Protein 4AT7 (pdb70)

Organism: Mus musculus (NCBI:txid10090)

Structure (mmCIF, N/CA/C/O backbone):
data_4AT7
#
_entry.id   4AT7
#
_cell.length_a   82.900
_cell.length_b   131.300
_cell.length_c   176.000
_cell.angle_alpha   90.00
_cell.angle_beta   90.00
_cell.angle_gamma   90.00
#
_symmetry.space_group_name_H-M   'I 2 2 2'
#
loop_
_entity.id
_entity.type
_entity.pdbx_description
1 polymer 'INTERLEUKIN ENHANCER-BINDING FACTOR 2'
2 polymer 'INTERLEUKIN ENHANCER-BINDING FACTOR 3'
3 non-polymer 'MALONATE ION'
4 non-polymer 'PENTAETHYLENE GLYCOL'
5 non-polymer DI(HYDROXYETHYL)ETHER
6 water water
#
loop_
_atom_site.group_PDB
_atom_site.id
_atom_site.type_symbol
_atom_site.label_atom_id
_atom_site.label_alt_id
_atom_site.label_comp_id
_atom_site.label_asym_id
_atom_site.label_entity_id
_atom_site.label_seq_id
_atom_site.pdbx_PDB_ins_code
_atom_site.Cartn_x
_atom_site.Cartn_y
_atom_site.Cartn_z
_atom_site.occupancy
_atom_site.B_iso_or_equiv
_atom_site.auth_seq_id
_atom_site.auth_comp_id
_atom_site.auth_asym_id
_atom_site.auth_atom_id
_atom_site.pdbx_PDB_model_num
ATOM 1 N N . SER A 1 2 ? 28.343 21.853 9.217 1.00 48.39 0 SER A N 1
ATOM 2 C CA . SER A 1 2 ? 29.160 21.947 8.003 1.00 52.31 0 SER A CA 1
ATOM 3 C C . SER A 1 2 ? 29.025 23.339 7.382 1.00 48.45 0 SER A C 1
ATOM 4 O O . SER A 1 2 ? 29.653 23.652 6.368 1.00 51.68 0 SER A O 1
ATOM 6 N N . HIS A 1 3 ? 28.205 24.165 8.022 1.00 41.69 29 HIS A N 1
ATOM 7 C CA . HIS A 1 3 ? 27.952 25.533 7.589 1.00 35.89 29 HIS A CA 1
ATOM 8 C C . HIS A 1 3 ? 28.960 26.504 8.218 1.00 29.23 29 HIS A C 1
ATOM 9 O O . HIS A 1 3 ? 29.125 26.531 9.436 1.00 26.50 29 HIS A O 1
ATOM 16 N N . ILE A 1 4 ? 29.646 27.282 7.384 1.00 23.32 30 ILE A N 1
ATOM 17 C CA . ILE A 1 4 ? 30.587 28.286 7.880 1.00 24.65 30 ILE A CA 1
ATOM 18 C C . ILE A 1 4 ? 29.934 29.667 7.849 1.00 29.14 30 ILE A C 1
ATOM 19 O O . ILE A 1 4 ? 29.767 30.230 6.782 1.00 21.84 30 ILE A O 1
ATOM 24 N N . PRO A 1 5 ? 29.565 30.213 9.022 1.00 25.35 31 PRO A N 1
ATOM 25 C CA . PRO A 1 5 ? 28.844 31.492 9.025 1.00 21.21 31 PRO A CA 1
ATOM 26 C C . PRO A 1 5 ? 29.651 32.636 8.420 1.00 23.70 31 PRO A C 1
ATOM 27 O O . PRO A 1 5 ? 30.882 32.598 8.409 1.00 19.18 31 PRO A O 1
ATOM 31 N N . PHE A 1 6 ? 28.949 33.655 7.931 1.00 20.61 32 PHE A N 1
ATOM 32 C CA . PHE A 1 6 ? 29.590 34.856 7.393 1.00 19.76 32 PHE A CA 1
ATOM 33 C C . PHE A 1 6 ? 30.595 35.503 8.355 1.00 19.20 32 PHE A C 1
ATOM 34 O O . PHE A 1 6 ? 30.318 35.711 9.536 1.00 21.38 32 PHE A O 1
ATOM 42 N N . ASP A 1 7 ? 31.747 35.855 7.805 1.00 17.53 33 ASP A N 1
ATOM 43 C CA . ASP A 1 7 ? 32.787 36.590 8.506 1.00 18.57 33 ASP A CA 1
ATOM 44 C C . ASP A 1 7 ? 33.391 37.580 7.518 1.00 18.15 33 ASP A C 1
ATOM 45 O O . ASP A 1 7 ? 34.038 37.194 6.536 1.00 20.59 33 ASP A O 1
ATOM 50 N N . PHE A 1 8 ? 33.154 38.860 7.776 1.00 16.70 34 PHE A N 1
ATOM 51 C CA . PHE A 1 8 ? 33.568 39.926 6.889 1.00 20.28 34 PHE A CA 1
ATOM 52 C C . PHE A 1 8 ? 35.052 39.841 6.609 1.00 28.99 34 PHE A C 1
ATOM 53 O O . PHE A 1 8 ? 35.513 40.072 5.479 1.00 21.42 34 PHE A O 1
ATOM 61 N N . TYR A 1 9 ? 35.805 39.492 7.640 1.00 21.73 35 TYR A N 1
ATOM 62 C CA . TYR A 1 9 ? 37.257 39.488 7.536 1.00 26.28 35 TYR A CA 1
ATOM 63 C C . TYR A 1 9 ? 37.824 38.300 6.767 1.00 25.90 35 TYR A C 1
ATOM 64 O O . TYR A 1 9 ? 39.024 38.251 6.487 1.00 32.19 35 TYR A O 1
ATOM 73 N N . LEU A 1 10 ? 36.956 37.359 6.392 1.00 18.99 36 LEU A N 1
ATOM 74 C CA . LEU A 1 10 ? 37.345 36.260 5.505 1.00 21.11 36 LEU A CA 1
ATOM 75 C C . LEU A 1 10 ? 37.137 36.614 4.042 1.00 33.26 36 LEU A C 1
ATOM 76 O O . LEU A 1 10 ? 37.642 35.933 3.148 1.00 34.60 36 LEU A O 1
ATOM 81 N N . CYS A 1 11 ? 36.391 37.682 3.792 1.00 29.08 37 CYS A N 1
ATOM 82 C CA . CYS A 1 11 ? 36.073 38.044 2.407 1.00 31.92 37 CYS A CA 1
ATOM 83 C C . CYS A 1 11 ? 35.964 39.547 2.217 1.00 32.32 37 CYS A C 1
ATOM 84 O O . CYS A 1 11 ? 35.040 40.039 1.574 1.00 29.75 37 CYS A O 1
ATOM 87 N N . GLU A 1 12 ? 36.925 40.276 2.782 1.00 28.12 38 GLU A N 1
ATOM 88 C CA . GLU A 1 12 ? 36.947 41.731 2.671 1.00 32.09 38 GLU A CA 1
ATOM 89 C C . GLU A 1 12 ? 37.039 42.182 1.223 1.00 36.10 38 GLU A C 1
ATOM 90 O O . GLU A 1 12 ? 36.461 43.198 0.848 1.00 34.51 38 GLU A O 1
ATOM 96 N N . MET A 1 13 ? 37.786 41.438 0.414 1.00 40.47 39 MET A N 1
ATOM 97 C CA . MET A 1 13 ? 37.952 41.815 -0.988 1.00 44.15 39 MET A CA 1
ATOM 98 C C . MET A 1 13 ? 36.603 41.853 -1.697 1.00 39.17 39 MET A C 1
ATOM 99 O O . MET A 1 13 ? 36.432 42.578 -2.673 1.00 41.99 39 MET A O 1
ATOM 104 N N . ALA A 1 14 ? 35.640 41.091 -1.189 1.00 34.77 40 ALA A N 1
ATOM 105 C CA . ALA A 1 14 ? 34.307 41.057 -1.796 1.00 27.50 40 ALA A CA 1
ATOM 106 C C . ALA A 1 14 ? 33.426 42.208 -1.325 1.00 35.61 40 ALA A C 1
ATOM 107 O O . ALA A 1 14 ? 32.385 42.491 -1.916 1.00 31.66 40 ALA A O 1
ATOM 109 N N . PHE A 1 15 ? 33.841 42.866 -0.246 1.00 32.22 41 PHE A N 1
ATOM 110 C CA . PHE A 1 15 ? 33.088 44.004 0.285 1.00 27.06 41 PHE A CA 1
ATOM 111 C C . PHE A 1 15 ? 33.972 45.230 0.400 1.00 34.17 41 PHE A C 1
ATOM 112 O O . PHE A 1 15 ? 34.234 45.706 1.505 1.00 32.87 41 PHE A O 1
ATOM 120 N N . PRO A 1 16 ? 34.421 45.757 -0.747 1.00 32.31 42 PRO A N 1
ATOM 121 C CA . PRO A 1 16 ? 35.298 46.928 -0.746 1.00 36.13 42 PRO A CA 1
ATOM 122 C C . PRO A 1 16 ? 34.607 48.101 -0.072 1.00 36.65 42 PRO A C 1
ATOM 123 O O . PRO A 1 16 ? 33.394 48.270 -0.208 1.00 33.19 42 PRO A O 1
ATOM 127 N N . ARG A 1 17 ? 35.368 48.904 0.662 1.00 37.43 43 ARG A N 1
ATOM 128 C CA . ARG A 1 17 ? 34.806 50.093 1.280 1.00 40.29 43 ARG A CA 1
ATOM 129 C C . ARG A 1 17 ? 34.600 51.200 0.266 1.00 40.33 43 ARG A C 1
ATOM 130 O O . ARG A 1 17 ? 35.419 51.410 -0.629 1.00 39.56 43 ARG A O 1
ATOM 138 N N . VAL A 1 18 ? 33.491 51.907 0.409 1.00 33.85 44 VAL A N 1
ATOM 139 C CA . VAL A 1 18 ? 33.209 53.049 -0.447 1.00 42.93 44 VAL A CA 1
ATOM 140 C C . VAL A 1 18 ? 33.967 54.265 0.061 1.00 43.92 44 VAL A C 1
ATOM 141 O O . VAL A 1 18 ? 34.578 55.003 -0.714 1.00 48.84 44 VAL A O 1
ATOM 145 N N . LYS A 1 19 ? 33.933 54.457 1.377 1.00 49.41 45 LYS A N 1
ATOM 146 C CA . LYS A 1 19 ? 34.705 55.500 2.049 1.00 48.37 45 LYS A CA 1
ATOM 147 C C . LYS A 1 19 ? 35.605 54.848 3.102 1.00 47.97 45 LYS A C 1
ATOM 148 O O . LYS A 1 19 ? 35.284 53.783 3.624 1.00 44.03 45 LYS A O 1
ATOM 154 N N . PRO A 1 20 ? 36.745 55.479 3.413 1.00 55.03 46 PRO A N 1
ATOM 155 C CA . PRO A 1 20 ? 37.657 54.866 4.387 1.00 48.78 46 PRO A CA 1
ATOM 156 C C . PRO A 1 20 ? 36.969 54.621 5.732 1.00 44.41 46 PRO A C 1
ATOM 157 O O . PRO A 1 20 ? 36.059 55.356 6.104 1.00 40.40 46 PRO A O 1
ATOM 161 N N . ALA A 1 21 ? 37.390 53.589 6.447 1.00 49.31 47 ALA A N 1
ATOM 162 C CA . ALA A 1 21 ? 36.868 53.326 7.782 1.00 46.32 47 ALA A CA 1
ATOM 163 C C . ALA A 1 21 ? 37.112 54.549 8.655 1.00 47.19 47 ALA A C 1
ATOM 164 O O . ALA A 1 21 ? 38.114 55.243 8.485 1.00 45.25 47 ALA A O 1
ATOM 166 N N . PRO A 1 22 ? 36.190 54.828 9.587 1.00 42.67 48 PRO A N 1
ATOM 167 C CA . PRO A 1 22 ? 36.400 55.971 10.479 1.00 44.87 48 PRO A CA 1
ATOM 168 C C . PRO A 1 22 ? 37.718 55.813 11.229 1.00 45.97 48 PRO A C 1
ATOM 169 O O . PRO A 1 22 ? 38.292 54.719 11.265 1.00 40.87 48 PRO A O 1
ATOM 173 N N . ASP A 1 23 ? 38.207 56.901 11.809 1.00 38.59 49 ASP A N 1
ATOM 174 C CA . ASP A 1 23 ? 39.457 56.840 12.545 1.00 34.70 49 ASP A CA 1
ATOM 175 C C . ASP A 1 23 ? 39.218 56.157 13.881 1.00 27.09 49 ASP A C 1
ATOM 176 O O . ASP A 1 23 ? 38.367 56.587 14.657 1.00 29.52 49 ASP A O 1
ATOM 181 N N . GLU A 1 24 ? 39.954 55.082 14.149 1.00 24.57 50 GLU A N 1
ATOM 182 C CA . GLU A 1 24 ? 39.772 54.372 15.410 1.00 24.82 50 GLU A CA 1
ATOM 183 C C . GLU A 1 24 ? 40.977 54.503 16.338 1.00 27.30 50 GLU A C 1
ATOM 184 O O . GLU A 1 24 ? 41.243 53.624 17.146 1.00 22.58 50 GLU A O 1
ATOM 190 N N . THR A 1 25 ? 41.680 55.626 16.219 1.00 23.40 51 THR A N 1
ATOM 191 C CA . THR A 1 25 ? 42.818 55.933 17.074 1.00 29.03 51 THR A CA 1
ATOM 192 C C . THR A 1 25 ? 42.461 55.897 18.560 1.00 25.37 51 THR A C 1
ATOM 193 O O . THR A 1 25 ? 43.210 55.363 19.372 1.00 26.15 51 THR A O 1
ATOM 197 N N . SER A 1 26 ? 41.315 56.468 18.914 1.00 21.85 52 SER A N 1
ATOM 198 C CA . SER A 1 26 ? 40.886 56.504 20.304 1.00 24.17 52 SER A CA 1
ATOM 199 C C . SER A 1 26 ? 40.525 55.120 20.839 1.00 23.49 52 SER A C 1
ATOM 200 O O . SER A 1 26 ? 40.819 54.785 21.984 1.00 23.37 52 SER A O 1
ATOM 203 N N . PHE A 1 27 ? 39.859 54.335 20.011 1.00 21.31 53 PHE A N 1
ATOM 204 C CA . PHE A 1 27 ? 39.484 52.975 20.369 1.00 24.32 53 PHE A CA 1
ATOM 205 C C . PHE A 1 27 ? 40.756 52.161 20.563 1.00 20.07 53 PHE A C 1
ATOM 206 O O . PHE A 1 27 ? 40.915 51.462 21.558 1.00 21.16 53 PHE A O 1
ATOM 214 N N . SER A 1 28 ? 41.679 52.278 19.608 1.00 17.66 54 SER A N 1
ATOM 215 C CA . SER A 1 28 ? 42.944 51.558 19.709 1.00 22.67 54 SER A CA 1
ATOM 216 C C . SER A 1 28 ? 43.693 51.940 20.964 1.00 23.59 54 SER A C 1
ATOM 217 O O . SER A 1 28 ? 44.271 51.085 21.623 1.00 24.20 54 SER A O 1
ATOM 220 N N . GLU A 1 29 ? 43.680 53.225 21.299 1.00 24.49 55 GLU A N 1
ATOM 221 C CA . GLU A 1 29 ? 44.357 53.669 22.503 1.00 25.23 55 GLU A CA 1
ATOM 222 C C . GLU A 1 29 ? 43.654 53.126 23.743 1.00 28.97 55 GLU A C 1
ATOM 223 O O . GLU A 1 29 ? 44.301 52.743 24.712 1.00 24.26 55 GLU A O 1
ATOM 226 N N . ALA A 1 30 ? 42.324 53.095 23.708 1.00 19.84 56 ALA A N 1
ATOM 227 C CA . ALA A 1 30 ? 41.560 52.633 24.854 1.00 24.52 56 ALA A CA 1
ATOM 228 C C . ALA A 1 30 ? 41.793 51.145 25.107 1.00 19.19 56 ALA A C 1
ATOM 229 O O . ALA A 1 30 ? 41.849 50.709 26.260 1.00 23.00 56 ALA A O 1
ATOM 231 N N . LEU A 1 31 ? 41.915 50.377 24.026 1.00 20.64 57 LEU A N 1
ATOM 232 C CA . LEU A 1 31 ? 42.167 48.944 24.119 1.00 21.02 57 LEU A CA 1
ATOM 233 C C . LEU A 1 31 ? 43.494 48.696 24.827 1.00 21.95 57 LEU A C 1
ATOM 234 O O . LEU A 1 31 ? 43.574 47.843 25.701 1.00 18.76 57 LEU A O 1
ATOM 239 N N . LEU A 1 32 ? 44.526 49.438 24.436 1.00 20.31 58 LEU A N 1
ATOM 240 C CA . LEU A 1 32 ? 45.827 49.328 25.100 1.00 22.25 58 LEU A CA 1
ATOM 241 C C . LEU A 1 32 ? 45.796 49.771 26.555 1.00 23.70 58 LEU A C 1
ATOM 242 O O . LEU A 1 32 ? 46.383 49.118 27.415 1.00 24.89 58 LEU A O 1
ATOM 247 N N . LYS A 1 33 ? 45.116 50.883 26.833 1.00 21.33 59 LYS A N 1
ATOM 248 C CA . LYS A 1 33 ? 44.993 51.348 28.212 1.00 26.06 59 LYS A CA 1
ATOM 249 C C . LYS A 1 33 ? 44.288 50.302 29.066 1.00 27.43 59 LYS A C 1
ATOM 250 O O . LYS A 1 33 ? 44.689 50.021 30.194 1.00 21.26 59 LYS A O 1
ATOM 253 N N . ARG A 1 34 ? 43.222 49.728 28.527 1.00 22.57 60 ARG A N 1
ATOM 254 C CA . ARG A 1 34 ? 42.503 48.701 29.251 1.00 23.92 60 ARG A CA 1
ATOM 255 C C . ARG A 1 34 ? 43.401 47.482 29.467 1.00 19.84 60 ARG A C 1
ATOM 256 O O . ARG A 1 34 ? 43.427 46.901 30.550 1.00 19.70 60 ARG A O 1
ATOM 264 N N . ASN A 1 35 ? 44.140 47.094 28.436 1.00 19.47 61 ASN A N 1
ATOM 265 C CA . ASN A 1 35 ? 45.060 45.976 28.611 1.00 21.31 61 ASN A CA 1
ATOM 266 C C . ASN A 1 35 ? 46.057 46.271 29.723 1.00 20.40 61 ASN A C 1
ATOM 267 O O . ASN A 1 35 ? 46.349 45.416 30.553 1.00 19.41 61 ASN A O 1
ATOM 272 N N . GLN A 1 36 ? 46.563 47.493 29.742 1.00 19.13 62 GLN A N 1
ATOM 273 C CA . GLN A 1 36 ? 47.539 47.865 30.750 1.00 26.63 62 GLN A CA 1
ATOM 274 C C . GLN A 1 36 ? 46.904 47.819 32.132 1.00 25.90 62 GLN A C 1
ATOM 275 O O . GLN A 1 36 ? 47.528 47.382 33.099 1.00 24.51 62 GLN A O 1
ATOM 281 N N . ASP A 1 37 ? 45.654 48.261 32.230 1.00 26.46 63 ASP A N 1
ATOM 282 C CA . ASP A 1 37 ? 44.948 48.218 33.511 1.00 22.43 63 ASP A CA 1
ATOM 283 C C . ASP A 1 37 ? 44.785 46.788 34.014 1.00 27.70 63 ASP A C 1
ATOM 284 O O . ASP A 1 37 ? 44.832 46.535 35.221 1.00 25.74 63 ASP A O 1
ATOM 289 N N . LEU A 1 38 ? 44.570 45.864 33.086 1.00 19.32 64 LEU A N 1
ATOM 290 C CA . LEU A 1 38 ? 44.239 44.486 33.419 1.00 19.52 64 LEU A CA 1
ATOM 291 C C . LEU A 1 38 ? 45.457 43.600 33.597 1.00 18.78 64 LEU A C 1
ATOM 292 O O . LEU A 1 38 ? 45.361 42.529 34.182 1.00 21.06 64 LEU A O 1
ATOM 297 N N . ALA A 1 39 ? 46.590 44.033 33.062 1.00 18.23 65 ALA A N 1
ATOM 298 C CA . ALA A 1 39 ? 47.771 43.204 33.057 1.00 22.09 65 ALA A CA 1
ATOM 299 C C . ALA A 1 39 ? 48.397 43.180 34.454 1.00 21.13 65 ALA A C 1
ATOM 300 O O . ALA A 1 39 ? 48.401 44.181 35.146 1.00 24.10 65 ALA A O 1
ATOM 302 N N . PRO A 1 40 ? 48.892 42.016 34.875 1.00 20.12 66 PRO A N 1
ATOM 303 C CA . PRO A 1 40 ? 49.541 41.922 36.190 1.00 20.12 66 PRO A CA 1
ATOM 304 C C . PRO A 1 40 ? 50.667 42.944 36.346 1.00 21.77 66 PRO A C 1
ATOM 305 O O . PRO A 1 40 ? 51.440 43.163 35.407 1.00 25.38 66 PRO A O 1
ATOM 309 N N . ASN A 1 41 ? 50.749 43.577 37.507 1.00 27.06 67 ASN A N 1
ATOM 310 C CA . ASN A 1 41 ? 51.828 44.525 37.771 1.00 26.99 67 ASN A CA 1
ATOM 311 C C . ASN A 1 41 ? 53.162 43.771 38.015 1.00 33.55 67 ASN A C 1
ATOM 312 O O . ASN A 1 41 ? 53.179 42.555 38.074 1.00 27.20 67 ASN A O 1
ATOM 317 N N . SER A 1 42 ? 54.267 44.502 38.131 1.00 25.98 68 SER A N 1
ATOM 318 C CA A SER A 1 42 ? 55.566 43.863 38.246 0.40 32.76 68 SER A CA 1
ATOM 319 C CA B SER A 1 42 ? 55.576 43.878 38.254 0.60 32.80 68 SER A CA 1
ATOM 320 C C . SER A 1 42 ? 55.705 43.014 39.510 1.00 24.22 68 SER A C 1
ATOM 321 O O . SER A 1 42 ? 56.363 41.982 39.502 1.00 29.10 68 SER A O 1
ATOM 326 N N . ALA A 1 43 ? 55.106 43.468 40.598 1.00 27.23 69 ALA A N 1
ATOM 327 C CA . ALA A 1 43 ? 55.148 42.736 41.876 1.00 32.61 69 ALA A CA 1
ATOM 328 C C . ALA A 1 43 ? 54.467 41.373 41.728 1.00 34.35 69 ALA A C 1
ATOM 329 O O . ALA A 1 43 ? 54.935 40.363 42.254 1.00 23.50 69 ALA A O 1
ATOM 331 N N . GLU A 1 44 ? 53.326 41.369 41.052 1.00 27.14 70 GLU A N 1
ATOM 332 C CA . GLU A 1 44 ? 52.602 40.137 40.808 1.00 22.20 70 GLU A CA 1
ATOM 333 C C . GLU A 1 44 ? 53.430 39.243 39.912 1.00 19.81 70 GLU A C 1
ATOM 334 O O . GLU A 1 44 ? 53.570 38.044 40.153 1.00 22.24 70 GLU A O 1
ATOM 340 N N . GLN A 1 45 ? 53.990 39.818 38.855 1.00 19.98 71 GLN A N 1
ATOM 341 C CA . GLN A 1 45 ? 54.781 39.026 37.940 1.00 20.14 71 GLN A CA 1
ATOM 342 C C . GLN A 1 45 ? 55.949 38.368 38.661 1.00 22.00 71 GLN A C 1
ATOM 343 O O . GLN A 1 45 ? 56.299 37.229 38.373 1.00 18.84 71 GLN A O 1
ATOM 349 N N . ALA A 1 46 ? 56.576 39.100 39.575 1.00 25.81 72 ALA A N 1
ATOM 350 C CA . ALA A 1 46 ? 57.762 38.586 40.271 1.00 24.59 72 ALA A CA 1
ATOM 351 C C . ALA A 1 46 ? 57.388 37.508 41.285 1.00 18.88 72 ALA A C 1
ATOM 352 O O . ALA A 1 46 ? 58.058 36.481 41.380 1.00 23.24 72 ALA A O 1
ATOM 354 N N . SER A 1 47 ? 56.304 37.716 42.020 1.00 24.07 73 SER A N 1
ATOM 355 C CA . SER A 1 47 ? 55.918 36.741 43.035 1.00 21.96 73 SER A CA 1
ATOM 356 C C . SER A 1 47 ? 55.430 35.437 42.410 1.00 22.77 73 SER A C 1
ATOM 357 O O . SER A 1 47 ? 55.715 34.356 42.918 1.00 19.12 73 SER A O 1
ATOM 360 N N . ILE A 1 48 ? 54.725 35.514 41.287 1.00 20.11 74 ILE A N 1
ATOM 361 C CA . ILE A 1 48 ? 54.306 34.271 40.649 1.00 15.65 74 ILE A CA 1
ATOM 362 C C . ILE A 1 48 ? 55.487 33.557 40.006 1.00 15.31 74 ILE A C 1
ATOM 363 O O . ILE A 1 48 ? 55.615 32.335 40.096 1.00 17.99 74 ILE A O 1
ATOM 368 N N . LEU A 1 49 ? 56.366 34.311 39.360 1.00 17.44 75 LEU A N 1
ATOM 369 C CA . LEU A 1 49 ? 57.555 33.702 38.790 1.00 18.78 75 LEU A CA 1
ATOM 370 C C . LEU A 1 49 ? 58.343 32.982 39.891 1.00 21.30 75 LEU A C 1
ATOM 371 O O . LEU A 1 49 ? 58.777 31.830 39.739 1.00 19.85 75 LEU A O 1
ATOM 376 N N . SER A 1 50 ? 58.488 33.659 41.019 1.00 19.58 76 SER A N 1
ATOM 377 C CA . SER A 1 50 ? 59.257 33.116 42.133 1.00 22.46 76 SER A CA 1
ATOM 378 C C . SER A 1 50 ? 58.663 31.795 42.613 1.00 20.33 76 SER A C 1
ATOM 379 O O . SER A 1 50 ? 59.360 30.801 42.707 1.00 22.68 76 SER A O 1
ATOM 382 N N . LEU A 1 51 ? 57.359 31.788 42.897 1.00 22.59 77 LEU A N 1
ATOM 383 C CA . LEU A 1 51 ? 56.721 30.598 43.433 1.00 22.17 77 LEU A CA 1
ATOM 384 C C . LEU A 1 51 ? 56.684 29.470 42.401 1.00 19.91 77 LEU A C 1
ATOM 385 O O . LEU A 1 51 ? 56.939 28.311 42.717 1.00 16.83 77 LEU A O 1
ATOM 390 N N . VAL A 1 52 ? 56.364 29.797 41.158 1.00 17.47 78 VAL A N 1
ATOM 391 C CA . VAL A 1 52 ? 56.319 28.757 40.147 1.00 19.01 78 VAL A CA 1
ATOM 392 C C . VAL A 1 52 ? 57.697 28.124 39.992 1.00 17.61 78 VAL A C 1
ATOM 393 O O . VAL A 1 52 ? 57.838 26.903 39.874 1.00 19.91 78 VAL A O 1
ATOM 397 N N . THR A 1 53 ? 58.720 28.960 39.975 1.00 16.63 79 THR A N 1
ATOM 398 C CA . THR A 1 53 ? 60.065 28.438 39.759 1.00 18.37 79 THR A CA 1
ATOM 399 C C . THR A 1 53 ? 60.458 27.473 40.886 1.00 23.73 79 THR A C 1
ATOM 400 O O . THR A 1 53 ? 60.988 26.379 40.628 1.00 21.13 79 THR A O 1
ATOM 404 N N . LYS A 1 54 ? 60.202 27.876 42.129 1.00 20.16 80 LYS A N 1
ATOM 405 C CA . LYS A 1 54 ? 60.589 27.053 43.276 1.00 24.04 80 LYS A CA 1
ATOM 406 C C . LYS A 1 54 ? 59.875 25.722 43.249 1.00 22.55 80 LYS A C 1
ATOM 407 O O . LYS A 1 54 ? 60.481 24.684 43.499 1.00 18.62 80 LYS A O 1
ATOM 413 N N . ILE A 1 55 ? 58.576 25.749 42.958 1.00 17.90 81 ILE A N 1
ATOM 414 C CA . ILE A 1 55 ?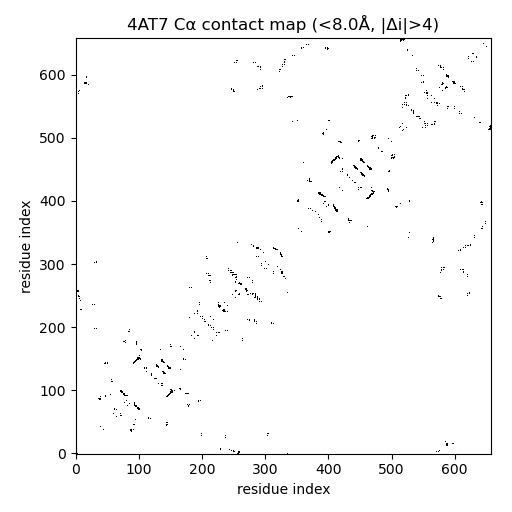 57.796 24.525 42.935 1.00 18.78 81 ILE A CA 1
ATOM 415 C C . ILE A 1 55 ? 58.196 23.620 41.779 1.00 19.23 81 ILE A C 1
ATOM 416 O O . ILE A 1 55 ? 58.331 22.407 41.939 1.00 19.72 81 ILE A O 1
ATOM 421 N N . ASN A 1 56 ? 58.371 24.221 40.606 1.00 23.24 82 ASN A N 1
ATOM 422 C CA . ASN A 1 56 ? 58.769 23.484 39.422 1.00 24.05 82 ASN A CA 1
ATOM 423 C C . ASN A 1 56 ? 60.150 22.856 39.626 1.00 21.32 82 ASN A C 1
ATOM 424 O O . ASN A 1 56 ? 60.399 21.758 39.157 1.00 24.36 82 ASN A O 1
ATOM 429 N N . ASN A 1 57 ? 61.039 23.550 40.332 1.00 21.02 83 ASN A N 1
ATOM 430 C CA . ASN A 1 57 ? 62.354 22.978 40.620 1.00 26.96 83 ASN A CA 1
ATOM 431 C C . ASN A 1 57 ? 62.243 21.756 41.522 1.00 25.16 83 ASN A C 1
ATOM 432 O O . ASN A 1 57 ? 62.847 20.717 41.256 1.00 28.42 83 ASN A O 1
ATOM 437 N N . VAL A 1 58 ? 61.468 21.884 42.598 1.00 20.14 84 VAL A N 1
ATOM 438 C CA . VAL A 1 58 ? 61.253 20.752 43.495 1.00 20.44 84 VAL A CA 1
ATOM 439 C C . VAL A 1 58 ? 60.697 19.552 42.739 1.00 29.87 84 VAL A C 1
ATOM 440 O O . VAL A 1 58 ? 61.202 18.439 42.872 1.00 24.08 84 VAL A O 1
ATOM 444 N N . ILE A 1 59 ? 59.657 19.777 41.939 1.00 24.90 85 ILE A N 1
ATOM 445 C CA . ILE A 1 59 ? 59.059 18.683 41.186 1.00 22.22 85 ILE A CA 1
ATOM 446 C C . ILE A 1 59 ? 60.028 18.072 40.154 1.00 23.98 85 ILE A C 1
ATOM 447 O O . ILE A 1 59 ? 60.089 16.852 40.005 1.00 24.69 85 ILE A O 1
ATOM 452 N N . ASP A 1 60 ? 60.774 18.919 39.452 1.00 22.70 86 ASP A N 1
ATOM 453 C CA . ASP A 1 60 ? 61.786 18.438 38.509 1.00 27.31 86 ASP A CA 1
ATOM 454 C C . ASP A 1 60 ? 62.727 17.464 39.209 1.00 32.14 86 ASP A C 1
ATOM 455 O O . ASP A 1 60 ? 63.044 16.397 38.684 1.00 33.99 86 ASP A O 1
ATOM 460 N N . ASN A 1 61 ? 63.173 17.854 40.398 1.00 29.35 87 ASN A N 1
ATOM 461 C CA A ASN A 1 61 ? 64.064 17.026 41.208 0.51 33.07 87 ASN A CA 1
ATOM 462 C CA B ASN A 1 61 ? 64.071 17.015 41.179 0.49 33.06 87 ASN A CA 1
ATOM 463 C C . ASN A 1 61 ? 63.424 15.699 41.602 1.00 36.40 87 ASN A C 1
ATOM 464 O O . ASN A 1 61 ? 64.072 14.654 41.573 1.00 41.39 87 ASN A O 1
ATOM 473 N N . LEU A 1 62 ? 62.151 15.745 41.988 1.00 27.58 88 LEU A N 1
ATOM 474 C CA . LEU A 1 62 ? 61.430 14.529 42.348 1.00 28.56 88 LEU A CA 1
ATOM 475 C C . LEU A 1 62 ? 61.368 13.589 41.151 1.00 35.24 88 LEU A C 1
ATOM 476 O O . LEU A 1 62 ? 61.348 12.368 41.305 1.00 40.24 88 LEU A O 1
ATOM 481 N N . ILE A 1 63 ? 61.341 14.164 39.954 1.00 34.74 89 ILE A N 1
ATOM 482 C CA . ILE A 1 63 ? 61.279 13.378 38.731 1.00 34.98 89 ILE A CA 1
ATOM 483 C C . ILE A 1 63 ? 62.580 12.600 38.508 1.00 38.83 89 ILE A C 1
ATOM 484 O O . ILE A 1 63 ? 62.557 11.414 38.182 1.00 37.39 89 ILE A O 1
ATOM 489 N N . VAL A 1 64 ? 63.709 13.270 38.706 1.00 34.74 90 VAL A N 1
ATOM 490 C CA . VAL A 1 64 ? 65.010 12.636 38.491 1.00 41.56 90 VAL A CA 1
ATOM 491 C C . VAL A 1 64 ? 65.444 11.797 39.693 1.00 46.06 90 VAL A C 1
ATOM 492 O O . VAL A 1 64 ? 65.997 10.712 39.529 1.00 49.30 90 VAL A O 1
ATOM 496 N N . ALA A 1 65 ? 65.169 12.291 40.900 1.00 41.70 91 ALA A N 1
ATOM 497 C CA . ALA A 1 65 ? 65.653 11.650 42.123 1.00 40.22 91 ALA A CA 1
ATOM 498 C C . ALA A 1 65 ? 64.581 11.502 43.190 1.00 44.60 91 ALA A C 1
ATOM 499 O O . ALA A 1 65 ? 64.656 12.147 44.238 1.00 48.53 91 ALA A O 1
ATOM 501 N N . PRO A 1 66 ? 63.584 10.637 42.934 1.00 40.29 92 PRO A N 1
ATOM 502 C CA . PRO A 1 66 ? 62.492 10.388 43.887 1.00 40.97 92 PRO A CA 1
ATOM 503 C C . PRO A 1 66 ? 62.994 9.694 45.145 1.00 56.81 92 PRO A C 1
ATOM 504 O O . PRO A 1 66 ? 62.451 9.903 46.234 1.00 50.95 92 PRO A O 1
ATOM 508 N N . GLY A 1 67 ? 64.027 8.872 44.990 1.00 55.15 93 GLY A N 1
ATOM 509 C CA . GLY A 1 67 ? 64.544 8.086 46.100 1.00 51.17 93 GLY A CA 1
ATOM 510 C C . GLY A 1 67 ? 63.439 7.237 46.718 1.00 49.24 93 GLY A C 1
ATOM 511 O O . GLY A 1 67 ? 62.814 6.421 46.042 1.00 52.62 93 GLY A O 1
ATOM 512 N N . THR A 1 68 ? 63.193 7.448 48.004 1.00 46.64 94 THR A N 1
ATOM 513 C CA . THR A 1 68 ? 62.225 6.646 48.751 1.00 55.80 94 THR A CA 1
ATOM 514 C C . THR A 1 68 ? 60.774 7.027 48.444 1.00 53.92 94 THR A C 1
ATOM 515 O O . THR A 1 68 ? 59.867 6.207 48.586 1.00 54.59 94 THR A O 1
ATOM 519 N N . PHE A 1 69 ? 60.567 8.268 48.010 1.00 49.52 95 PHE A N 1
ATOM 520 C CA . PHE A 1 69 ? 59.217 8.804 47.860 1.00 48.19 95 PHE A CA 1
ATOM 521 C C . PHE A 1 69 ? 58.351 7.961 46.925 1.00 38.84 95 PHE A C 1
ATOM 522 O O . PHE A 1 69 ? 58.726 7.691 45.786 1.00 43.22 95 PHE A O 1
ATOM 530 N N . GLU A 1 70 ? 57.191 7.552 47.427 1.00 40.31 96 GLU A N 1
ATOM 531 C CA . GLU A 1 70 ? 56.313 6.614 46.725 1.00 47.48 96 GLU A CA 1
ATOM 532 C C . GLU A 1 70 ? 55.609 7.215 45.507 1.00 41.97 96 GLU A C 1
ATOM 533 O O . GLU A 1 70 ? 55.387 6.529 44.510 1.00 46.79 96 GLU A O 1
ATOM 535 N N . VAL A 1 71 ? 55.249 8.489 45.588 1.00 39.39 97 VAL A N 1
ATOM 536 C CA . VAL A 1 71 ? 54.473 9.118 44.516 1.00 38.08 97 VAL A CA 1
ATOM 537 C C . VAL A 1 71 ? 55.375 9.478 43.339 1.00 34.31 97 VAL A C 1
ATOM 538 O O . VAL A 1 71 ? 55.954 10.560 43.296 1.00 41.87 97 VAL A O 1
ATOM 542 N N . GLN A 1 72 ? 55.492 8.562 42.387 1.00 34.00 98 GLN A N 1
ATOM 543 C CA . GLN A 1 72 ? 56.394 8.742 41.250 1.00 36.26 98 GLN A CA 1
ATOM 544 C C . GLN A 1 72 ? 55.811 9.640 40.160 1.00 32.08 98 GLN A C 1
ATOM 545 O O . GLN A 1 72 ? 54.674 9.458 39.741 1.00 34.73 98 GLN A O 1
ATOM 551 N N . ILE A 1 73 ? 56.625 10.584 39.689 1.00 31.09 99 ILE A N 1
ATOM 552 C CA . ILE A 1 73 ? 56.193 11.578 38.711 1.00 29.41 99 ILE A CA 1
ATOM 553 C C . ILE A 1 73 ? 56.803 11.361 37.322 1.00 29.31 99 ILE A C 1
ATOM 554 O O . ILE A 1 73 ? 58.015 11.253 37.181 1.00 30.58 99 ILE A O 1
ATOM 559 N N . GLU A 1 74 ? 55.953 11.306 36.303 1.00 26.43 100 GLU A N 1
ATOM 560 C CA . GLU A 1 74 ? 56.411 11.145 34.926 1.00 26.80 100 GLU A CA 1
ATOM 561 C C . GLU A 1 74 ? 56.903 12.470 34.364 1.00 31.10 100 GLU A C 1
ATOM 562 O O . GLU A 1 74 ? 57.946 12.532 33.727 1.00 32.23 100 GLU A O 1
ATOM 568 N N . GLU A 1 75 ? 56.137 13.533 34.597 1.00 28.31 101 GLU A N 1
ATOM 569 C CA . GLU A 1 75 ? 56.367 14.784 33.896 1.00 25.09 101 GLU A CA 1
ATOM 570 C C . GLU A 1 75 ? 55.683 15.950 34.606 1.00 27.09 101 GLU A C 1
ATOM 571 O O . GLU A 1 75 ? 54.682 15.769 35.304 1.00 25.17 101 GLU A O 1
ATOM 577 N N . VAL A 1 76 ? 56.224 17.148 34.423 1.00 26.23 102 VAL A N 1
ATOM 578 C CA . VAL A 1 76 ? 55.598 18.360 34.937 1.00 24.50 102 VAL A CA 1
ATOM 579 C C . VAL A 1 76 ? 55.573 19.399 33.823 1.00 27.07 102 VAL A C 1
ATOM 580 O O . VAL A 1 76 ? 56.552 19.562 33.099 1.00 22.50 102 VAL A O 1
ATOM 584 N N . ARG A 1 77 ? 54.442 20.077 33.658 1.00 21.70 103 ARG A N 1
ATOM 585 C CA . ARG A 1 77 ? 54.320 21.098 32.621 1.00 19.01 103 ARG A CA 1
ATOM 586 C C . ARG A 1 77 ? 53.656 22.362 33.151 1.00 20.67 103 ARG A C 1
ATOM 587 O O . ARG A 1 77 ? 52.691 22.294 33.922 1.00 19.96 103 ARG A O 1
ATOM 592 N N . GLN A 1 78 ? 54.155 23.516 32.728 1.00 16.08 104 GLN A N 1
ATOM 593 C CA . GLN A 1 78 ? 53.485 24.779 33.016 1.00 19.98 104 GLN A CA 1
ATOM 594 C C . GLN A 1 78 ? 52.376 24.962 31.985 1.00 21.05 104 GLN A C 1
ATOM 595 O O . GLN A 1 78 ? 52.583 24.755 30.796 1.00 22.50 104 GLN A O 1
ATOM 601 N N . VAL A 1 79 ? 51.183 25.303 32.449 1.00 17.08 105 VAL A N 1
ATOM 602 C CA . VAL A 1 79 ? 50.040 25.422 31.551 1.00 21.93 105 VAL A CA 1
ATOM 603 C C . VAL A 1 79 ? 49.238 26.657 31.895 1.00 19.68 105 VAL A C 1
ATOM 604 O O . VAL A 1 79 ? 49.627 27.438 32.764 1.00 18.66 105 VAL A O 1
ATOM 608 N N . GLY A 1 80 ? 48.125 26.848 31.203 1.00 19.18 106 GLY A N 1
ATOM 609 C CA . GLY A 1 80 ? 47.179 27.874 31.582 1.00 19.68 106 GLY A CA 1
ATOM 610 C C . GLY A 1 80 ? 47.670 29.281 31.319 1.00 18.09 106 GLY A C 1
ATOM 611 O O . GLY A 1 80 ? 48.608 29.488 30.556 1.00 18.52 106 GLY A O 1
ATOM 612 N N . SER A 1 81 ? 47.037 30.244 31.978 1.00 15.77 107 SER A N 1
ATOM 613 C CA . SER A 1 81 ? 47.289 31.664 31.770 1.00 20.59 107 SER A CA 1
ATOM 614 C C . SER A 1 81 ? 48.729 32.077 32.013 1.00 21.91 107 SER A C 1
ATOM 615 O O . SER A 1 81 ? 49.273 32.935 31.303 1.00 18.72 107 SER A O 1
ATOM 618 N N . TYR A 1 82 ? 49.355 31.481 33.023 1.00 17.05 108 TYR A N 1
ATOM 619 C CA . TYR A 1 82 ? 50.740 31.830 33.328 1.00 17.50 108 TYR A CA 1
ATOM 620 C C . TYR A 1 82 ? 51.606 31.493 32.135 1.00 19.70 108 TYR A C 1
ATOM 621 O O . TYR A 1 82 ? 52.421 32.303 31.698 1.00 19.18 108 TYR A O 1
ATOM 630 N N . LYS A 1 83 ? 51.415 30.287 31.609 1.00 18.35 109 LYS A N 1
ATOM 631 C CA . LYS A 1 83 ?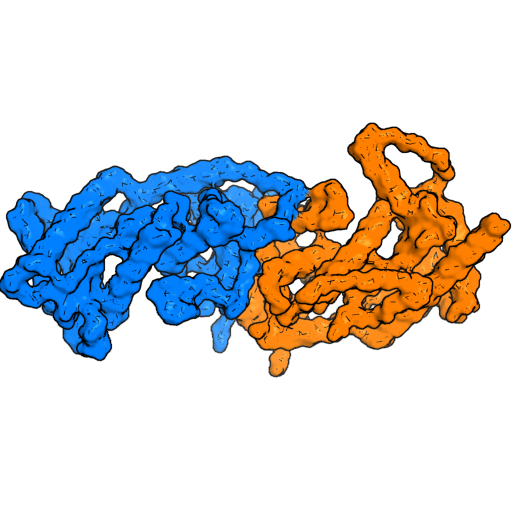 52.220 29.808 30.498 1.00 20.92 109 LYS A CA 1
ATOM 632 C C . LYS A 1 83 ? 51.890 30.546 29.195 1.00 19.91 109 LYS A C 1
ATOM 633 O O . LYS A 1 83 ? 52.780 30.858 28.410 1.00 19.95 109 LYS A O 1
ATOM 639 N N . LYS A 1 84 ? 50.613 30.837 28.974 1.00 19.71 110 LYS A N 1
ATOM 640 C CA . LYS A 1 84 ? 50.190 31.494 27.729 1.00 19.87 110 LYS A CA 1
ATOM 641 C C . LYS A 1 84 ? 50.470 32.999 27.725 1.00 21.44 110 LYS A C 1
ATOM 642 O O . LYS A 1 84 ? 50.475 33.639 26.670 1.00 21.70 110 LYS A O 1
ATOM 648 N N . GLY A 1 85 ? 50.687 33.571 28.908 1.00 18.43 111 GLY A N 1
ATOM 649 C CA . GLY A 1 85 ? 50.872 35.001 29.028 1.00 19.52 111 GLY A CA 1
ATOM 650 C C . GLY A 1 85 ? 49.566 35.789 28.979 1.00 20.92 111 GLY A C 1
ATOM 651 O O . GLY A 1 85 ? 49.525 36.914 28.493 1.00 18.98 111 GLY A O 1
ATOM 652 N N . THR A 1 86 ? 48.497 35.197 29.496 1.00 17.98 112 THR A N 1
ATOM 653 C CA . THR A 1 86 ? 47.181 35.836 29.488 1.00 17.49 112 THR A CA 1
ATOM 654 C C . THR A 1 86 ? 46.646 36.038 30.898 1.00 19.10 112 THR A C 1
ATOM 655 O O . THR A 1 86 ? 45.434 36.050 31.113 1.00 19.89 112 THR A O 1
ATOM 659 N N . MET A 1 87 ? 47.544 36.200 31.874 1.00 16.81 113 MET A N 1
ATOM 660 C CA . MET A 1 87 ? 47.106 36.424 33.239 1.00 19.70 113 MET A CA 1
ATOM 661 C C . MET A 1 87 ? 46.510 37.804 33.420 1.00 15.94 113 MET A C 1
ATOM 662 O O . MET A 1 87 ? 46.826 38.733 32.690 1.00 17.71 113 MET A O 1
ATOM 667 N N . THR A 1 88 ? 45.666 37.923 34.433 1.00 15.31 114 THR A N 1
ATOM 668 C CA . THR A 1 88 ? 45.024 39.180 34.766 1.00 20.25 114 THR A CA 1
ATOM 669 C C . THR A 1 88 ? 45.440 39.617 36.156 1.00 20.03 114 THR A C 1
ATOM 670 O O . THR A 1 88 ? 45.558 38.800 37.068 1.00 21.36 114 THR A O 1
ATOM 674 N N . THR A 1 89 ? 45.658 40.910 36.321 1.00 20.29 115 THR A N 1
ATOM 675 C CA . THR A 1 89 ? 45.985 41.449 37.628 1.00 21.71 115 THR A CA 1
ATOM 676 C C . THR A 1 89 ? 44.901 41.106 38.653 1.00 26.14 115 THR A C 1
ATOM 677 O O . THR A 1 89 ? 43.707 41.082 38.336 1.00 22.21 115 THR A O 1
ATOM 681 N N . GLY A 1 90 ? 45.317 40.846 39.890 1.00 24.48 116 GLY A N 1
ATOM 682 C CA . GLY A 1 90 ? 44.375 40.507 40.952 1.00 25.17 116 GLY A CA 1
ATOM 683 C C . GLY A 1 90 ? 44.037 39.027 41.055 1.00 27.45 116 GLY A C 1
ATOM 684 O O . GLY A 1 90 ? 43.325 38.601 41.961 1.00 29.35 116 GLY A O 1
ATOM 685 N N . HIS A 1 91 ? 44.531 38.233 40.116 1.00 23.87 117 HIS A N 1
ATOM 686 C CA . HIS A 1 91 ? 44.326 36.790 40.160 1.00 23.30 117 HIS A CA 1
ATOM 687 C C . HIS A 1 91 ? 45.668 36.154 39.876 1.00 23.79 117 HIS A C 1
ATOM 688 O O . HIS A 1 91 ? 45.922 35.637 38.782 1.00 17.65 117 HIS A O 1
ATOM 695 N N . ASN A 1 92 ? 46.538 36.209 40.873 1.00 21.17 118 ASN A N 1
ATOM 696 C CA . ASN A 1 92 ? 47.914 35.804 40.681 1.00 21.16 118 ASN A CA 1
ATOM 697 C C . ASN A 1 92 ? 48.114 34.320 40.933 1.00 25.21 118 ASN A C 1
ATOM 698 O O . ASN A 1 92 ? 48.690 33.918 41.950 1.00 22.19 118 ASN A O 1
ATOM 703 N N . VAL A 1 93 ? 47.646 33.523 39.984 1.00 18.15 119 VAL A N 1
ATOM 704 C CA . VAL A 1 93 ? 47.606 32.077 40.110 1.00 19.91 119 VAL A CA 1
ATOM 705 C C . VAL A 1 93 ? 48.184 31.452 38.853 1.00 23.97 119 VAL A C 1
ATOM 706 O O . VAL A 1 93 ? 47.799 31.821 37.738 1.00 25.13 119 VAL A O 1
ATOM 710 N N . ALA A 1 94 ? 49.106 30.516 39.022 1.00 17.51 120 ALA A N 1
ATOM 711 C CA . ALA A 1 94 ? 49.642 29.763 37.900 1.00 20.13 120 ALA A CA 1
ATOM 712 C C . ALA A 1 94 ? 49.273 28.292 38.061 1.00 24.46 120 ALA A C 1
ATOM 713 O O . ALA A 1 94 ? 49.087 27.820 39.182 1.00 22.68 120 ALA A O 1
ATOM 715 N N . ASP A 1 95 ? 49.185 27.566 36.948 1.00 20.69 121 ASP A N 1
ATOM 716 C CA . ASP A 1 95 ? 48.867 26.144 36.979 1.00 18.41 121 ASP A CA 1
ATOM 717 C C . ASP A 1 95 ? 50.054 25.328 36.507 1.00 24.63 121 ASP A C 1
ATOM 718 O O . ASP A 1 95 ? 50.692 25.678 35.511 1.00 20.59 121 ASP A O 1
ATOM 723 N N . LEU A 1 96 ? 50.339 24.227 37.202 1.00 19.20 122 LEU A N 1
ATOM 724 C CA . LEU A 1 96 ? 51.276 23.232 36.709 1.00 18.01 122 LEU A CA 1
ATOM 725 C C . LEU A 1 96 ? 50.521 21.927 36.592 1.00 19.25 122 LEU A C 1
ATOM 726 O O . LEU A 1 96 ? 49.736 21.581 37.478 1.00 24.68 122 LEU A O 1
ATOM 731 N N . VAL A 1 97 ? 50.751 21.188 35.513 1.00 18.99 123 VAL A N 1
ATOM 732 C CA . VAL A 1 97 ? 50.213 19.853 35.424 1.00 17.10 123 VAL A CA 1
ATOM 733 C C . VAL A 1 97 ? 51.277 18.857 35.809 1.00 18.63 123 VAL A C 1
ATOM 734 O O . VAL A 1 97 ? 52.378 18.865 35.263 1.00 19.91 123 VAL A O 1
ATOM 738 N N . VAL A 1 98 ? 50.954 18.000 36.765 1.00 21.54 124 VAL A N 1
ATOM 739 C CA . VAL A 1 98 ? 51.869 16.958 37.172 1.00 22.55 124 VAL A CA 1
ATOM 740 C C . VAL A 1 98 ? 51.293 15.601 36.809 1.00 23.21 124 VAL A C 1
ATOM 741 O O . VAL A 1 98 ? 50.225 15.215 37.307 1.00 22.34 124 VAL A O 1
ATOM 745 N N . ILE A 1 99 ? 51.992 14.889 35.930 1.00 21.63 125 ILE A N 1
ATOM 746 C CA . ILE A 1 99 ? 51.564 13.568 35.493 1.00 24.63 125 ILE A CA 1
ATOM 747 C C . ILE A 1 99 ? 52.251 12.505 36.344 1.00 25.37 125 ILE A C 1
ATOM 748 O O . ILE A 1 99 ? 53.471 12.369 36.303 1.00 25.60 125 ILE A O 1
ATOM 753 N N . LEU A 1 100 ? 51.466 11.791 37.142 1.00 24.98 126 LEU A N 1
ATOM 754 C CA . LEU A 1 100 ? 51.996 10.734 37.991 1.00 27.82 126 LEU A CA 1
ATOM 755 C C . LEU A 1 100 ? 52.181 9.468 37.168 1.00 33.56 126 LEU A C 1
ATOM 756 O O . LEU A 1 100 ? 51.429 9.225 36.228 1.00 30.80 126 LEU A O 1
ATOM 761 N N . LYS A 1 101 ? 53.185 8.667 37.512 1.00 31.40 127 LYS A N 1
ATOM 762 C CA . LYS A 1 101 ? 53.358 7.381 36.856 1.00 40.90 127 LYS A CA 1
ATOM 763 C C . LYS A 1 101 ? 52.342 6.427 37.429 1.00 46.72 127 LYS A C 1
ATOM 764 O O . LYS A 1 101 ? 51.898 5.490 36.752 1.00 57.75 127 LYS A O 1
ATOM 770 N N . ILE A 1 102 ? 51.952 6.693 38.676 1.00 37.95 128 ILE A N 1
ATOM 771 C CA . ILE A 1 102 ? 51.077 5.810 39.453 1.00 45.41 128 ILE A CA 1
ATOM 772 C C . ILE A 1 102 ? 49.607 6.275 39.401 1.00 46.53 128 ILE A C 1
ATOM 773 O O . ILE A 1 102 ? 49.276 7.312 38.792 1.00 42.75 128 ILE A O 1
ATOM 778 N N . LEU A 1 103 ? 48.734 5.477 39.993 1.00 47.89 129 LEU A N 1
ATOM 779 C CA . LEU A 1 103 ? 47.326 5.827 40.107 1.00 48.25 129 LEU A CA 1
ATOM 780 C C . LEU A 1 103 ? 47.130 6.979 41.086 1.00 40.59 129 LEU A C 1
ATOM 781 O O . LEU A 1 103 ? 47.621 6.934 42.220 1.00 42.95 129 LEU A O 1
ATOM 786 N N . PRO A 1 104 ? 46.441 8.038 40.638 1.00 40.04 130 PRO A N 1
ATOM 787 C CA A PRO A 1 104 ? 46.257 9.247 41.446 0.49 39.62 130 PRO A CA 1
ATOM 788 C CA B PRO A 1 104 ? 46.267 9.240 41.460 0.51 39.62 130 PRO A CA 1
ATOM 789 C C . PRO A 1 104 ? 45.215 9.051 42.542 1.00 33.91 130 PRO A C 1
ATOM 790 O O . PRO A 1 104 ? 44.043 9.352 42.326 1.00 45.72 130 PRO A O 1
ATOM 797 N N . THR A 1 105 ? 45.635 8.552 43.695 1.00 39.87 131 THR A N 1
ATOM 798 C CA . THR A 1 105 ? 44.719 8.400 44.816 1.00 36.76 131 THR A CA 1
ATOM 799 C C . THR A 1 105 ? 44.712 9.708 45.601 1.00 39.30 131 THR A C 1
ATOM 800 O O . THR A 1 105 ? 45.702 10.441 45.591 1.00 34.64 131 THR A O 1
ATOM 804 N N . LEU A 1 106 ? 43.602 10.005 46.272 1.00 36.34 132 LEU A N 1
ATOM 805 C CA . LEU A 1 106 ? 43.548 11.165 47.150 1.00 34.11 132 LEU A CA 1
ATOM 806 C C . LEU A 1 106 ? 44.751 11.153 48.066 1.00 32.51 132 LEU A C 1
ATOM 807 O O . LEU A 1 106 ? 45.397 12.174 48.267 1.00 30.61 132 LEU A O 1
ATOM 812 N N . GLU A 1 107 ? 45.051 9.978 48.610 1.00 34.47 133 GLU A N 1
ATOM 813 C CA . GLU A 1 107 ? 46.167 9.818 49.526 1.00 35.16 133 GLU A CA 1
ATOM 814 C C . GLU A 1 107 ? 47.503 10.223 48.891 1.00 34.43 133 GLU A C 1
ATOM 815 O O . GLU A 1 107 ? 48.281 10.962 49.494 1.00 33.23 133 GLU A O 1
ATOM 821 N N . ALA A 1 108 ? 47.773 9.739 47.682 1.00 35.59 134 ALA A N 1
ATOM 822 C CA . ALA A 1 108 ? 49.026 10.073 47.008 1.00 33.26 134 ALA A CA 1
ATOM 823 C C . ALA A 1 108 ? 49.107 11.573 46.736 1.00 30.12 134 ALA A C 1
ATOM 824 O O . ALA A 1 108 ? 50.145 12.192 46.951 1.00 33.59 134 ALA A O 1
ATOM 826 N N . VAL A 1 109 ? 48.006 12.151 46.273 1.00 30.59 135 VAL A N 1
ATOM 827 C CA . VAL A 1 109 ? 47.944 13.588 46.052 1.00 28.49 135 VAL A CA 1
ATOM 828 C C . VAL A 1 109 ? 48.286 14.366 47.329 1.00 27.70 135 VAL A C 1
ATOM 829 O O . VAL A 1 109 ? 49.063 15.306 47.291 1.00 22.74 135 VAL A O 1
ATOM 833 N N . ALA A 1 110 ? 47.692 13.985 48.454 1.00 23.68 136 ALA A N 1
ATOM 834 C CA . ALA A 1 110 ? 47.986 14.677 49.706 1.00 24.86 136 ALA A CA 1
ATOM 835 C C . ALA A 1 110 ? 49.454 14.499 50.090 1.00 25.10 136 ALA A C 1
ATOM 836 O O . ALA A 1 110 ? 50.100 15.430 50.583 1.00 23.32 136 ALA A O 1
ATOM 838 N N . ALA A 1 111 ? 49.983 13.304 49.853 1.00 25.97 137 ALA A N 1
ATOM 839 C CA . ALA A 1 111 ? 51.381 13.022 50.182 1.00 26.70 137 ALA A CA 1
ATOM 840 C C . ALA A 1 111 ? 52.301 13.853 49.312 1.00 27.43 137 ALA A C 1
ATOM 841 O O . ALA A 1 111 ? 53.308 14.371 49.787 1.00 25.53 137 ALA A O 1
ATOM 843 N N . LEU A 1 112 ? 51.963 13.977 48.030 1.00 24.97 138 LEU A N 1
ATOM 844 C CA . LEU A 1 112 ? 52.792 14.765 47.129 1.00 23.63 138 LEU A CA 1
ATOM 845 C C . LEU A 1 112 ? 52.724 16.234 47.516 1.00 21.55 138 LEU A C 1
ATOM 846 O O . LEU A 1 112 ? 53.743 16.924 47.518 1.00 25.37 138 LEU A O 1
ATOM 851 N N . GLY A 1 113 ? 51.523 16.718 47.825 1.00 21.66 139 GLY A N 1
ATOM 852 C CA . GLY A 1 113 ? 51.363 18.111 48.206 1.00 19.57 139 GLY A CA 1
ATOM 853 C C . GLY A 1 113 ? 52.226 18.401 49.421 1.00 26.48 139 GLY A C 1
ATOM 854 O O . GLY A 1 113 ? 52.987 19.365 49.456 1.00 19.59 139 GLY A O 1
ATOM 855 N N . ASN A 1 114 ? 52.112 17.543 50.430 1.00 23.30 140 ASN A N 1
ATOM 856 C CA . ASN A 1 114 ? 52.923 17.684 51.625 1.00 24.31 140 ASN A CA 1
ATOM 857 C C . ASN A 1 114 ? 54.413 17.610 51.331 1.00 22.77 140 ASN A C 1
ATOM 858 O O . ASN A 1 114 ? 55.212 18.402 51.835 1.00 24.18 140 ASN A O 1
ATOM 863 N N . LYS A 1 115 ? 54.793 16.655 50.497 1.00 25.86 141 LYS A N 1
ATOM 864 C CA . LYS A 1 115 ? 56.184 16.489 50.118 1.00 24.28 141 LYS A CA 1
ATOM 865 C C . LYS A 1 115 ? 56.763 17.732 49.448 1.00 28.29 141 LYS A C 1
ATOM 866 O O . LYS A 1 115 ? 57.863 18.170 49.769 1.00 22.62 141 LYS A O 1
ATOM 872 N N . VAL A 1 116 ? 56.027 18.299 48.507 1.00 21.83 142 VAL A N 1
ATOM 873 C CA . VAL A 1 116 ? 56.506 19.484 47.801 1.00 19.52 142 VAL A CA 1
ATOM 874 C C . VAL A 1 116 ? 56.633 20.711 48.712 1.00 19.43 142 VAL A C 1
ATOM 875 O O . VAL A 1 116 ? 57.649 21.405 48.704 1.00 21.32 142 VAL A O 1
ATOM 879 N N . VAL A 1 117 ? 55.600 20.987 49.499 1.00 18.47 143 VAL A N 1
ATOM 880 C CA . VAL A 1 117 ? 55.644 22.159 50.350 1.00 17.55 143 VAL A CA 1
ATOM 881 C C . VAL A 1 117 ? 56.712 22.001 51.438 1.00 21.13 143 VAL A C 1
ATOM 882 O O . VAL A 1 117 ? 57.349 22.969 51.835 1.00 21.35 143 VAL A O 1
ATOM 886 N N . GLU A 1 118 ? 56.931 20.779 51.905 1.00 21.27 144 GLU A N 1
ATOM 887 C CA . GLU A 1 118 ? 57.944 20.583 52.945 1.00 28.04 144 GLU A CA 1
ATOM 888 C C . GLU A 1 118 ? 59.338 20.756 52.363 1.00 22.60 144 GLU A C 1
ATOM 889 O O . GLU A 1 118 ? 60.248 21.253 53.037 1.00 22.87 144 GLU A O 1
ATOM 895 N N . SER A 1 119 ? 59.518 20.386 51.098 1.00 22.32 145 SER A N 1
ATOM 896 C CA . SER A 1 119 ? 60.808 20.628 50.464 1.00 22.75 145 SER A CA 1
ATOM 897 C C . SER A 1 119 ? 61.085 22.123 50.444 1.00 25.09 145 SER A C 1
ATOM 898 O O . SER A 1 119 ? 62.199 22.567 50.728 1.00 23.32 145 SER A O 1
ATOM 901 N N . LEU A 1 120 ? 60.064 22.905 50.118 1.00 22.68 146 LEU A N 1
ATOM 902 C CA . LEU A 1 120 ? 60.210 24.354 50.063 1.00 21.29 146 LEU A CA 1
ATOM 903 C C . LEU A 1 120 ? 60.519 24.927 51.433 1.00 20.34 146 LEU A C 1
ATOM 904 O O . LEU A 1 120 ? 61.371 25.810 51.569 1.00 22.47 146 LEU A O 1
ATOM 909 N N . ARG A 1 121 ? 59.815 24.435 52.447 1.00 20.80 147 ARG A N 1
ATOM 910 C CA . ARG A 1 121 ? 60.010 24.937 53.801 1.00 23.13 147 ARG A CA 1
ATOM 911 C C . ARG A 1 121 ? 61.393 24.547 54.303 1.00 23.97 147 ARG A C 1
ATOM 912 O O . ARG A 1 121 ? 62.013 25.300 55.036 1.00 27.95 147 ARG A O 1
ATOM 920 N N . ALA A 1 122 ? 61.876 23.376 53.911 1.00 20.58 148 ALA A N 1
ATOM 921 C CA . ALA A 1 122 ? 63.226 22.967 54.305 1.00 27.84 148 ALA A CA 1
ATOM 922 C C . ALA A 1 122 ? 64.294 23.892 53.714 1.00 29.84 148 ALA A C 1
ATOM 923 O O . ALA A 1 122 ? 65.275 24.238 54.385 1.00 20.59 148 ALA A O 1
ATOM 925 N N . GLN A 1 123 ? 64.088 24.290 52.465 1.00 23.36 149 GLN A N 1
ATOM 926 C CA . GLN A 1 123 ? 65.017 25.170 51.737 1.00 25.54 149 GLN A CA 1
ATOM 927 C C . GLN A 1 123 ? 64.949 26.619 52.207 1.00 23.18 149 GLN A C 1
ATOM 928 O O . GLN A 1 123 ? 65.923 27.350 52.102 1.00 24.92 149 GLN A O 1
ATOM 934 N N . ASP A 1 124 ? 63.787 27.040 52.689 1.00 25.05 150 ASP A N 1
ATOM 935 C CA . ASP A 1 124 ? 63.603 28.438 53.090 1.00 29.19 150 ASP A CA 1
ATOM 936 C C . ASP A 1 124 ? 62.524 28.585 54.154 1.00 28.96 150 ASP A C 1
ATOM 937 O O . ASP A 1 124 ? 61.373 28.910 53.854 1.00 25.29 150 ASP A O 1
ATOM 942 N N . PRO A 1 125 ? 62.898 28.348 55.416 1.00 22.94 151 PRO A N 1
ATOM 943 C CA . PRO A 1 125 ? 61.951 28.342 56.539 1.00 23.06 151 PRO A CA 1
ATOM 944 C C . PRO A 1 125 ? 61.265 29.690 56.761 1.00 24.10 151 PRO A C 1
ATOM 945 O O . PRO A 1 125 ? 60.232 29.730 57.427 1.00 27.74 151 PRO A O 1
ATOM 949 N N . SER A 1 126 ? 61.832 30.768 56.234 1.00 21.92 152 SER A N 1
ATOM 950 C CA . SER A 1 126 ? 61.293 32.105 56.516 1.00 29.99 152 SER A CA 1
ATOM 951 C C . SER A 1 126 ? 60.062 32.412 55.660 1.00 31.07 152 SER A C 1
ATOM 952 O O . SER A 1 126 ? 59.183 33.183 56.070 1.00 28.87 152 SER A O 1
ATOM 955 N N . GLU A 1 127 ? 59.996 31.798 54.488 1.00 25.04 153 GLU A N 1
ATOM 956 C CA . GLU A 1 127 ? 58.863 32.024 53.592 1.00 25.76 153 GLU A CA 1
ATOM 957 C C . GLU A 1 127 ? 57.650 31.215 54.025 1.00 23.56 153 GLU A C 1
ATOM 958 O O . GLU A 1 127 ? 57.656 29.980 53.988 1.00 23.46 153 GLU A O 1
ATOM 964 N N . VAL A 1 128 ? 56.614 31.915 54.454 1.00 19.82 154 VAL A N 1
ATOM 965 C CA . VAL A 1 128 ? 55.397 31.267 54.908 1.00 22.25 154 VAL A CA 1
ATOM 966 C C . VAL A 1 128 ? 54.542 30.853 53.713 1.00 23.42 154 VAL A C 1
ATOM 967 O O . VAL A 1 128 ? 54.141 31.701 52.918 1.00 21.59 154 VAL A O 1
ATOM 971 N N . LEU A 1 129 ? 54.290 29.549 53.587 1.00 17.82 155 LEU A N 1
ATOM 972 C CA . LEU A 1 129 ? 53.435 29.008 52.543 1.00 19.61 155 LEU A CA 1
ATOM 973 C C . LEU A 1 129 ? 52.273 28.248 53.159 1.00 26.10 155 LEU A C 1
ATOM 974 O O . LEU A 1 129 ? 52.333 27.831 54.303 1.00 22.37 155 LEU A O 1
ATOM 979 N N . THR A 1 130 ? 51.207 28.064 52.399 1.00 19.62 156 THR A N 1
ATOM 980 C CA . THR A 1 130 ? 50.164 27.145 52.816 1.00 19.97 156 THR A CA 1
ATOM 981 C C . THR A 1 130 ? 49.938 26.176 51.667 1.00 27.57 156 THR A C 1
ATOM 982 O O . THR A 1 130 ? 50.025 26.562 50.504 1.00 25.63 156 THR A O 1
ATOM 986 N N . MET A 1 131 ? 49.692 24.917 52.001 1.00 22.45 157 MET A N 1
ATOM 987 C CA . MET A 1 131 ? 49.400 23.896 51.003 1.00 18.98 157 MET A CA 1
ATOM 988 C C . MET A 1 131 ? 48.080 23.248 51.383 1.00 24.68 157 MET A C 1
ATOM 989 O O . MET A 1 131 ? 47.943 22.723 52.488 1.00 21.93 157 MET A O 1
ATOM 994 N N . LEU A 1 132 ? 47.113 23.309 50.470 1.00 22.06 158 LEU A N 1
ATOM 995 C CA . LEU A 1 132 ? 45.829 22.647 50.653 1.00 19.27 158 LEU A CA 1
ATOM 996 C C . LEU A 1 132 ? 45.542 21.754 49.467 1.00 25.89 158 LEU A C 1
ATOM 997 O O . LEU A 1 132 ? 45.780 22.127 48.313 1.00 24.70 158 LEU A O 1
ATOM 1002 N N . THR A 1 133 ? 45.036 20.565 49.738 1.00 17.97 159 THR A N 1
ATOM 1003 C CA . THR A 1 133 ? 44.629 19.683 48.667 1.00 21.62 159 THR A CA 1
ATOM 1004 C C . THR A 1 133 ? 43.266 20.147 48.182 1.00 24.03 159 THR A C 1
ATOM 1005 O O . THR A 1 133 ? 42.541 20.855 48.889 1.00 21.29 159 THR A O 1
ATOM 1009 N N . ASN A 1 134 ? 42.928 19.772 46.960 1.00 21.23 160 ASN A N 1
ATOM 1010 C CA . ASN A 1 134 ? 41.648 20.152 46.389 1.00 24.94 160 ASN A CA 1
ATOM 1011 C C . ASN A 1 134 ? 41.213 19.109 45.383 1.00 29.40 160 ASN A C 1
ATOM 1012 O O . ASN A 1 134 ? 41.822 18.042 45.267 1.00 26.93 160 ASN A O 1
ATOM 1017 N N . GLU A 1 135 ? 40.161 19.438 44.652 1.00 32.29 161 GLU A N 1
ATOM 1018 C CA . GLU A 1 135 ? 39.534 18.509 43.735 1.00 35.73 161 GLU A CA 1
ATOM 1019 C C . GLU A 1 135 ? 40.504 18.048 42.651 1.00 28.83 161 GLU A C 1
ATOM 1020 O O . GLU A 1 135 ? 40.476 16.894 42.225 1.00 35.27 161 GLU A O 1
ATOM 1026 N N . THR A 1 136 ? 41.379 18.949 42.218 1.00 26.72 162 THR A N 1
ATOM 1027 C CA . THR A 1 136 ? 42.191 18.693 41.030 1.00 25.59 162 THR A CA 1
ATOM 1028 C C . THR A 1 136 ? 43.634 18.337 41.352 1.00 24.09 162 THR A C 1
ATOM 1029 O O . THR A 1 136 ? 44.425 18.053 40.453 1.00 20.98 162 THR A O 1
ATOM 1033 N N . GLY A 1 137 ? 43.976 18.345 42.635 1.00 20.13 163 GLY A N 1
ATOM 1034 C CA . GLY A 1 137 ? 45.348 18.093 43.045 1.00 25.26 163 GLY A CA 1
ATOM 1035 C C . GLY A 1 137 ? 45.599 18.795 44.358 1.00 24.61 163 GLY A C 1
ATOM 1036 O O . GLY A 1 137 ? 44.982 18.481 45.378 1.00 20.93 163 GLY A O 1
ATOM 1037 N N . PHE A 1 138 ? 46.498 19.764 44.336 1.00 20.30 164 PHE A N 1
ATOM 1038 C CA . PHE A 1 138 ? 46.727 20.591 45.507 1.00 21.36 164 PHE A CA 1
ATOM 1039 C C . PHE A 1 138 ? 47.190 21.951 45.061 1.00 23.23 164 PHE A C 1
ATOM 1040 O O . PHE A 1 138 ? 47.459 22.163 43.887 1.00 25.58 164 PHE A O 1
ATOM 1048 N N . GLU A 1 139 ? 47.257 22.882 45.995 1.00 18.80 165 GLU A N 1
ATOM 1049 C CA . GLU A 1 139 ? 47.727 24.208 45.668 1.00 23.34 165 GLU A CA 1
ATOM 1050 C C . GLU A 1 139 ? 48.655 24.682 46.760 1.00 21.82 165 GLU A C 1
ATOM 1051 O O . GLU A 1 139 ? 48.500 24.313 47.929 1.00 22.16 165 GLU A O 1
ATOM 1057 N N . ILE A 1 140 ? 49.626 25.489 46.370 1.00 17.16 166 ILE A N 1
ATOM 1058 C CA . ILE A 1 140 ? 50.572 26.068 47.313 1.00 19.30 166 ILE A CA 1
ATOM 1059 C C . ILE A 1 140 ? 50.508 27.577 47.156 1.00 20.85 166 ILE A C 1
ATOM 1060 O O . ILE A 1 140 ? 50.635 28.102 46.042 1.00 21.97 166 ILE A O 1
ATOM 1065 N N . SER A 1 141 ? 50.273 28.266 48.264 1.00 17.89 167 SER A N 1
ATOM 1066 C CA . SER A 1 141 ? 50.159 29.717 48.264 1.00 19.30 167 SER A CA 1
ATOM 1067 C C . SER A 1 141 ? 51.184 30.410 49.130 1.00 25.00 167 SER A C 1
ATOM 1068 O O . SER A 1 141 ? 51.445 29.999 50.267 1.00 20.32 167 SER A O 1
ATOM 1071 N N . SER A 1 142 ? 51.737 31.492 48.591 1.00 19.03 168 SER A N 1
ATOM 1072 C CA . SER A 1 142 ? 52.526 32.418 49.390 1.00 22.11 168 SER A CA 1
ATOM 1073 C C . SER A 1 142 ? 51.552 33.520 49.754 1.00 26.25 168 SER A C 1
ATOM 1074 O O . SER A 1 142 ? 50.369 33.448 49.416 1.00 21.25 168 SER A O 1
ATOM 1077 N N . SER A 1 143 ? 52.030 34.557 50.427 1.00 21.69 169 SER A N 1
ATOM 1078 C CA . SER A 1 143 ? 51.144 35.662 50.756 1.00 27.11 169 SER A CA 1
ATOM 1079 C C . SER A 1 143 ? 50.649 36.366 49.491 1.00 27.67 169 SER A C 1
ATOM 1080 O O . SER A 1 143 ? 49.656 37.079 49.535 1.00 28.50 169 SER A O 1
ATOM 1083 N N . ASP A 1 144 ? 51.342 36.149 48.371 1.00 23.26 170 ASP A N 1
ATOM 1084 C CA . ASP A 1 144 ? 51.218 37.009 47.194 1.00 28.12 170 ASP A CA 1
ATOM 1085 C C . ASP A 1 144 ? 50.737 36.273 45.960 1.00 28.31 170 ASP A C 1
ATOM 1086 O O . ASP A 1 144 ? 50.270 36.889 45.016 1.00 25.08 170 ASP A O 1
ATOM 1091 N N . ALA A 1 145 ? 50.900 34.955 45.956 1.00 23.34 171 ALA A N 1
ATOM 1092 C CA . ALA A 1 145 ? 50.723 34.168 44.743 1.00 21.96 171 ALA A CA 1
ATOM 1093 C C . ALA A 1 145 ? 50.284 32.769 45.077 1.00 24.49 171 ALA A C 1
ATOM 1094 O O . ALA A 1 145 ? 50.538 32.269 46.162 1.00 18.94 171 ALA A O 1
ATOM 1096 N N . THR A 1 146 ? 49.644 32.128 44.108 1.00 18.88 172 THR A N 1
ATOM 1097 C CA . THR A 1 146 ? 49.226 30.748 44.248 1.00 17.94 172 THR A CA 1
ATOM 1098 C C . THR A 1 146 ? 49.626 29.938 43.023 1.00 20.33 172 THR A C 1
ATOM 1099 O O . THR A 1 146 ? 49.479 30.399 41.891 1.00 22.77 172 THR A O 1
ATOM 1103 N N . VAL A 1 147 ? 50.100 28.721 43.258 1.00 16.83 173 VAL A N 1
ATOM 1104 C CA . VAL A 1 147 ? 50.340 27.777 42.186 1.00 18.53 173 VAL A CA 1
ATOM 1105 C C . VAL A 1 147 ? 49.466 26.561 42.409 1.00 23.23 173 VAL A C 1
ATOM 1106 O O . VAL A 1 147 ? 49.518 25.923 43.468 1.00 23.06 173 VAL A O 1
ATOM 1110 N N . LYS A 1 148 ? 48.620 26.274 41.426 1.00 20.70 174 LYS A N 1
ATOM 1111 C CA . LYS A 1 148 ? 47.774 25.091 41.458 1.00 20.69 174 LYS A CA 1
ATOM 1112 C C . LYS A 1 148 ? 48.496 23.962 40.748 1.00 23.95 174 LYS A C 1
ATOM 1113 O O . LYS A 1 148 ? 48.996 24.138 39.637 1.00 23.12 174 LYS A O 1
ATOM 1119 N N . ILE A 1 149 ? 48.561 22.805 41.398 1.00 20.77 175 ILE A N 1
ATOM 1120 C CA . ILE A 1 149 ? 49.113 21.615 40.778 1.00 18.51 175 ILE A CA 1
ATOM 1121 C C . ILE A 1 149 ? 47.924 20.750 40.366 1.00 24.18 175 ILE A C 1
ATOM 1122 O O . ILE A 1 149 ? 47.166 20.274 41.217 1.00 22.72 175 ILE A O 1
ATOM 1127 N N . LEU A 1 150 ? 47.747 20.594 39.056 1.00 19.75 176 LEU A N 1
ATOM 1128 C CA . LEU A 1 150 ? 46.685 19.790 38.500 1.00 18.80 176 LEU A CA 1
ATOM 1129 C C . LEU A 1 150 ? 47.258 18.413 38.279 1.00 23.72 176 LEU A C 1
ATOM 1130 O O . LEU A 1 150 ? 48.127 18.225 37.425 1.00 22.68 176 LEU A O 1
ATOM 1135 N N . ILE A 1 151 ? 46.797 17.446 39.060 1.00 23.19 177 ILE A N 1
ATOM 1136 C CA . ILE A 1 151 ? 47.347 16.109 38.958 1.00 18.18 177 ILE A CA 1
ATOM 1137 C C . ILE A 1 151 ? 46.635 15.325 37.862 1.00 22.81 177 ILE A C 1
ATOM 1138 O O . ILE A 1 151 ? 45.428 15.462 37.663 1.00 23.71 177 ILE A O 1
ATOM 1143 N N . THR A 1 152 ? 47.399 14.523 37.134 1.00 20.69 178 THR A N 1
ATOM 1144 C CA . THR A 1 152 ? 46.819 13.571 36.216 1.00 22.95 178 THR A CA 1
ATOM 1145 C C . THR A 1 152 ? 47.760 12.378 36.168 1.00 25.84 178 THR A C 1
ATOM 1146 O O . THR A 1 152 ? 48.666 12.270 36.990 1.00 23.79 178 THR A O 1
ATOM 1150 N N . THR A 1 153 ? 47.555 11.475 35.222 1.00 24.54 179 THR A N 1
ATOM 1151 C CA . THR A 1 153 ? 48.350 10.263 35.189 1.00 30.79 179 THR A CA 1
ATOM 1152 C C . THR A 1 153 ? 48.619 9.861 33.745 1.00 37.02 179 THR A C 1
ATOM 1153 O O . THR A 1 153 ? 48.056 10.446 32.822 1.00 31.82 179 THR A O 1
ATOM 1157 N N . VAL A 1 154 ? 49.502 8.883 33.552 1.00 43.11 180 VAL A N 1
ATOM 1158 C CA . VAL A 1 154 ? 49.800 8.380 32.209 1.00 44.91 180 VAL A CA 1
ATOM 1159 C C . VAL A 1 154 ? 48.618 7.560 31.654 1.00 48.59 180 VAL A C 1
ATOM 1160 O O . VAL A 1 154 ? 47.801 7.046 32.422 1.00 50.02 180 VAL A O 1
ATOM 1164 N N . PRO A 1 155 ? 48.536 7.430 30.316 1.00 52.88 181 PRO A N 1
ATOM 1165 C CA . PRO A 1 155 ? 47.367 6.848 29.633 1.00 54.47 181 PRO A CA 1
ATOM 1166 C C . PRO A 1 155 ? 46.910 5.485 30.175 1.00 54.76 181 PRO A C 1
ATOM 1167 O O . PRO A 1 155 ? 45.723 5.333 30.463 1.00 58.26 181 PRO A O 1
ATOM 1171 N N . PRO A 1 156 ? 47.827 4.505 30.283 1.00 60.43 182 PRO A N 1
ATOM 1172 C CA . PRO A 1 156 ? 47.445 3.220 30.868 1.00 61.07 182 PRO A CA 1
ATOM 1173 C C . PRO A 1 156 ? 46.474 3.418 32.008 1.00 61.34 182 PRO A C 1
ATOM 1174 O O . PRO A 1 156 ? 45.384 2.860 32.014 1.00 61.43 182 PRO A O 1
ATOM 1178 N N . ASN A 1 157 ? 46.888 4.247 32.962 1.00 56.06 183 ASN A N 1
ATOM 1179 C CA . ASN A 1 157 ? 46.119 4.410 34.201 1.00 53.33 183 ASN A CA 1
ATOM 1180 C C . ASN A 1 157 ? 44.746 4.997 34.024 1.00 51.48 183 ASN A C 1
ATOM 1181 O O . ASN A 1 157 ? 43.903 4.888 34.945 1.00 56.08 183 ASN A O 1
ATOM 1186 N N . LEU A 1 158 ? 44.477 5.618 32.871 1.00 53.48 184 LEU A N 1
ATOM 1187 C CA . LEU A 1 158 ? 43.179 6.274 32.707 1.00 56.43 184 LEU A CA 1
ATOM 1188 C C . LEU A 1 158 ? 42.091 5.287 32.397 1.00 56.68 184 LEU A C 1
ATOM 1189 O O . LEU A 1 158 ? 41.019 5.327 33.044 1.00 54.12 184 LEU A O 1
ATOM 1194 N N . ARG A 1 159 ? 42.314 4.433 31.395 1.00 64.20 185 ARG A N 1
ATOM 1195 C CA . ARG A 1 159 ? 41.356 3.387 31.101 1.00 59.54 185 ARG A CA 1
ATOM 1196 C C . ARG A 1 159 ? 41.398 2.399 32.254 1.00 52.51 185 ARG A C 1
ATOM 1197 O O . ARG A 1 159 ? 40.492 1.559 32.380 1.00 58.13 185 ARG A O 1
ATOM 1202 N N . LYS A 1 160 ? 42.423 2.519 33.115 1.00 53.00 186 LYS A N 1
ATOM 1203 C CA . LYS A 1 160 ? 42.534 1.615 34.266 1.00 54.71 186 LYS A CA 1
ATOM 1204 C C . LYS A 1 160 ? 42.001 2.225 35.544 1.00 45.78 186 LYS A C 1
ATOM 1205 O O . LYS A 1 160 ? 42.335 1.743 36.660 1.00 48.04 186 LYS A O 1
ATOM 1207 N N . LEU A 1 161 ? 41.147 3.254 35.439 1.00 49.33 187 LEU A N 1
ATOM 1208 C CA . LEU A 1 161 ? 40.737 3.985 36.614 1.00 61.00 187 LEU A CA 1
ATOM 1209 C C . LEU A 1 161 ? 39.549 3.379 37.333 1.00 61.40 187 LEU A C 1
ATOM 1210 O O . LEU A 1 161 ? 38.650 2.797 36.729 1.00 60.70 187 LEU A O 1
ATOM 1215 N N . ASP A 1 162 ? 39.530 3.567 38.656 1.00 54.55 188 ASP A N 1
ATOM 1216 C CA . ASP A 1 162 ? 38.362 3.137 39.396 1.00 56.51 188 ASP A CA 1
ATOM 1217 C C . ASP A 1 162 ? 37.855 4.280 40.230 1.00 64.16 188 ASP A C 1
ATOM 1218 O O . ASP A 1 162 ? 38.604 4.834 41.052 1.00 57.24 188 ASP A O 1
ATOM 1220 N N . PRO A 1 163 ? 36.581 4.643 40.056 1.00 68.50 189 PRO A N 1
ATOM 1221 C CA . PRO A 1 163 ? 35.986 5.834 40.669 1.00 67.64 189 PRO A CA 1
ATOM 1222 C C . PRO A 1 163 ? 36.071 5.793 42.172 1.00 62.99 189 PRO A C 1
ATOM 1223 O O . PRO A 1 163 ? 35.763 6.794 42.866 1.00 57.59 189 PRO A O 1
ATOM 1227 N N . GLU A 1 164 ? 36.560 4.668 42.698 1.00 66.55 190 GLU A N 1
ATOM 1228 C CA . GLU A 1 164 ? 36.509 4.430 44.125 1.00 70.84 190 GLU A CA 1
ATOM 1229 C C . GLU A 1 164 ? 37.489 5.288 44.923 1.00 66.50 190 GLU A C 1
ATOM 1230 O O . GLU A 1 164 ? 37.077 6.057 45.815 1.00 60.83 190 GLU A O 1
ATOM 1232 N N . LEU A 1 165 ? 38.777 5.165 44.606 1.00 66.91 191 LEU A N 1
ATOM 1233 C CA . LEU A 1 165 ? 39.806 5.792 45.385 1.00 62.96 191 LEU A CA 1
ATOM 1234 C C . LEU A 1 165 ? 40.580 6.806 44.593 1.00 56.12 191 LEU A C 1
ATOM 1235 O O . LEU A 1 165 ? 41.450 7.487 45.164 1.00 59.50 191 LEU A O 1
ATOM 1237 N N . HIS A 1 166 ? 40.316 6.905 43.292 1.00 58.81 192 HIS A N 1
ATOM 1238 C CA . HIS A 1 166 ? 41.095 7.737 42.373 1.00 53.89 192 HIS A CA 1
ATOM 1239 C C . HIS A 1 166 ? 40.403 9.044 42.002 1.00 57.09 192 HIS A C 1
ATOM 1240 O O . HIS A 1 166 ? 39.186 9.066 41.781 1.00 58.29 192 HIS A O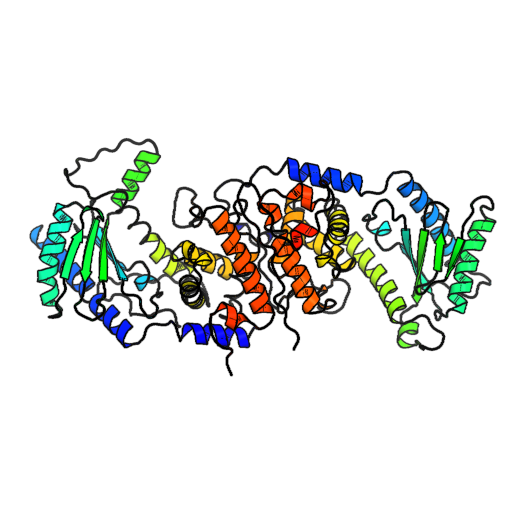 1
ATOM 1247 N N . LEU A 1 167 ? 41.184 10.126 41.919 1.00 55.27 193 LEU A N 1
ATOM 1248 C CA . LEU A 1 167 ? 40.678 11.422 41.462 1.00 49.18 193 LEU A CA 1
ATOM 1249 C C . LEU A 1 167 ? 39.757 11.193 40.282 1.00 42.36 193 LEU A C 1
ATOM 1250 O O . LEU A 1 167 ? 39.956 10.253 39.513 1.00 45.61 193 LEU A O 1
ATOM 1255 N N . ASP A 1 168 ? 38.757 12.052 40.123 1.00 40.21 194 ASP A N 1
ATOM 1256 C CA . ASP A 1 168 ? 37.785 11.857 39.057 1.00 39.51 194 ASP A CA 1
ATOM 1257 C C . ASP A 1 168 ? 38.426 11.901 37.677 1.00 42.24 194 ASP A C 1
ATOM 1258 O O . ASP A 1 168 ? 39.385 12.640 37.437 1.00 39.76 194 ASP A O 1
ATOM 1263 N N . ILE A 1 169 ? 37.888 11.098 36.770 1.00 38.19 195 ILE A N 1
ATOM 1264 C CA . ILE A 1 169 ? 38.394 11.026 35.410 1.00 39.66 195 ILE A CA 1
ATOM 1265 C C . ILE A 1 169 ? 38.324 12.382 34.711 1.00 38.62 195 ILE A C 1
ATOM 1266 O O . ILE A 1 169 ? 39.195 12.717 33.906 1.00 32.59 195 ILE A O 1
ATOM 1271 N N . LYS A 1 170 ? 37.293 13.157 35.027 1.00 34.56 196 LYS A N 1
ATOM 1272 C CA . LYS A 1 170 ? 37.073 14.452 34.385 1.00 37.98 196 LYS A CA 1
ATOM 1273 C C . LYS A 1 170 ? 38.259 15.367 34.635 1.00 29.96 196 LYS A C 1
ATOM 1274 O O . LYS A 1 170 ? 38.744 16.050 33.736 1.00 30.18 196 LYS A O 1
ATOM 1278 N N . VAL A 1 171 ? 38.683 15.375 35.893 1.00 30.16 197 VAL A N 1
ATOM 1279 C CA . VAL A 1 171 ? 39.805 16.152 36.369 1.00 30.65 197 VAL A CA 1
ATOM 1280 C C . VAL A 1 171 ? 41.117 15.700 35.726 1.00 28.40 197 VAL A C 1
ATOM 1281 O O . VAL A 1 171 ? 41.935 16.525 35.297 1.00 24.82 197 VAL A O 1
ATOM 1285 N N . LEU A 1 172 ? 41.317 14.390 35.631 1.00 28.17 198 LEU A N 1
ATOM 1286 C CA . LEU A 1 172 ? 42.549 13.877 35.036 1.00 24.85 198 LEU A CA 1
ATOM 1287 C C . LEU A 1 172 ? 42.624 14.227 33.550 1.00 22.21 198 LEU A C 1
ATOM 1288 O O . LEU A 1 172 ? 43.696 14.563 33.023 1.00 24.49 198 LEU A O 1
ATOM 1293 N N . GLN A 1 173 ? 41.487 14.162 32.873 1.00 26.85 199 GLN A N 1
ATOM 1294 C CA . GLN A 1 173 ? 41.439 14.494 31.452 1.00 28.22 199 GLN A CA 1
ATOM 1295 C C . GLN A 1 173 ? 41.628 15.983 31.214 1.00 24.43 199 GLN A C 1
ATOM 1296 O O . GLN A 1 173 ? 42.287 16.381 30.261 1.00 24.42 199 GLN A O 1
ATOM 1302 N N . SER A 1 174 ? 41.036 16.809 32.067 1.00 24.47 200 SER A N 1
ATOM 1303 C CA . SER A 1 174 ? 41.136 18.246 31.861 1.00 27.60 200 SER A CA 1
ATOM 1304 C C . SER A 1 174 ? 42.583 18.708 32.057 1.00 21.87 200 SER A C 1
ATOM 1305 O O . SER A 1 174 ? 43.057 19.589 31.344 1.00 19.05 200 SER A O 1
ATOM 1308 N N . ALA A 1 175 ? 43.291 18.100 33.009 1.00 19.62 201 ALA A N 1
ATOM 1309 C CA . ALA A 1 175 ? 44.697 18.427 33.198 1.00 16.26 201 ALA A CA 1
ATOM 1310 C C . ALA A 1 175 ? 45.472 18.062 31.943 1.00 18.80 201 ALA A C 1
ATOM 1311 O O . ALA A 1 175 ? 46.279 18.841 31.455 1.00 19.22 201 ALA A O 1
ATOM 1313 N N . LEU A 1 176 ? 45.201 16.886 31.387 1.00 20.47 202 LEU A N 1
ATOM 1314 C CA . LEU A 1 176 ? 45.858 16.509 30.134 1.00 20.36 202 LEU A CA 1
ATOM 1315 C C . LEU A 1 176 ? 45.489 17.473 29.003 1.00 21.29 202 LEU A C 1
ATOM 1316 O O . LEU A 1 176 ? 46.347 17.839 28.202 1.00 20.33 202 LEU A O 1
ATOM 1321 N N . ALA A 1 177 ? 44.237 17.924 28.959 1.00 18.81 203 ALA A N 1
ATOM 1322 C CA . ALA A 1 177 ? 43.851 18.878 27.923 1.00 24.70 203 ALA A CA 1
ATOM 1323 C C . ALA A 1 177 ? 44.600 20.195 28.084 1.00 18.69 203 ALA A C 1
ATOM 1324 O O . ALA A 1 177 ? 44.994 20.819 27.100 1.00 19.52 203 ALA A O 1
ATOM 1326 N N . ALA A 1 178 ? 44.799 20.616 29.330 1.00 19.32 204 ALA A N 1
ATOM 1327 C CA . ALA A 1 178 ? 45.550 21.839 29.585 1.00 18.41 204 ALA A CA 1
ATOM 1328 C C . ALA A 1 178 ? 46.975 21.779 29.025 1.00 18.84 204 ALA A C 1
ATOM 1329 O O . ALA A 1 178 ? 47.465 22.784 28.543 1.00 17.27 204 ALA A O 1
ATOM 1331 N N . ILE A 1 179 ? 47.624 20.613 29.072 1.00 17.19 205 ILE A N 1
ATOM 1332 C CA . ILE A 1 179 ? 48.937 20.472 28.454 1.00 19.77 205 ILE A CA 1
ATOM 1333 C C . ILE A 1 179 ? 48.830 20.622 26.937 1.00 21.87 205 ILE A C 1
ATOM 1334 O O . ILE A 1 179 ? 49.630 21.325 26.304 1.00 21.80 205 ILE A O 1
ATOM 1339 N N . ARG A 1 180 ? 47.839 19.963 26.347 1.00 18.77 206 ARG A N 1
ATOM 1340 C CA . ARG A 1 180 ? 47.634 20.085 24.907 1.00 25.32 206 ARG A CA 1
ATOM 1341 C C . ARG A 1 180 ? 47.378 21.541 24.524 1.00 21.13 206 ARG A C 1
ATOM 1342 O O . ARG A 1 180 ? 47.969 22.044 23.577 1.00 21.01 206 ARG A O 1
ATOM 1350 N N . HIS A 1 181 ? 46.511 22.215 25.277 1.00 18.11 207 HIS A N 1
ATOM 1351 C CA . HIS A 1 181 ? 46.201 23.617 25.006 1.00 16.91 207 HIS A CA 1
ATOM 1352 C C . HIS A 1 181 ? 47.425 24.496 25.084 1.00 17.08 207 HIS A C 1
ATOM 1353 O O . HIS A 1 181 ? 47.620 25.378 24.249 1.00 17.28 207 HIS A O 1
ATOM 1360 N N . ALA A 1 182 ? 48.253 24.272 26.102 1.00 16.41 208 ALA A N 1
ATOM 1361 C CA . ALA A 1 182 ? 49.441 25.095 26.288 1.00 18.70 208 ALA A CA 1
ATOM 1362 C C . ALA A 1 182 ? 50.403 24.908 25.127 1.00 19.40 208 ALA A C 1
ATOM 1363 O O . ALA A 1 182 ? 51.014 25.866 24.670 1.00 20.06 208 ALA A O 1
ATOM 1365 N N . ARG A 1 183 ? 50.546 23.666 24.678 1.00 17.89 209 ARG A N 1
ATOM 1366 C CA . ARG A 1 183 ? 51.431 23.361 23.556 1.00 20.01 209 ARG A CA 1
ATOM 1367 C C . ARG A 1 183 ? 50.894 24.036 22.297 1.00 21.35 209 ARG A C 1
ATOM 1368 O O . ARG A 1 183 ? 51.624 24.723 21.579 1.00 21.42 209 ARG A O 1
ATOM 1372 N N . TRP A 1 184 ? 49.602 23.856 22.042 1.00 18.22 210 TRP A N 1
ATOM 1373 C CA . TRP A 1 184 ? 49.002 24.473 20.870 1.00 17.90 210 TRP A CA 1
ATOM 1374 C C . TRP A 1 184 ? 49.210 25.981 20.915 1.00 20.30 210 TRP A C 1
ATOM 1375 O O . TRP A 1 184 ? 49.613 26.605 19.920 1.00 21.30 210 TRP A O 1
ATOM 1386 N N . PHE A 1 185 ? 48.954 26.571 22.081 1.00 17.87 211 PHE A N 1
ATOM 1387 C CA . PHE A 1 185 ? 49.066 28.019 22.245 1.00 21.21 211 PHE A CA 1
ATOM 1388 C C . PHE A 1 185 ? 50.482 28.526 21.962 1.00 25.83 211 PHE A C 1
ATOM 1389 O O . PHE A 1 185 ? 50.680 29.522 21.259 1.00 20.61 211 PHE A O 1
ATOM 1397 N N . GLU A 1 186 ? 51.469 27.860 22.541 1.00 20.99 212 GLU A N 1
ATOM 1398 C CA . GLU A 1 186 ? 52.847 28.291 22.345 1.00 26.41 212 GLU A CA 1
ATOM 1399 C C . GLU A 1 186 ? 53.202 28.259 20.858 1.00 20.69 212 GLU A C 1
ATOM 1400 O O . GLU A 1 186 ? 53.872 29.152 20.346 1.00 29.56 212 GLU A O 1
ATOM 1406 N N . GLU A 1 187 ? 52.723 27.251 20.148 1.00 25.23 213 GLU A N 1
ATOM 1407 C CA . GLU A 1 187 ? 53.071 27.128 18.737 1.00 32.96 213 GLU A CA 1
ATOM 1408 C C . GLU A 1 187 ? 52.216 27.986 17.791 1.00 32.88 213 GLU A C 1
ATOM 1409 O O . GLU A 1 187 ? 52.671 28.328 16.704 1.00 33.41 213 GLU A O 1
ATOM 1411 N N . ASN A 1 188 ? 50.998 28.342 18.196 1.00 20.74 214 ASN A N 1
ATOM 1412 C CA . ASN A 1 188 ? 50.048 28.970 17.276 1.00 21.68 214 ASN A CA 1
ATOM 1413 C C . ASN A 1 188 ? 49.566 30.362 17.659 1.00 25.15 214 ASN A C 1
ATOM 1414 O O . ASN A 1 188 ? 49.057 31.092 16.817 1.00 21.63 214 ASN A O 1
ATOM 1419 N N . ALA A 1 189 ? 49.691 30.709 18.932 1.00 24.14 215 ALA A N 1
ATOM 1420 C CA . ALA A 1 189 ? 49.059 31.905 19.465 1.00 26.04 215 ALA A CA 1
ATOM 1421 C C . ALA A 1 189 ? 50.038 32.777 20.227 1.00 30.37 215 ALA A C 1
ATOM 1422 O O . ALA A 1 189 ? 49.638 33.672 20.977 1.00 28.27 215 ALA A O 1
ATOM 1424 N N . SER A 1 190 ? 51.323 32.507 20.024 1.00 28.87 216 SER A N 1
ATOM 1425 C CA . SER A 1 190 ? 52.399 33.315 20.596 1.00 33.80 216 SER A CA 1
ATOM 1426 C C . SER A 1 190 ? 52.600 34.592 19.795 1.00 34.13 216 SER A C 1
ATOM 1427 O O . SER A 1 190 ? 53.669 34.822 19.210 1.00 33.84 216 SER A O 1
ATOM 1430 N N . GLN A 1 191 ? 51.552 35.403 19.750 1.00 26.54 217 GLN A N 1
ATOM 1431 C CA . GLN A 1 191 ? 51.601 36.723 19.146 1.00 22.86 217 GLN A CA 1
ATOM 1432 C C . GLN A 1 191 ? 51.023 37.709 20.162 1.00 24.50 217 GLN A C 1
ATOM 1433 O O . GLN A 1 191 ? 50.043 37.411 20.861 1.00 20.98 217 GLN A O 1
ATOM 1439 N N . SER A 1 192 ? 51.653 38.874 20.248 1.00 20.47 218 SER A N 1
ATOM 1440 C CA . SER A 1 192 ? 51.314 39.877 21.251 1.00 18.55 218 SER A CA 1
ATOM 1441 C C . SER A 1 192 ? 49.824 40.223 21.242 1.00 21.88 218 SER A C 1
ATOM 1442 O O . SER A 1 192 ? 49.185 40.310 22.293 1.00 20.36 218 SER A O 1
ATOM 1445 N N . THR A 1 193 ? 49.283 40.424 20.049 1.00 17.62 219 THR A N 1
ATOM 1446 C CA . THR A 1 193 ? 47.926 40.899 19.921 1.00 19.65 219 THR A CA 1
ATOM 1447 C C . THR A 1 193 ? 46.935 39.828 20.349 1.00 18.97 219 THR A C 1
ATOM 1448 O O . THR A 1 193 ? 45.889 40.134 20.906 1.00 19.05 219 THR A O 1
ATOM 1452 N N . VAL A 1 194 ? 47.272 38.569 20.099 1.00 16.71 220 VAL A N 1
ATOM 1453 C CA . VAL A 1 194 ? 46.409 37.483 20.540 1.00 18.43 220 VAL A CA 1
ATOM 1454 C C . VAL A 1 194 ? 46.319 37.437 22.073 1.00 19.70 220 VAL A C 1
ATOM 1455 O O . VAL A 1 194 ? 45.231 37.349 22.646 1.00 16.50 220 VAL A O 1
ATOM 1459 N N . LYS A 1 195 ? 47.451 37.523 22.753 1.00 16.95 221 LYS A N 1
ATOM 1460 C CA A LYS A 1 195 ? 47.439 37.454 24.210 0.38 16.96 221 LYS A CA 1
ATOM 1461 C CA B LYS A 1 195 ? 47.441 37.455 24.213 0.62 16.91 221 LYS A CA 1
ATOM 1462 C C . LYS A 1 195 ? 46.687 38.638 24.803 1.00 16.01 221 LYS A C 1
ATOM 1463 O O . LYS A 1 195 ? 45.908 38.488 25.750 1.00 15.65 221 LYS A O 1
ATOM 1474 N N . VAL A 1 196 ? 46.906 39.817 24.235 1.00 14.54 222 VAL A N 1
ATOM 1475 C CA . VAL A 1 196 ? 46.199 41.003 24.701 1.00 15.73 222 VAL A CA 1
ATOM 1476 C C . VAL A 1 196 ? 44.683 40.861 24.457 1.00 17.08 222 VAL A C 1
ATOM 1477 O O . VAL A 1 196 ? 43.874 41.138 25.337 1.00 15.49 222 VAL A O 1
ATOM 1481 N N . LEU A 1 197 ? 44.303 40.417 23.265 1.00 15.77 223 LEU A N 1
ATOM 1482 C CA . LEU A 1 197 ? 42.873 40.272 22.967 1.00 15.19 223 LEU A CA 1
ATOM 1483 C C . LEU A 1 197 ? 42.230 39.288 23.942 1.00 16.27 223 LEU A C 1
ATOM 1484 O O . LEU A 1 197 ? 41.155 39.550 24.487 1.00 14.05 223 LEU A O 1
ATOM 1489 N N . ILE A 1 198 ? 42.877 38.154 24.181 1.00 15.63 224 ILE A N 1
ATOM 1490 C CA . ILE A 1 198 ? 42.323 37.192 25.133 1.00 13.67 224 ILE A CA 1
ATOM 1491 C C . ILE A 1 198 ? 42.121 37.793 26.537 1.00 15.75 224 ILE A C 1
ATOM 1492 O O . ILE A 1 198 ? 41.089 37.575 27.161 1.00 16.62 224 ILE A O 1
ATOM 1497 N N . ARG A 1 199 ? 43.103 38.536 27.029 1.00 17.51 225 ARG A N 1
ATOM 1498 C CA . ARG A 1 199 ? 42.941 39.213 28.316 1.00 16.87 225 ARG A CA 1
ATOM 1499 C C . ARG A 1 199 ? 41.721 40.122 28.294 1.00 17.60 225 ARG A C 1
ATOM 1500 O O . ARG A 1 199 ? 40.929 40.151 29.243 1.00 16.31 225 ARG A O 1
ATOM 1508 N N . LEU A 1 200 ? 41.558 40.859 27.197 1.00 14.89 226 LEU A N 1
ATOM 1509 C CA . LEU A 1 200 ? 40.402 41.736 27.052 1.00 20.72 226 LEU A CA 1
ATOM 1510 C C . LEU A 1 200 ? 39.095 40.953 26.955 1.00 15.07 226 LEU A C 1
ATOM 1511 O O . LEU A 1 200 ? 38.091 41.355 27.539 1.00 16.40 226 LEU A O 1
ATOM 1516 N N . LEU A 1 201 ? 39.100 39.833 26.236 1.00 18.13 227 LEU A N 1
ATOM 1517 C CA . LEU A 1 201 ? 37.898 38.995 26.171 1.00 18.53 227 LEU A CA 1
ATOM 1518 C C . LEU A 1 201 ? 37.522 38.455 27.549 1.00 18.08 227 LEU A C 1
ATOM 1519 O O . LEU A 1 201 ? 36.339 38.387 27.896 1.00 17.20 227 LEU A O 1
ATOM 1524 N N . LYS A 1 202 ? 38.520 38.072 28.340 1.00 15.11 228 LYS A N 1
ATOM 1525 C CA . LYS A 1 202 ? 38.233 37.584 29.685 1.00 18.74 228 LYS A CA 1
ATOM 1526 C C . LYS A 1 202 ? 37.482 38.658 30.454 1.00 16.58 228 LYS A C 1
ATOM 1527 O O . LYS A 1 202 ? 36.500 38.371 31.144 1.00 16.74 228 LYS A O 1
ATOM 1533 N N . ASP A 1 203 ? 37.946 39.894 30.325 1.00 18.47 229 ASP A N 1
ATOM 1534 C CA . ASP A 1 203 ? 37.326 41.007 31.006 1.00 17.19 229 ASP A CA 1
ATOM 1535 C C . ASP A 1 203 ? 35.910 41.273 30.480 1.00 21.31 229 ASP A C 1
ATOM 1536 O O . ASP A 1 203 ? 34.979 41.521 31.259 1.00 17.97 229 ASP A O 1
ATOM 1541 N N . LEU A 1 204 ? 35.759 41.218 29.165 1.00 19.40 230 LEU A N 1
ATOM 1542 C CA . LEU A 1 204 ? 34.465 41.441 28.541 1.00 18.69 230 LEU A CA 1
ATOM 1543 C C . LEU A 1 204 ? 33.466 40.435 29.097 1.00 19.05 230 LEU A C 1
ATOM 1544 O O . LEU A 1 204 ? 32.306 40.764 29.396 1.00 19.47 230 LEU A O 1
ATOM 1549 N N . ARG A 1 205 ? 33.911 39.190 29.226 1.00 17.76 231 ARG A N 1
ATOM 1550 C CA . ARG A 1 205 ? 33.032 38.134 29.698 1.00 15.85 231 ARG A CA 1
ATOM 1551 C C . ARG A 1 205 ? 32.557 38.383 31.131 1.00 20.62 231 ARG A C 1
ATOM 1552 O O . ARG A 1 205 ? 31.386 38.159 31.446 1.00 20.13 231 ARG A O 1
ATOM 1560 N N . ILE A 1 206 ? 33.462 38.843 31.991 1.00 20.62 232 ILE A N 1
ATOM 1561 C CA . ILE A 1 206 ? 33.105 39.217 33.348 1.00 24.26 232 ILE A CA 1
ATOM 1562 C C . ILE A 1 206 ? 32.090 40.336 33.369 1.00 25.22 232 ILE A C 1
ATOM 1563 O O . ILE A 1 206 ? 31.127 40.295 34.132 1.00 28.15 232 ILE A O 1
ATOM 1568 N N . ARG A 1 207 ? 32.276 41.346 32.525 1.00 19.88 233 ARG A N 1
ATOM 1569 C CA A ARG A 1 207 ? 31.384 42.493 32.603 0.56 24.19 233 A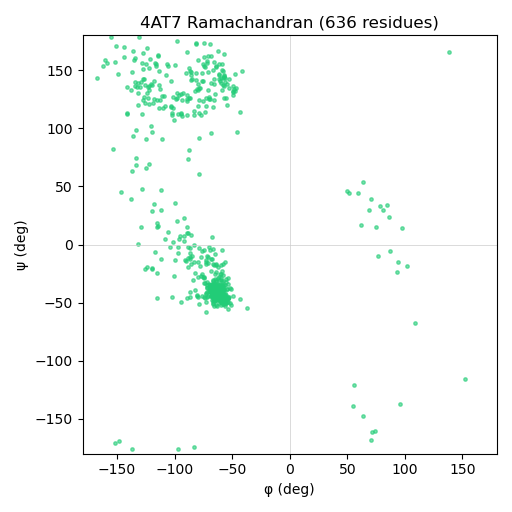RG A CA 1
ATOM 1570 C CA B ARG A 1 207 ? 31.411 42.529 32.517 0.44 24.16 233 ARG A CA 1
ATOM 1571 C C . ARG A 1 207 ? 30.053 42.323 31.853 1.00 24.34 233 ARG A C 1
ATOM 1572 O O . ARG A 1 207 ? 29.095 43.037 32.141 1.00 22.55 233 ARG A O 1
ATOM 1587 N N . PHE A 1 208 ? 29.975 41.358 30.942 1.00 16.22 234 PHE A N 1
ATOM 1588 C CA . PHE A 1 208 ? 28.715 41.047 30.276 1.00 16.34 234 PHE A CA 1
ATOM 1589 C C . PHE A 1 208 ? 28.388 39.575 30.465 1.00 18.06 234 PHE A C 1
ATOM 1590 O O . PHE A 1 208 ? 28.805 38.735 29.671 1.00 19.91 234 PHE A O 1
ATOM 1598 N N . PRO A 1 209 ? 27.643 39.249 31.529 1.00 17.52 235 PRO A N 1
ATOM 1599 C CA . PRO A 1 209 ? 27.469 37.832 31.875 1.00 17.70 235 PRO A CA 1
ATOM 1600 C C . PRO A 1 209 ? 26.676 37.031 30.838 1.00 15.86 235 PRO A C 1
ATOM 1601 O O . PRO A 1 209 ? 26.546 35.817 30.970 1.00 17.74 235 PRO A O 1
ATOM 1605 N N . GLY A 1 210 ? 26.158 37.680 29.798 1.00 16.77 236 GLY A N 1
ATOM 1606 C CA . GLY A 1 210 ? 25.656 36.911 28.677 1.00 12.37 236 GLY A CA 1
ATOM 1607 C C . GLY A 1 210 ? 26.767 36.056 28.088 1.00 15.83 236 GLY A C 1
ATOM 1608 O O . GLY A 1 210 ? 26.500 35.049 27.452 1.00 17.55 236 GLY A O 1
ATOM 1609 N N . PHE A 1 211 ? 28.017 36.444 28.313 1.00 13.83 237 PHE A N 1
ATOM 1610 C CA . PHE A 1 211 ? 29.153 35.669 27.795 1.00 16.32 237 PHE A CA 1
ATOM 1611 C C . PHE A 1 211 ? 29.673 34.622 28.791 1.00 17.45 237 PHE A C 1
ATOM 1612 O O . PHE A 1 211 ? 30.668 33.958 28.523 1.00 17.52 237 PHE A O 1
ATOM 1620 N N . GLU A 1 212 ? 29.019 34.487 29.940 1.00 15.08 238 GLU A N 1
ATOM 1621 C CA . GLU A 1 212 ? 29.471 33.535 30.950 1.00 16.98 238 GLU A CA 1
ATOM 1622 C C . GLU A 1 212 ? 29.723 32.102 30.447 1.00 20.65 238 GLU A C 1
ATOM 1623 O O . GLU A 1 212 ? 30.649 31.459 30.900 1.00 19.39 238 GLU A O 1
ATOM 1629 N N . PRO A 1 213 ? 28.889 31.589 29.522 1.00 18.96 239 PRO A N 1
ATOM 1630 C CA . PRO A 1 213 ? 29.133 30.223 29.035 1.00 18.67 239 PRO A CA 1
ATOM 1631 C C . PRO A 1 213 ? 30.440 30.051 28.248 1.00 20.21 239 PRO A C 1
ATOM 1632 O O . PRO A 1 213 ? 30.895 28.922 28.067 1.00 17.21 239 PRO A O 1
ATOM 1636 N N . LEU A 1 214 ? 31.038 31.137 27.771 1.00 16.11 240 LEU A N 1
ATOM 1637 C CA . LEU A 1 214 ? 32.288 30.981 27.044 1.00 19.97 240 LEU A CA 1
ATOM 1638 C C . LEU A 1 214 ? 33.397 30.580 28.016 1.00 22.42 240 LEU A C 1
ATOM 1639 O O . LEU A 1 214 ? 33.642 31.265 29.007 1.00 21.89 240 LEU A O 1
ATOM 1644 N N . THR A 1 215 ? 34.069 29.476 27.719 1.00 21.13 241 THR A N 1
ATOM 1645 C CA . THR A 1 215 ? 35.126 28.963 28.589 1.00 18.59 241 THR A CA 1
ATOM 1646 C C . THR A 1 215 ? 36.495 29.551 28.237 1.00 16.59 241 THR A C 1
ATOM 1647 O O . THR A 1 215 ? 36.671 30.139 27.182 1.00 16.93 241 THR A O 1
ATOM 1651 N N . PRO A 1 216 ? 37.477 29.398 29.135 1.00 21.19 242 PRO A N 1
ATOM 1652 C CA . PRO A 1 216 ? 38.797 29.971 28.828 1.00 16.57 242 PRO A CA 1
ATOM 1653 C C . PRO A 1 216 ? 39.392 29.450 27.518 1.00 15.65 242 PRO A C 1
ATOM 1654 O O . PRO A 1 216 ? 39.993 30.216 26.766 1.00 16.35 242 PRO A O 1
ATOM 1658 N N . TRP A 1 217 ? 39.210 28.169 27.237 1.00 17.24 243 TRP A N 1
ATOM 1659 C CA . TRP A 1 217 ? 39.746 27.570 26.008 1.00 16.95 243 TRP A CA 1
ATOM 1660 C C . TRP A 1 217 ? 39.011 28.132 24.785 1.00 16.13 243 TRP A C 1
ATOM 1661 O O . TRP A 1 217 ? 39.616 28.423 23.752 1.00 16.08 243 TRP A O 1
ATOM 1672 N N . ILE A 1 218 ? 37.698 28.277 24.896 1.00 16.22 244 ILE A N 1
ATOM 1673 C CA . ILE A 1 218 ? 36.939 28.887 23.811 1.00 16.57 244 ILE A CA 1
ATOM 1674 C C . ILE A 1 218 ? 37.427 30.313 23.592 1.00 16.63 244 ILE A C 1
ATOM 1675 O O . ILE A 1 218 ? 37.602 30.735 22.461 1.00 15.41 244 ILE A O 1
ATOM 1680 N N . LEU A 1 219 ? 37.702 31.043 24.672 1.00 15.31 245 LEU A N 1
ATOM 1681 C CA . LEU A 1 219 ? 38.225 32.404 24.516 1.00 17.22 245 LEU A CA 1
ATOM 1682 C C . LEU A 1 219 ? 39.617 32.418 23.862 1.00 16.94 245 LEU A C 1
ATOM 1683 O O . LEU A 1 219 ? 39.915 33.273 23.020 1.00 16.49 245 LEU A O 1
ATOM 1688 N N . ASP A 1 220 ? 40.476 31.477 24.240 1.00 18.55 246 ASP A N 1
ATOM 1689 C CA . ASP A 1 220 ? 41.783 31.348 23.606 1.00 19.10 246 ASP A CA 1
ATOM 1690 C C . ASP A 1 220 ? 41.612 31.177 22.094 1.00 19.22 246 ASP A C 1
ATOM 1691 O O . ASP A 1 220 ? 42.282 31.839 21.289 1.00 16.13 246 ASP A O 1
ATOM 1696 N N . LEU A 1 221 ? 40.732 30.257 21.714 1.00 15.81 247 LEU A N 1
ATOM 1697 C CA . LEU A 1 221 ? 40.579 29.923 20.308 1.00 17.14 247 LEU A CA 1
ATOM 1698 C C . LEU A 1 221 ? 39.956 31.081 19.558 1.00 21.08 247 LEU A C 1
ATOM 1699 O O . LEU A 1 221 ? 40.316 31.339 18.406 1.00 17.43 247 LEU A O 1
ATOM 1704 N N . LEU A 1 222 ? 39.003 31.752 20.208 1.00 17.34 248 LEU A N 1
ATOM 1705 C CA . LEU A 1 222 ? 38.297 32.886 19.603 1.00 18.05 248 LEU A CA 1
ATOM 1706 C C . LEU A 1 222 ? 39.249 34.054 19.388 1.00 20.77 248 LEU A C 1
ATOM 1707 O O . LEU A 1 222 ? 39.256 34.671 18.310 1.00 19.15 248 LEU A O 1
ATOM 1712 N N . GLY A 1 223 ? 40.065 34.343 20.400 1.00 17.58 249 GLY A N 1
ATOM 1713 C CA . GLY A 1 223 ? 41.057 35.395 20.285 1.00 20.95 249 GLY A CA 1
ATOM 1714 C C . GLY A 1 223 ? 42.046 35.102 19.167 1.00 19.18 249 GLY A C 1
ATOM 1715 O O . GLY A 1 223 ? 42.376 35.980 18.378 1.00 18.35 249 GLY A O 1
ATOM 1716 N N . HIS A 1 224 ? 42.512 33.858 19.105 1.00 14.40 250 HIS A N 1
ATOM 1717 C CA . HIS A 1 224 ? 43.454 33.450 18.066 1.00 17.49 250 HIS A CA 1
ATOM 1718 C C . HIS A 1 224 ? 42.828 33.565 16.676 1.00 18.25 250 HIS A C 1
ATOM 1719 O O . HIS A 1 224 ? 43.446 34.068 15.729 1.00 21.12 250 HIS A O 1
ATOM 1726 N N . TYR A 1 225 ? 41.605 33.068 16.559 1.00 17.00 251 TYR A N 1
ATOM 1727 C CA . TYR A 1 225 ? 40.881 33.101 15.291 1.00 17.48 251 TYR A CA 1
ATOM 1728 C C . TYR A 1 225 ? 40.776 34.538 14.784 1.00 21.73 251 TYR A C 1
ATOM 1729 O O . TYR A 1 225 ? 41.145 34.840 13.655 1.00 19.77 251 TYR A O 1
ATOM 1738 N N . ALA A 1 226 ? 40.282 35.422 15.642 1.00 15.73 252 ALA A N 1
ATOM 1739 C CA . ALA A 1 226 ? 40.042 36.819 15.283 1.00 17.43 252 ALA A CA 1
ATOM 1740 C C . ALA A 1 226 ? 41.285 37.553 14.795 1.00 18.14 252 ALA A C 1
ATOM 1741 O O . ALA A 1 226 ? 41.223 38.349 13.866 1.00 17.48 252 ALA A O 1
ATOM 1743 N N . VAL A 1 227 ? 42.413 37.315 15.452 1.00 18.35 253 VAL A N 1
ATOM 1744 C CA . VAL A 1 227 ? 43.641 37.995 15.080 1.00 16.65 253 VAL A CA 1
ATOM 1745 C C . VAL A 1 227 ? 44.313 37.334 13.876 1.00 18.28 253 VAL A C 1
ATOM 1746 O O . VAL A 1 227 ? 44.770 38.017 12.979 1.00 20.61 253 VAL A O 1
ATOM 1750 N N . MET A 1 228 ? 44.366 36.005 13.868 1.00 18.68 254 MET A N 1
ATOM 1751 C CA . MET A 1 228 ? 45.256 35.285 12.953 1.00 22.97 254 MET A CA 1
ATOM 1752 C C . MET A 1 228 ? 44.626 34.700 11.694 1.00 30.69 254 MET A C 1
ATOM 1753 O O . MET A 1 228 ? 45.304 34.505 10.690 1.00 31.03 254 MET A O 1
ATOM 1758 N N . ASN A 1 229 ? 43.345 34.389 11.748 1.00 23.83 255 ASN A N 1
ATOM 1759 C CA . ASN A 1 229 ? 42.718 33.655 10.656 1.00 26.05 255 ASN A CA 1
ATOM 1760 C C . ASN A 1 229 ? 42.213 34.609 9.575 1.00 30.18 255 ASN A C 1
ATOM 1761 O O . ASN A 1 229 ? 41.039 34.952 9.552 1.00 28.07 255 ASN A O 1
ATOM 1766 N N . ASN A 1 230 ? 43.102 35.055 8.683 1.00 22.54 256 ASN A N 1
ATOM 1767 C CA . ASN A 1 230 ? 42.704 36.123 7.760 1.00 27.84 256 ASN A CA 1
ATOM 1768 C C . ASN A 1 230 ? 43.670 36.325 6.613 1.00 36.00 256 ASN A C 1
ATOM 1769 O O . ASN A 1 230 ? 44.878 36.252 6.803 1.00 37.88 256 ASN A O 1
ATOM 1774 N N . PRO A 1 231 ? 43.137 36.642 5.420 1.00 37.65 257 PRO A N 1
ATOM 1775 C CA . PRO A 1 231 ? 43.901 36.668 4.164 1.00 37.35 257 PRO A CA 1
ATOM 1776 C C . PRO A 1 231 ? 44.938 37.791 4.029 1.00 41.60 257 PRO A C 1
ATOM 1777 O O . PRO A 1 231 ? 45.657 37.805 3.019 1.00 41.88 257 PRO A O 1
ATOM 1781 N N . THR A 1 232 ? 45.020 38.713 4.986 1.00 36.64 258 THR A N 1
ATOM 1782 C CA . THR A 1 232 ? 46.083 39.717 4.944 1.00 36.65 258 THR A CA 1
ATOM 1783 C C . THR A 1 232 ? 47.402 39.043 5.309 1.00 35.47 258 THR A C 1
ATOM 1784 O O . THR A 1 232 ? 48.476 39.601 5.090 1.00 37.68 258 THR A O 1
ATOM 1788 N N . ARG A 1 233 ? 47.300 37.843 5.872 1.00 28.19 259 ARG A N 1
ATOM 1789 C CA . ARG A 1 233 ? 48.464 37.044 6.222 1.00 32.97 259 ARG A CA 1
ATOM 1790 C C . ARG A 1 233 ? 49.315 37.783 7.252 1.00 35.19 259 ARG A C 1
ATOM 1791 O O . ARG A 1 233 ? 50.493 37.473 7.443 1.00 31.16 259 ARG A O 1
ATOM 1799 N N . GLN A 1 234 ? 48.718 38.783 7.888 1.00 26.84 260 GLN A N 1
ATOM 1800 C CA . GLN A 1 234 ? 49.320 39.434 9.044 1.00 33.45 260 GLN A CA 1
ATOM 1801 C C . GLN A 1 234 ? 48.306 39.366 10.178 1.00 29.04 260 GLN A C 1
ATOM 1802 O O . GLN A 1 234 ? 47.113 39.241 9.922 1.00 29.81 260 GLN A O 1
ATOM 1804 N N . PRO A 1 235 ? 48.774 39.431 11.428 1.00 31.91 261 PRO A N 1
ATOM 1805 C CA . PRO A 1 235 ? 47.805 39.527 12.524 1.00 23.79 261 PRO A CA 1
ATOM 1806 C C . PRO A 1 235 ? 46.939 40.760 12.291 1.00 27.88 261 PRO A C 1
ATOM 1807 O O . PRO A 1 235 ? 47.466 41.801 11.912 1.00 25.13 261 PRO A O 1
ATOM 1811 N N . LEU A 1 236 ? 45.631 40.656 12.487 1.00 20.60 262 LEU A N 1
ATOM 1812 C CA . LEU A 1 236 ? 44.802 41.845 12.407 1.00 19.42 262 LEU A CA 1
ATOM 1813 C C . LEU A 1 236 ? 45.176 42.757 13.559 1.00 18.56 262 LEU A C 1
ATOM 1814 O O . LEU A 1 236 ? 45.607 42.285 14.597 1.00 18.45 262 LEU A O 1
ATOM 1819 N N . ALA A 1 237 ? 45.026 44.056 13.368 1.00 15.05 263 ALA A N 1
ATOM 1820 C CA . ALA A 1 237 ? 45.253 45.010 14.430 1.00 20.17 263 ALA A CA 1
ATOM 1821 C C . ALA A 1 237 ? 44.232 44.769 15.528 1.00 23.47 263 ALA A C 1
ATOM 1822 O O . ALA A 1 237 ? 43.134 44.275 15.273 1.00 16.64 263 ALA A O 1
ATOM 1824 N N . LEU A 1 238 ? 44.602 45.132 16.747 1.00 16.79 264 LEU A N 1
ATOM 1825 C CA . LEU A 1 238 ? 43.780 44.826 17.923 1.00 19.08 264 LEU A CA 1
ATOM 1826 C C . LEU A 1 238 ? 42.350 45.395 17.823 1.00 16.19 264 LEU A C 1
ATOM 1827 O O . LEU A 1 238 ? 41.397 44.691 18.108 1.00 18.73 264 LEU A O 1
ATOM 1832 N N . ASN A 1 239 ? 42.203 46.661 17.436 1.00 15.04 265 ASN A N 1
ATOM 1833 C CA . ASN A 1 239 ? 40.871 47.234 17.298 1.00 17.87 265 ASN A CA 1
ATOM 1834 C C . ASN A 1 239 ? 40.014 46.464 16.287 1.00 17.13 265 ASN A C 1
ATOM 1835 O O . ASN A 1 239 ? 38.810 46.317 16.478 1.00 18.05 265 ASN A O 1
ATOM 1840 N N . VAL A 1 240 ? 40.652 45.955 15.232 1.00 15.24 266 VAL A N 1
ATOM 1841 C CA . VAL A 1 240 ? 39.961 45.220 14.186 1.00 18.42 266 VAL A CA 1
ATOM 1842 C C . VAL A 1 240 ? 39.585 43.838 14.685 1.00 17.44 266 VAL A C 1
ATOM 1843 O O . VAL A 1 240 ? 38.465 43.395 14.491 1.00 14.41 266 VAL A O 1
ATOM 1847 N N . ALA A 1 241 ? 40.516 43.163 15.357 1.00 17.43 267 ALA A N 1
ATOM 1848 C CA . ALA A 1 241 ? 40.253 41.825 15.865 1.00 14.85 267 ALA A CA 1
ATOM 1849 C C . ALA A 1 241 ? 39.184 41.856 16.971 1.00 14.89 267 ALA A C 1
ATOM 1850 O O . ALA A 1 241 ? 38.369 40.944 17.073 1.00 16.52 267 ALA A O 1
ATOM 1852 N N . TYR A 1 242 ? 39.182 42.913 17.768 1.00 12.20 268 TYR A N 1
ATOM 1853 C CA . TYR A 1 242 ? 38.231 43.009 18.865 1.00 16.09 268 TYR A CA 1
ATOM 1854 C C . TYR A 1 242 ? 36.816 43.133 18.288 1.00 15.67 268 TYR A C 1
ATOM 1855 O O . TYR A 1 242 ? 35.909 42.432 18.702 1.00 16.40 268 TYR A O 1
ATOM 1864 N N . ARG A 1 243 ? 36.645 44.032 17.325 1.00 16.51 269 ARG A N 1
ATOM 1865 C CA . ARG A 1 243 ? 35.365 44.186 16.622 1.00 13.41 269 ARG A CA 1
ATOM 1866 C C . ARG A 1 243 ? 34.997 42.872 15.959 1.00 15.81 269 ARG A C 1
ATOM 1867 O O . ARG A 1 243 ? 33.837 42.456 15.976 1.00 16.22 269 ARG A O 1
ATOM 1875 N N . ARG A 1 244 ? 35.982 42.212 15.361 1.00 13.55 270 ARG A N 1
ATOM 1876 C CA . ARG A 1 244 ? 35.725 40.960 14.664 1.00 14.42 270 ARG A CA 1
ATOM 1877 C C . ARG A 1 244 ? 35.180 39.868 15.594 1.00 16.99 270 ARG A C 1
ATOM 1878 O O . ARG A 1 244 ? 34.322 39.070 15.197 1.00 13.45 270 ARG A O 1
ATOM 1886 N N . CYS A 1 245 ? 35.712 39.797 16.806 1.00 14.24 271 CYS A N 1
ATOM 1887 C CA . CYS A 1 245 ? 35.179 38.856 17.781 1.00 15.21 271 CYS A CA 1
ATOM 1888 C C . CYS A 1 245 ? 33.679 39.061 17.960 1.00 14.80 271 CYS A C 1
ATOM 1889 O O . CYS A 1 245 ? 32.929 38.097 18.019 1.00 13.19 271 CYS A O 1
ATOM 1892 N N . LEU A 1 246 ? 33.257 40.317 18.094 1.00 13.11 272 LEU A N 1
ATOM 1893 C CA . LEU A 1 246 ? 31.855 40.607 18.329 1.00 12.38 272 LEU A CA 1
ATOM 1894 C C . LEU A 1 246 ? 31.055 40.281 17.064 1.00 16.39 272 LEU A C 1
ATOM 1895 O O . LEU A 1 246 ? 29.954 39.727 17.128 1.00 14.42 272 LEU A O 1
ATOM 1900 N N . GLN A 1 247 ? 31.608 40.621 15.910 1.00 13.26 273 GLN A N 1
ATOM 1901 C CA . GLN A 1 247 ? 30.904 40.376 14.659 1.00 14.68 273 GLN A CA 1
ATOM 1902 C C . GLN A 1 247 ? 30.695 38.899 14.385 1.00 17.44 273 GLN A C 1
ATOM 1903 O O . GLN A 1 247 ? 29.613 38.482 13.984 1.00 16.49 273 GLN A O 1
ATOM 1909 N N . ILE A 1 248 ? 31.723 38.089 14.596 1.00 14.60 274 ILE A N 1
ATOM 1910 C CA . ILE A 1 248 ? 31.570 36.684 14.254 1.00 15.14 274 ILE A CA 1
ATOM 1911 C C . ILE A 1 248 ? 30.642 35.945 15.218 1.00 16.26 274 ILE A C 1
ATOM 1912 O O . ILE A 1 248 ? 29.886 35.083 14.785 1.00 17.29 274 ILE A O 1
ATOM 1917 N N . LEU A 1 249 ? 30.685 36.300 16.505 1.00 15.91 275 LEU A N 1
ATOM 1918 C CA . LEU A 1 249 ? 29.688 35.778 17.451 1.00 14.82 275 LEU A CA 1
ATOM 1919 C C . LEU A 1 249 ? 28.286 36.220 17.041 1.00 15.23 275 LEU A C 1
ATOM 1920 O O . LEU A 1 249 ? 27.346 35.440 17.075 1.00 16.45 275 LEU A O 1
ATOM 1925 N N . ALA A 1 250 ? 28.156 37.490 16.679 1.00 14.96 276 ALA A N 1
ATOM 1926 C CA . ALA A 1 250 ? 26.858 38.041 16.282 1.00 16.91 276 ALA A CA 1
ATOM 1927 C C . ALA A 1 250 ? 26.333 37.351 15.024 1.00 15.76 276 ALA A C 1
ATOM 1928 O O . ALA A 1 250 ? 25.119 37.164 14.861 1.00 14.88 276 ALA A O 1
ATOM 1930 N N . ALA A 1 251 ? 27.246 36.964 14.138 1.00 13.50 277 ALA A N 1
ATOM 1931 C CA . ALA A 1 251 ? 26.865 36.331 12.890 1.00 14.71 277 ALA A CA 1
ATOM 1932 C C . ALA A 1 251 ? 26.694 34.839 13.076 1.00 18.09 277 ALA A C 1
ATOM 1933 O O . ALA A 1 251 ? 26.535 34.097 12.114 1.00 18.77 277 ALA A O 1
ATOM 1935 N N . GLY A 1 252 ? 26.740 34.394 14.326 1.00 14.71 278 GLY A N 1
ATOM 1936 C CA . GLY A 1 252 ? 26.403 33.013 14.666 1.00 17.48 278 GLY A CA 1
ATOM 1937 C C . GLY A 1 252 ? 27.498 31.970 14.526 1.00 16.50 278 GLY A C 1
ATOM 1938 O O . GLY A 1 252 ? 27.229 30.814 14.198 1.00 17.57 278 GLY A O 1
ATOM 1939 N N . LEU A 1 253 ? 28.744 32.363 14.792 1.00 17.67 279 LEU A N 1
ATOM 1940 C CA . LEU A 1 253 ? 29.861 31.416 14.733 1.00 17.40 279 LEU A CA 1
ATOM 1941 C C . LEU A 1 253 ? 29.568 30.220 15.633 1.00 14.50 279 LEU A C 1
ATOM 1942 O O . LEU A 1 253 ? 29.862 29.077 15.297 1.00 17.84 279 LEU A O 1
ATOM 1947 N N . PHE A 1 254 ? 28.955 30.495 16.775 1.00 16.96 280 PHE A N 1
ATOM 1948 C CA . PHE A 1 254 ? 28.663 29.460 17.773 1.00 17.05 280 PHE A CA 1
ATOM 1949 C C . PHE A 1 254 ? 27.170 29.178 17.916 1.00 21.00 280 PHE A C 1
ATOM 1950 O O . PHE A 1 254 ? 26.650 29.119 19.030 1.00 20.40 280 PHE A O 1
ATOM 1958 N N . LEU A 1 255 ? 26.487 29.012 16.789 1.00 19.10 281 LEU A N 1
ATOM 1959 C CA . LEU A 1 255 ? 25.063 28.681 16.766 1.00 19.86 281 LEU A CA 1
ATOM 1960 C C . LEU A 1 255 ? 24.872 27.296 16.172 1.00 25.62 281 LEU A C 1
ATOM 1961 O O . LEU A 1 255 ? 25.765 26.773 15.509 1.00 23.70 281 LEU A O 1
ATOM 1966 N N . PRO A 1 256 ? 23.701 26.690 16.410 1.00 19.52 282 PRO A N 1
ATOM 1967 C CA . PRO A 1 256 ? 23.393 25.432 15.728 1.00 23.98 282 PRO A CA 1
ATOM 1968 C C . PRO A 1 256 ? 23.565 25.570 14.214 1.00 22.56 282 PRO A C 1
ATOM 1969 O O . PRO A 1 256 ? 23.257 26.619 13.651 1.00 21.68 282 PRO A O 1
ATOM 1973 N N . GLY A 1 257 ? 24.078 24.523 13.576 1.00 23.87 283 GLY A N 1
ATOM 1974 C CA . GLY A 1 257 ? 24.320 24.533 12.151 1.00 27.48 283 GLY A CA 1
ATOM 1975 C C . GLY A 1 257 ? 25.737 24.952 11.789 1.00 32.53 283 GLY A C 1
ATOM 1976 O O . GLY A 1 257 ? 26.246 24.623 10.723 1.00 29.95 283 GLY A O 1
ATOM 19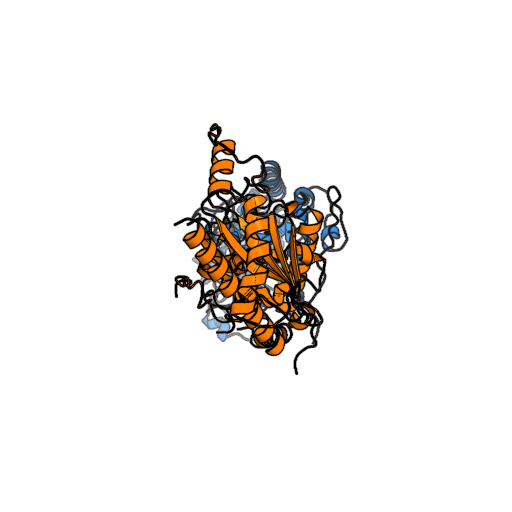77 N N . SER A 1 258 ? 26.386 25.685 12.683 1.00 22.38 284 SER A N 1
ATOM 1978 C CA . SER A 1 258 ? 27.707 26.242 12.393 1.00 25.50 284 SER A CA 1
ATOM 1979 C C . SER A 1 258 ? 28.839 25.268 12.668 1.00 25.45 284 SER A C 1
ATOM 1980 O O . SER A 1 258 ? 28.797 24.529 13.645 1.00 24.51 284 SER A O 1
ATOM 1983 N N . VAL A 1 259 ? 29.859 25.286 11.814 1.00 22.10 285 VAL A N 1
ATOM 1984 C CA . VAL A 1 259 ? 31.091 24.557 12.087 1.00 26.80 285 VAL A CA 1
ATOM 1985 C C . VAL A 1 259 ? 31.779 25.132 13.310 1.00 21.95 285 VAL A C 1
ATOM 1986 O O . VAL A 1 259 ? 32.524 24.439 14.003 1.00 27.02 285 VAL A O 1
ATOM 1990 N N . GLY A 1 260 ? 31.517 26.402 13.592 1.00 21.15 286 GLY A N 1
ATOM 1991 C CA . GLY A 1 260 ? 32.170 27.083 14.695 1.00 19.44 286 GLY A CA 1
ATOM 1992 C C . GLY A 1 260 ? 33.682 26.985 14.579 1.00 21.74 286 GLY A C 1
ATOM 1993 O O . GLY A 1 260 ? 34.235 27.111 13.489 1.00 18.36 286 GLY A O 1
ATOM 1994 N N . ILE A 1 261 ? 34.349 26.762 15.707 1.00 20.13 287 ILE A N 1
ATOM 1995 C CA . ILE A 1 261 ? 35.788 26.518 15.690 1.00 18.25 287 ILE A CA 1
ATOM 1996 C C . ILE A 1 261 ? 36.027 25.064 16.061 1.00 20.10 287 ILE A C 1
ATOM 1997 O O . ILE A 1 261 ? 35.514 24.581 17.065 1.00 20.03 287 ILE A O 1
ATOM 2002 N N . THR A 1 262 ? 36.793 24.359 15.233 1.00 18.88 288 THR A N 1
ATOM 2003 C CA . THR A 1 262 ? 37.122 22.974 15.527 1.00 18.48 288 THR A CA 1
ATOM 2004 C C . THR A 1 262 ? 38.232 22.943 16.570 1.00 23.31 288 THR A C 1
ATOM 2005 O O . THR A 1 262 ? 39.208 23.680 16.452 1.00 24.36 288 THR A O 1
ATOM 2009 N N . ASP A 1 263 ? 38.092 22.095 17.581 1.00 20.92 289 ASP A N 1
ATOM 2010 C CA . ASP A 1 263 ? 39.120 22.014 18.616 1.00 24.41 289 ASP A CA 1
ATOM 2011 C C . ASP A 1 263 ? 40.416 21.454 18.030 1.00 21.04 289 ASP A C 1
ATOM 2012 O O . ASP A 1 263 ? 40.442 20.324 17.562 1.00 22.37 289 ASP A O 1
ATOM 2017 N N . PRO A 1 264 ? 41.502 22.238 18.062 1.00 19.81 290 PRO A N 1
ATOM 2018 C CA . PRO A 1 264 ? 42.736 21.729 17.456 1.00 23.17 290 PRO A CA 1
ATOM 2019 C C . PRO A 1 264 ? 43.464 20.738 18.360 1.00 28.69 290 PRO A C 1
ATOM 2020 O O . PRO A 1 264 ? 44.487 20.184 17.947 1.00 26.92 290 PRO A O 1
ATOM 2024 N N . CYS A 1 265 ? 42.949 20.509 19.562 1.00 25.53 291 CYS A N 1
ATOM 2025 C CA . CYS A 1 265 ? 43.637 19.663 20.523 1.00 28.74 291 CYS A CA 1
ATOM 2026 C C . CYS A 1 265 ? 42.843 18.381 20.808 1.00 29.15 291 CYS A C 1
ATOM 2027 O O . CYS A 1 265 ? 43.113 17.679 21.777 1.00 28.06 291 CYS A O 1
ATOM 2030 N N . GLU A 1 266 ? 41.879 18.077 19.951 1.00 27.36 292 GLU A N 1
ATOM 2031 C CA . GLU A 1 266 ? 41.084 16.901 20.130 1.00 25.92 292 GLU A CA 1
ATOM 2032 C C . GLU A 1 266 ? 40.917 16.191 18.804 1.00 30.56 292 GLU A C 1
ATOM 2033 O O . GLU A 1 266 ? 41.192 16.741 17.748 1.00 25.30 292 GLU A O 1
ATOM 2039 N N . SER A 1 267 ? 40.454 14.955 18.851 1.00 33.16 293 SER A N 1
ATOM 2040 C CA . SER A 1 267 ? 40.043 14.290 17.618 1.00 42.77 293 SER A CA 1
ATOM 2041 C C . SER A 1 267 ? 38.522 14.238 17.587 1.00 36.85 293 SER A C 1
ATOM 2042 O O . SER A 1 267 ? 37.867 14.295 18.626 1.00 49.74 293 SER A O 1
ATOM 2045 N N . GLY A 1 268 ? 37.959 14.190 16.391 1.00 45.77 294 GLY A N 1
ATOM 2046 C CA . GLY A 1 268 ? 38.693 14.463 15.175 1.00 44.15 294 GLY A CA 1
ATOM 2047 C C . GLY A 1 268 ? 38.312 15.869 14.754 1.00 42.32 294 GLY A C 1
ATOM 2048 O O . GLY A 1 268 ? 39.154 16.674 14.395 1.00 42.81 294 GLY A O 1
ATOM 2049 N N . ASN A 1 269 ? 37.018 16.168 14.811 1.00 31.62 295 ASN A N 1
ATOM 2050 C CA . ASN A 1 269 ? 36.532 17.505 14.469 1.00 34.12 295 ASN A CA 1
ATOM 2051 C C . ASN A 1 269 ? 35.480 18.019 15.445 1.00 35.35 295 ASN A C 1
ATOM 2052 O O . ASN A 1 269 ? 34.329 18.263 15.080 1.00 27.36 295 ASN A O 1
ATOM 2057 N N . PHE A 1 270 ? 35.898 18.184 16.695 1.00 26.92 296 PHE A N 1
ATOM 2058 C CA . PHE A 1 270 ? 35.018 18.604 17.768 1.00 26.27 296 PHE A CA 1
ATOM 2059 C C . PHE A 1 270 ? 34.771 20.101 17.724 1.00 26.09 296 PHE A C 1
ATOM 2060 O O . PHE A 1 270 ? 35.709 20.894 17.763 1.00 27.88 296 PHE A O 1
ATOM 2068 N N . ARG A 1 271 ? 33.498 20.486 17.658 1.00 23.73 297 ARG A N 1
ATOM 2069 C CA . ARG A 1 271 ? 33.123 21.892 17.626 1.00 22.04 297 ARG A CA 1
ATOM 2070 C C . ARG A 1 271 ? 33.104 22.407 19.052 1.00 19.79 297 ARG A C 1
ATOM 2071 O O . ARG A 1 271 ? 32.248 22.009 19.846 1.00 22.56 297 ARG A O 1
ATOM 2079 N N . VAL A 1 272 ? 34.052 23.282 19.382 1.00 21.05 298 VAL A N 1
ATOM 2080 C CA . VAL A 1 272 ? 34.267 23.677 20.766 1.00 17.57 298 VAL A CA 1
ATOM 2081 C C . VAL A 1 272 ? 33.042 24.296 21.413 1.00 22.87 298 VAL A C 1
ATOM 2082 O O . VAL A 1 272 ? 32.827 24.124 22.608 1.00 20.59 298 VAL A O 1
ATOM 2086 N N . HIS A 1 273 ? 32.222 24.994 20.632 1.00 20.35 299 HIS A N 1
ATOM 2087 C CA . HIS A 1 273 ? 31.097 25.712 21.225 1.00 21.98 299 HIS A CA 1
ATOM 2088 C C . HIS A 1 273 ? 29.986 24.769 21.674 1.00 19.11 299 HIS A C 1
ATOM 2089 O O . HIS A 1 273 ? 29.100 25.168 22.415 1.00 23.23 299 HIS A O 1
ATOM 2096 N N . THR A 1 274 ? 30.043 23.510 21.243 1.00 21.64 300 THR A N 1
ATOM 2097 C CA . THR A 1 274 ? 28.993 22.572 21.620 1.00 22.68 300 THR A CA 1
ATOM 2098 C C . THR A 1 274 ? 29.034 22.191 23.091 1.00 27.18 300 THR A C 1
ATOM 2099 O O . THR A 1 274 ? 28.171 21.448 23.565 1.00 29.02 300 THR A O 1
ATOM 2103 N N . VAL A 1 275 ? 30.012 22.691 23.834 1.00 21.85 301 VAL A N 1
ATOM 2104 C CA . VAL A 1 275 ? 29.951 22.485 25.277 1.00 22.76 301 VAL A CA 1
ATOM 2105 C C . VAL A 1 275 ? 28.864 23.365 25.874 1.00 29.22 301 VAL A C 1
ATOM 2106 O O . VAL A 1 275 ? 28.415 23.135 26.988 1.00 29.26 301 VAL A O 1
ATOM 2110 N N . MET A 1 276 ? 28.438 24.366 25.112 1.00 21.65 302 MET A N 1
ATOM 2111 C CA . MET A 1 276 ? 27.358 25.243 25.551 1.00 23.05 302 MET A CA 1
ATOM 2112 C C . MET A 1 276 ? 26.006 24.654 25.209 1.00 22.90 302 MET A C 1
ATOM 2113 O O . MET A 1 276 ? 25.858 23.992 24.193 1.00 22.91 302 MET A O 1
ATOM 2118 N N . THR A 1 277 ? 25.020 24.893 26.059 1.00 20.20 303 THR A N 1
ATOM 2119 C CA . THR A 1 277 ? 23.673 24.460 25.749 1.00 19.89 303 THR A CA 1
ATOM 2120 C C . THR A 1 277 ? 23.157 25.350 24.611 1.00 23.74 303 THR A C 1
ATOM 2121 O O . THR A 1 277 ? 23.707 26.421 24.363 1.00 18.28 303 THR A O 1
ATOM 2125 N N . LEU A 1 278 ? 22.108 24.909 23.927 1.00 20.62 304 LEU A N 1
ATOM 2126 C CA . LEU A 1 278 ? 21.447 25.731 22.917 1.00 20.83 304 LEU A CA 1
ATOM 2127 C C . LEU A 1 278 ? 21.043 27.081 23.488 1.00 20.19 304 LEU A C 1
ATOM 2128 O O . LEU A 1 278 ? 21.264 28.118 22.880 1.00 18.22 304 LEU A O 1
ATOM 2133 N N . GLU A 1 279 ? 20.450 27.070 24.673 1.00 18.18 305 GLU A N 1
ATOM 2134 C CA . GLU A 1 279 ? 20.044 28.317 25.287 1.00 18.19 305 GLU A CA 1
ATOM 2135 C C . GLU A 1 279 ? 21.235 29.251 25.486 1.00 16.03 305 GLU A C 1
ATOM 2136 O O . GLU A 1 279 ? 21.140 30.461 25.276 1.00 19.23 305 GLU A O 1
ATOM 2142 N N . GLN A 1 280 ? 22.350 28.689 25.930 1.00 16.26 306 GLN A N 1
ATOM 2143 C CA . GLN A 1 280 ? 23.557 29.476 26.135 1.00 17.08 306 GLN A CA 1
ATOM 2144 C C . GLN A 1 280 ? 24.110 29.954 24.800 1.00 15.32 306 GLN A C 1
ATOM 2145 O O . GLN A 1 280 ? 24.621 31.067 24.687 1.00 16.11 306 GLN A O 1
ATOM 2151 N N . GLN A 1 281 ? 23.994 29.126 23.775 1.00 16.89 307 GLN A N 1
ATOM 2152 C CA . GLN A 1 281 ? 24.460 29.574 22.454 1.00 17.02 307 GLN A CA 1
ATOM 2153 C C . GLN A 1 281 ? 23.688 30.808 22.007 1.00 17.76 307 GLN A C 1
ATOM 2154 O O . GLN A 1 281 ? 24.271 31.776 21.515 1.00 15.91 307 GLN A O 1
ATOM 2160 N N . ASP A 1 282 ? 22.360 30.759 22.162 1.00 17.10 308 ASP A N 1
ATOM 2161 C CA . ASP A 1 282 ? 21.492 31.886 21.826 1.00 18.02 308 ASP A CA 1
ATOM 2162 C C . ASP A 1 282 ? 21.959 33.137 22.574 1.00 15.47 308 ASP A C 1
ATOM 2163 O O . ASP A 1 282 ? 22.162 34.202 21.994 1.00 13.20 308 ASP A O 1
ATOM 2168 N N . MET A 1 283 ? 22.146 32.992 23.879 1.00 15.18 309 MET A N 1
ATOM 2169 C CA . MET A 1 283 ? 22.522 34.112 24.742 1.00 13.71 309 MET A CA 1
ATOM 2170 C C . MET A 1 283 ? 23.887 34.726 24.389 1.00 15.09 309 MET A C 1
ATOM 2171 O O . MET A 1 283 ? 24.047 35.943 24.361 1.00 15.75 309 MET A O 1
ATOM 2176 N N . VAL A 1 284 ? 24.867 33.889 24.118 1.00 13.42 310 VAL A N 1
ATOM 2177 C CA . VAL A 1 284 ? 26.180 34.409 23.723 1.00 13.25 310 VAL A CA 1
ATOM 2178 C C . VAL A 1 284 ? 26.027 35.177 22.431 1.00 15.63 310 VAL A C 1
ATOM 2179 O O . VAL A 1 284 ? 26.569 36.270 22.272 1.00 14.82 310 VAL A O 1
ATOM 2183 N N . CYS A 1 285 ? 25.261 34.604 21.512 1.00 13.16 311 CYS A N 1
ATOM 2184 C CA . CYS A 1 285 ? 25.044 35.255 20.239 1.00 14.93 311 CYS A CA 1
ATOM 2185 C C . CYS A 1 285 ? 24.299 36.570 20.412 1.00 14.39 311 CYS A C 1
ATOM 2186 O O . CYS A 1 285 ? 24.741 37.615 19.924 1.00 13.60 311 CYS A O 1
ATOM 2189 N N . TYR A 1 286 ? 23.164 36.546 21.113 1.00 15.63 312 TYR A N 1
ATOM 2190 C CA . TYR A 1 286 ? 22.424 37.799 21.224 1.00 16.11 312 TYR A CA 1
ATOM 2191 C C . TYR A 1 286 ? 23.151 38.888 21.992 1.00 13.48 312 TYR A C 1
ATOM 2192 O O . TYR A 1 286 ? 23.005 40.071 21.687 1.00 13.20 312 TYR A O 1
ATOM 2201 N N . THR A 1 287 ? 23.987 38.499 22.943 1.00 12.13 313 THR A N 1
ATOM 2202 C CA . THR A 1 287 ? 24.788 39.469 23.659 1.00 11.35 313 THR A CA 1
ATOM 2203 C C . THR A 1 287 ? 25.806 40.133 22.731 1.00 14.52 313 THR A C 1
ATOM 2204 O O . THR A 1 287 ? 25.955 41.367 22.718 1.00 13.35 313 THR A O 1
ATOM 2208 N N . ALA A 1 288 ? 26.471 39.323 21.915 1.00 13.22 314 ALA A N 1
ATOM 2209 C CA . ALA A 1 288 ? 27.426 39.862 20.926 1.00 16.63 314 ALA A CA 1
ATOM 2210 C C . ALA A 1 288 ? 26.715 40.761 19.908 1.00 14.52 314 ALA A C 1
ATOM 2211 O O . ALA A 1 288 ? 27.260 41.774 19.454 1.00 14.74 314 ALA A O 1
ATOM 2213 N N . GLN A 1 289 ? 25.489 40.390 19.564 1.00 13.43 315 GLN A N 1
ATOM 2214 C CA . GLN A 1 289 ? 24.717 41.137 18.576 1.00 15.89 315 GLN A CA 1
ATOM 2215 C C . GLN A 1 289 ? 24.415 42.539 19.085 1.00 14.54 315 GLN A C 1
ATOM 2216 O O . GLN A 1 289 ? 24.542 43.520 18.368 1.00 12.78 315 GLN A O 1
ATOM 2222 N N . THR A 1 290 ? 24.015 42.634 20.345 1.00 12.99 316 THR A N 1
ATOM 2223 C CA . THR A 1 290 ? 23.808 43.937 20.949 1.00 14.27 316 THR A CA 1
ATOM 2224 C C . THR A 1 290 ? 25.092 44.748 20.992 1.00 16.63 316 THR A C 1
ATOM 2225 O O . THR A 1 290 ? 25.102 45.931 20.641 1.00 15.58 316 THR A O 1
ATOM 2229 N N . LEU A 1 291 ? 26.173 44.122 21.437 1.00 15.80 317 LEU A N 1
ATOM 2230 C CA . LEU A 1 291 ? 27.420 44.845 21.609 1.00 15.10 317 LEU A CA 1
ATOM 2231 C C . LEU A 1 291 ? 27.976 45.293 20.263 1.00 16.63 317 LEU A C 1
ATOM 2232 O O . LEU A 1 291 ? 28.582 46.360 20.158 1.00 18.24 317 LEU A O 1
ATOM 2237 N N . VAL A 1 292 ? 27.774 44.478 19.231 1.00 15.42 318 VAL A N 1
ATOM 2238 C CA A VAL A 1 292 ? 28.203 44.836 17.871 0.72 18.32 318 VAL A CA 1
ATOM 2239 C CA B VAL A 1 292 ? 28.220 44.839 17.889 0.28 18.29 318 VAL A CA 1
ATOM 2240 C C . VAL A 1 292 ? 27.610 46.189 17.490 1.00 19.57 318 VAL A C 1
ATOM 2241 O O . VAL A 1 292 ? 28.295 47.067 16.946 1.00 14.72 318 VAL A O 1
ATOM 2248 N N . ARG A 1 293 ? 26.328 46.358 17.795 1.00 18.73 319 ARG A N 1
ATOM 2249 C CA . ARG A 1 293 ? 25.607 47.580 17.447 1.00 20.81 319 ARG A CA 1
ATOM 2250 C C . ARG A 1 293 ? 26.057 48.737 18.324 1.00 17.32 319 ARG A C 1
ATOM 2251 O O . ARG A 1 293 ? 26.280 49.839 17.842 1.00 21.26 319 ARG A O 1
ATOM 2259 N N . ILE A 1 294 ? 26.177 48.487 19.619 1.00 17.27 320 ILE A N 1
ATOM 2260 C CA . ILE A 1 294 ? 26.701 49.497 20.526 1.00 15.34 320 ILE A CA 1
ATOM 2261 C C . ILE A 1 294 ? 28.075 49.972 20.060 1.00 20.40 320 ILE A C 1
ATOM 2262 O O . ILE A 1 294 ? 28.344 51.171 20.030 1.00 19.93 320 ILE A O 1
ATOM 2267 N N . LEU A 1 295 ? 28.943 49.040 19.685 1.00 15.39 321 LEU A N 1
ATOM 2268 C CA . LEU A 1 295 ? 30.271 49.438 19.215 1.00 17.84 321 LEU A CA 1
ATOM 2269 C C . LEU A 1 295 ? 30.161 50.353 17.987 1.00 22.57 321 LEU A C 1
ATOM 2270 O O . LEU A 1 295 ? 30.855 51.359 17.894 1.00 21.25 321 LEU A O 1
ATOM 2275 N N . SER A 1 296 ? 29.281 50.005 17.049 1.00 18.90 322 SER A N 1
ATOM 2276 C CA . SER A 1 296 ? 29.091 50.833 15.860 1.00 23.33 322 SER A CA 1
ATOM 2277 C C . SER A 1 296 ? 28.637 52.256 16.173 1.00 25.86 322 SER A C 1
ATOM 2278 O O . SER A 1 296 ? 28.951 53.184 15.436 1.00 33.11 322 SER A O 1
ATOM 2281 N N . HIS A 1 297 ? 27.895 52.435 17.257 1.00 23.64 323 HIS A N 1
ATOM 2282 C CA . HIS A 1 297 ? 27.456 53.773 17.638 1.00 27.93 323 HIS A CA 1
ATOM 2283 C C . HIS A 1 297 ? 28.447 54.492 18.556 1.00 27.61 323 HIS A C 1
ATOM 2284 O O . HIS A 1 297 ? 28.099 55.482 19.182 1.00 32.79 323 HIS A O 1
ATOM 2291 N N . GLY A 1 298 ? 29.675 53.986 18.634 1.00 25.46 324 GLY A N 1
ATOM 2292 C CA . GLY A 1 298 ? 30.719 54.635 19.414 1.00 32.15 324 GLY A CA 1
ATOM 2293 C C . GLY A 1 298 ? 30.680 54.363 20.912 1.00 32.29 324 GLY A C 1
ATOM 2294 O O . GLY A 1 298 ? 31.101 55.195 21.711 1.00 31.79 324 GLY A O 1
ATOM 2295 N N . GLY A 1 299 ? 30.185 53.196 21.303 1.00 23.39 325 GLY A N 1
ATOM 2296 C CA . GLY A 1 299 ? 30.106 52.850 22.711 1.00 23.89 325 GLY A CA 1
ATOM 2297 C C . GLY A 1 299 ? 31.322 52.093 23.234 1.00 23.39 325 GLY A C 1
ATOM 2298 O O . GLY A 1 299 ? 31.218 51.390 24.233 1.00 19.85 325 GLY A O 1
ATOM 2299 N N . PHE A 1 300 ? 32.473 52.223 22.569 1.00 19.22 326 PHE A N 1
ATOM 2300 C CA . PHE A 1 300 ? 33.635 51.425 22.954 1.00 20.69 326 PHE A CA 1
ATOM 2301 C C . PHE A 1 300 ? 34.095 51.595 24.411 1.00 22.86 326 PHE A C 1
ATOM 2302 O O . PHE A 1 300 ? 34.516 50.626 25.046 1.00 19.86 326 PHE A O 1
ATOM 2310 N N . ARG A 1 301 ? 33.999 52.803 24.958 1.00 20.32 327 ARG A N 1
ATOM 2311 C CA . ARG A 1 301 ? 34.459 53.017 26.327 1.00 21.92 327 ARG A CA 1
ATOM 2312 C C . ARG A 1 301 ? 33.585 52.285 27.338 1.00 20.81 327 ARG A C 1
ATOM 2313 O O . ARG A 1 301 ? 34.091 51.765 28.346 1.00 22.76 327 ARG A O 1
ATOM 2321 N N . LYS A 1 302 ? 32.274 52.267 27.095 1.00 20.84 328 LYS A N 1
ATOM 2322 C CA . LYS A 1 302 ? 31.364 51.508 27.942 1.00 21.39 328 LYS A CA 1
ATOM 2323 C C . LYS A 1 302 ? 31.677 50.028 27.812 1.00 19.63 328 LYS A C 1
ATOM 2324 O O . LYS A 1 302 ? 31.797 49.304 28.798 1.00 19.66 328 LYS A O 1
ATOM 2330 N N . ILE A 1 303 ? 31.814 49.577 26.570 1.00 17.47 329 ILE A N 1
ATOM 2331 C CA . ILE A 1 303 ? 32.069 48.174 26.309 1.00 16.05 329 ILE A CA 1
ATOM 2332 C C . ILE A 1 303 ? 33.363 47.749 26.992 1.00 17.44 329 ILE A C 1
ATOM 2333 O O . ILE A 1 303 ? 33.452 46.669 27.580 1.00 18.61 329 ILE A O 1
ATOM 2338 N N . LEU A 1 304 ? 34.352 48.630 26.955 1.00 16.23 330 LEU A N 1
ATOM 2339 C CA . LEU A 1 304 ? 35.683 48.311 27.485 1.00 20.37 330 LEU A CA 1
ATOM 2340 C C . LEU A 1 304 ? 35.759 48.367 29.002 1.00 23.08 330 LEU A C 1
ATOM 2341 O O . LEU A 1 304 ? 36.765 47.951 29.599 1.00 24.86 330 LEU A O 1
ATOM 2346 N N . GLY A 1 305 ? 34.715 48.889 29.639 1.00 20.63 331 GLY A N 1
ATOM 2347 C CA . GLY A 1 305 ? 34.699 48.977 31.089 1.00 23.96 331 GLY A CA 1
ATOM 2348 C C . GLY A 1 305 ? 35.371 50.228 31.621 1.00 28.78 331 GLY A C 1
ATOM 2349 O O . GLY A 1 305 ? 35.815 50.275 32.763 1.00 29.77 331 GLY A O 1
ATOM 2350 N N . GLN A 1 306 ? 35.435 51.261 30.790 1.00 24.82 332 GLN A N 1
ATOM 2351 C CA . GLN A 1 306 ? 36.066 52.511 31.188 1.00 24.93 332 GLN A CA 1
ATOM 2352 C C . GLN A 1 306 ? 35.071 53.546 31.673 1.00 29.32 332 GLN A C 1
ATOM 2353 O O . GLN A 1 306 ? 35.454 54.636 32.083 1.00 30.21 332 GLN A O 1
ATOM 2359 N N . GLU A 1 307 ? 33.790 53.207 31.623 1.00 28.45 333 GLU A N 1
ATOM 2360 C CA . GLU A 1 307 ? 32.758 54.110 32.120 1.00 28.09 333 GLU A CA 1
ATOM 2361 C C . GLU A 1 307 ? 31.827 53.410 33.110 1.00 29.22 333 GLU A C 1
ATOM 2362 O O . GLU A 1 307 ? 30.603 53.500 33.010 1.00 32.29 333 GLU A O 1
ATOM 2368 N N . GLY A 1 308 ? 32.426 52.701 34.057 1.00 31.80 334 GLY A N 1
ATOM 2369 C CA . GLY A 1 308 ? 31.676 52.054 35.123 1.00 33.47 334 GLY A CA 1
ATOM 2370 C C . GLY A 1 308 ? 30.919 50.826 34.659 1.00 31.93 334 GLY A C 1
ATOM 2371 O O . GLY A 1 308 ? 31.217 50.245 33.622 1.00 28.62 334 GLY A O 1
ATOM 2372 N N . ASP A 1 309 ? 29.927 50.419 35.434 1.00 27.90 335 ASP A N 1
ATOM 2373 C CA . ASP A 1 309 ? 29.125 49.282 35.041 1.00 33.43 335 ASP A CA 1
ATOM 2374 C C . ASP A 1 309 ? 28.505 49.573 33.679 1.00 32.13 335 ASP A C 1
ATOM 2375 O O . ASP A 1 309 ? 28.065 50.689 33.416 1.00 31.64 335 ASP A O 1
ATOM 2380 N N . ALA A 1 310 ? 28.508 48.578 32.799 1.00 22.58 336 ALA A N 1
ATOM 2381 C CA . ALA A 1 310 ? 27.908 48.744 31.487 1.00 26.52 336 ALA A CA 1
ATOM 2382 C C . ALA A 1 310 ? 27.003 47.568 31.188 1.00 21.09 336 ALA A C 1
ATOM 2383 O O . ALA A 1 310 ? 26.419 47.486 30.120 1.00 20.44 336 ALA A O 1
ATOM 2385 N N . SER A 1 311 ? 26.913 46.638 32.124 1.00 18.01 337 SER A N 1
ATOM 2386 C CA . SER A 1 311 ? 26.225 45.389 31.847 1.00 19.68 337 SER A CA 1
ATOM 2387 C C . SER A 1 311 ? 24.777 45.623 31.425 1.00 23.50 337 SER A C 1
ATOM 2388 O O . SER A 1 311 ? 24.191 44.816 30.712 1.00 20.03 337 SER A O 1
ATOM 2391 N N . TYR A 1 312 ? 24.196 46.733 31.863 1.00 21.80 338 TYR A N 1
ATOM 2392 C CA . TYR A 1 312 ? 22.808 47.018 31.504 1.00 23.49 338 TYR A CA 1
ATOM 2393 C C . TYR A 1 312 ? 22.645 47.279 30.007 1.00 24.37 338 TYR A C 1
ATOM 2394 O O . TYR A 1 312 ? 21.538 47.230 29.488 1.00 24.52 338 TYR A O 1
ATOM 2403 N N . LEU A 1 313 ? 23.743 47.558 29.308 1.00 21.00 339 LEU A N 1
ATOM 2404 C CA . LEU A 1 313 ? 23.642 47.833 27.869 1.00 21.21 339 LEU A CA 1
ATOM 2405 C C . LEU A 1 313 ? 23.158 46.614 27.101 1.00 19.81 339 LEU A C 1
ATOM 2406 O O . LEU A 1 313 ? 22.607 46.729 26.011 1.00 23.78 339 LEU A O 1
ATOM 2411 N N . ALA A 1 314 ? 23.374 45.439 27.685 1.00 19.39 340 ALA A N 1
ATOM 2412 C CA . ALA A 1 314 ? 22.974 44.186 27.041 1.00 23.00 340 ALA A CA 1
ATOM 2413 C C . ALA A 1 314 ? 21.512 43.831 27.307 1.00 25.17 340 ALA A C 1
ATOM 2414 O O . ALA A 1 314 ? 20.979 42.916 26.698 1.00 20.71 340 ALA A O 1
ATOM 2416 N N . SER A 1 315 ? 20.864 44.548 28.223 1.00 20.25 341 SER A N 1
ATOM 2417 C CA . SER A 1 315 ? 19.494 44.192 28.587 1.00 23.90 341 SER A CA 1
ATOM 2418 C C . SER A 1 315 ? 18.484 45.336 28.461 1.00 23.71 341 SER A C 1
ATOM 2419 O O . SER A 1 315 ? 17.293 45.096 28.333 1.00 29.47 341 SER A O 1
ATOM 2422 N N . GLU A 1 316 ? 18.970 46.572 28.478 1.00 24.70 342 GLU A N 1
ATOM 2423 C CA . GLU A 1 316 ? 18.124 47.758 28.456 1.00 24.73 342 GLU A CA 1
ATOM 2424 C C . GLU A 1 316 ? 18.303 48.527 27.171 1.00 27.37 342 GLU A C 1
ATOM 2425 O O . GLU A 1 316 ? 19.398 48.568 26.628 1.00 23.76 342 GLU A O 1
ATOM 2431 N N . ILE A 1 317 ? 17.252 49.202 26.723 1.00 22.04 343 ILE A N 1
ATOM 2432 C CA . ILE A 1 317 ? 17.386 50.124 25.611 1.00 23.11 343 ILE A CA 1
ATOM 2433 C C . ILE A 1 317 ? 18.377 51.222 25.957 1.00 22.77 343 ILE A C 1
ATOM 2434 O O . ILE A 1 317 ? 18.421 51.702 27.080 1.00 22.09 343 ILE A O 1
ATOM 2439 N N . SER A 1 318 ? 19.198 51.609 24.987 1.00 21.59 344 SER A N 1
ATOM 2440 C CA . SER A 1 318 ? 20.123 52.709 25.214 1.00 23.20 344 SER A CA 1
ATOM 2441 C C . SER A 1 318 ? 20.056 53.624 24.007 1.00 24.86 344 SER A C 1
ATOM 2442 O O . SER A 1 318 ? 19.574 53.215 22.943 1.00 23.00 344 SER A O 1
ATOM 2445 N N . THR A 1 319 ? 20.505 54.865 24.157 1.00 21.90 345 THR A N 1
ATOM 2446 C CA A THR A 1 319 ? 20.469 55.789 23.032 0.52 25.45 345 THR A CA 1
ATOM 2447 C CA B THR A 1 319 ? 20.445 55.821 23.058 0.48 25.49 345 THR A CA 1
ATOM 2448 C C . THR A 1 319 ? 21.828 56.403 22.771 1.00 30.82 345 THR A C 1
ATOM 2449 O O . THR A 1 319 ? 22.587 56.722 23.698 1.00 28.97 345 THR A O 1
ATOM 2456 N N . TRP A 1 320 ? 22.147 56.539 21.494 1.00 25.24 346 TRP A N 1
ATOM 2457 C CA . TRP A 1 320 ? 23.479 56.938 21.082 1.00 28.50 346 TRP A CA 1
ATOM 2458 C C . TRP A 1 320 ? 23.415 58.020 20.028 1.00 32.01 346 TRP A C 1
ATOM 2459 O O . TRP A 1 320 ? 23.214 57.730 18.855 1.00 27.45 346 TRP A O 1
ATOM 2470 N N . ASP A 1 321 ? 23.589 59.264 20.460 1.00 34.48 347 ASP A N 1
ATOM 2471 C CA . ASP A 1 321 ? 23.503 60.413 19.567 1.00 36.62 347 ASP A CA 1
ATOM 2472 C C . ASP A 1 321 ? 22.221 60.352 18.740 1.00 39.33 347 ASP A C 1
ATOM 2473 O O . ASP A 1 321 ? 22.239 60.545 17.518 1.00 35.23 347 ASP A O 1
ATOM 2478 N N . GLY A 1 322 ? 21.116 60.061 19.423 1.00 29.86 348 GLY A N 1
ATOM 2479 C CA . GLY A 1 322 ? 19.797 60.064 18.822 1.00 34.54 348 GLY A CA 1
ATOM 2480 C C . GLY A 1 322 ? 19.339 58.708 18.315 1.00 35.31 348 GLY A C 1
ATOM 2481 O O . GLY A 1 322 ? 18.160 58.517 18.021 1.00 38.50 348 GLY A O 1
ATOM 2482 N N . VAL A 1 323 ? 20.268 57.768 18.186 1.00 31.22 349 VAL A N 1
ATOM 2483 C CA . VAL A 1 323 ? 19.925 56.442 17.686 1.00 26.98 349 VAL A CA 1
ATOM 2484 C C . VAL A 1 323 ? 19.534 55.543 18.842 1.00 29.37 349 VAL A C 1
ATOM 2485 O O . VAL A 1 323 ? 20.253 55.434 19.832 1.00 30.42 349 VAL A O 1
ATOM 2489 N N . ILE A 1 324 ? 18.381 54.910 18.715 1.00 26.32 350 ILE A N 1
ATOM 2490 C CA . ILE A 1 324 ? 17.865 54.061 19.772 1.00 29.19 350 ILE A CA 1
ATOM 2491 C C . ILE A 1 324 ? 18.291 52.612 19.533 1.00 27.71 350 ILE A C 1
ATOM 2492 O O . ILE A 1 324 ? 18.048 52.049 18.466 1.00 24.47 350 ILE A O 1
ATOM 2497 N N . VAL A 1 325 ? 18.955 52.037 20.527 1.00 23.61 351 VAL A N 1
ATOM 2498 C CA . VAL A 1 325 ? 19.438 50.665 20.458 1.00 21.29 351 VAL A CA 1
ATOM 2499 C C . VAL A 1 325 ? 18.607 49.784 21.365 1.00 22.84 351 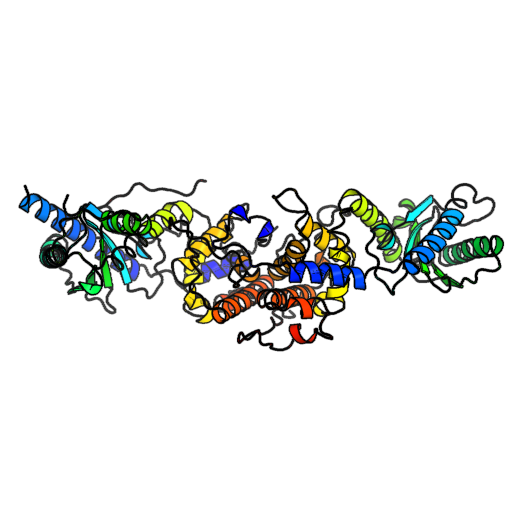VAL A C 1
ATOM 2500 O O . VAL A 1 325 ? 18.555 49.999 22.569 1.00 23.07 351 VAL A O 1
ATOM 2504 N N . THR A 1 326 ? 17.957 48.795 20.772 1.00 17.30 352 THR A N 1
ATOM 2505 C CA . THR A 1 326 ? 17.199 47.804 21.510 1.00 22.04 352 THR A CA 1
ATOM 2506 C C . THR A 1 326 ? 18.004 46.519 21.573 1.00 22.94 352 THR A C 1
ATOM 2507 O O . THR A 1 326 ? 18.341 45.950 20.536 1.00 22.59 352 THR A O 1
ATOM 2511 N N . PRO A 1 327 ? 18.355 46.083 22.790 1.00 21.21 353 PRO A N 1
ATOM 2512 C CA . PRO A 1 327 ? 19.154 44.865 22.931 1.00 19.18 353 PRO A CA 1
ATOM 2513 C C . PRO A 1 327 ? 18.490 43.672 22.271 1.00 23.95 353 PRO A C 1
ATOM 2514 O O . PRO A 1 327 ? 17.264 43.514 22.329 1.00 20.45 353 PRO A O 1
ATOM 2518 N N . SER A 1 328 ? 19.307 42.855 21.612 1.00 18.16 354 SER A N 1
ATOM 2519 C CA . SER A 1 328 ? 18.837 41.604 21.043 1.00 18.78 354 SER A CA 1
ATOM 2520 C C . SER A 1 328 ? 18.278 40.721 22.165 1.00 20.08 354 SER A C 1
ATOM 2521 O O . SER A 1 328 ? 18.852 40.641 23.249 1.00 20.10 354 SER A O 1
ATOM 2524 N N . GLU A 1 329 ? 17.169 40.053 21.884 1.00 19.06 355 GLU A N 1
ATOM 2525 C CA . GLU A 1 329 ? 16.444 39.289 22.894 1.00 23.58 355 GLU A CA 1
ATOM 2526 C C . GLU A 1 329 ? 16.433 37.813 22.543 1.00 18.91 355 GLU A C 1
ATOM 2527 O O . GLU A 1 329 ? 16.539 37.442 21.380 1.00 16.23 355 GLU A O 1
ATOM 2533 N N . LYS A 1 330 ? 16.262 36.984 23.566 1.00 16.05 356 LYS A N 1
ATOM 2534 C CA . LYS A 1 330 ? 16.235 35.533 23.443 1.00 18.04 356 LYS A CA 1
ATOM 2535 C C . LYS A 1 330 ? 15.349 35.023 22.304 1.00 21.90 356 LYS A C 1
ATOM 2536 O O . LYS A 1 330 ? 14.216 35.471 22.148 1.00 18.70 356 LYS A O 1
ATOM 2542 N N . ALA A 1 331 ? 15.867 34.070 21.527 1.00 15.65 357 ALA A N 1
ATOM 2543 C CA . ALA A 1 331 ? 15.096 33.446 20.449 1.00 18.33 357 ALA A CA 1
ATOM 2544 C C . ALA A 1 331 ? 14.877 31.971 20.759 1.00 24.10 357 ALA A C 1
ATOM 2545 O O . ALA A 1 331 ? 13.927 31.359 20.275 1.00 22.85 357 ALA A O 1
ATOM 2547 N N . TYR A 1 332 ? 15.760 31.395 21.563 1.00 18.57 358 TYR A N 1
ATOM 2548 C CA . TYR A 1 332 ? 15.703 29.970 21.832 1.00 19.78 358 TYR A CA 1
ATOM 2549 C C . TYR A 1 332 ? 14.439 29.625 22.607 1.00 29.15 358 TYR A C 1
ATOM 2550 O O . TYR A 1 332 ? 14.063 30.338 23.527 1.00 28.66 358 TYR A O 1
ATOM 2559 N N . GLU A 1 333 ? 13.797 28.522 22.238 1.00 29.50 359 GLU A N 1
ATOM 2560 C CA . GLU A 1 333 ? 12.630 28.033 22.974 1.00 33.59 359 GLU A CA 1
ATOM 2561 C C . GLU A 1 333 ? 12.837 26.607 23.471 1.00 34.94 359 GLU A C 1
ATOM 2562 O O . GLU A 1 333 ? 13.260 25.737 22.711 1.00 39.59 359 GLU A O 1
ATOM 2568 N N . LYS A 1 334 ? 12.528 26.367 24.736 1.00 41.03 360 LYS A N 1
ATOM 2569 C CA . LYS A 1 334 ? 12.542 25.001 25.268 1.00 59.79 360 LYS A CA 1
ATOM 2570 C C . LYS A 1 334 ? 11.587 24.108 24.472 1.00 62.34 360 LYS A C 1
ATOM 2571 O O . LYS A 1 334 ? 10.526 24.561 24.031 1.00 55.20 360 LYS A O 1
ATOM 2573 N N . PRO A 1 335 ? 11.970 22.838 24.270 1.00 64.49 361 PRO A N 1
ATOM 2574 C CA . PRO A 1 335 ? 11.127 21.870 23.555 1.00 71.47 361 PRO A CA 1
ATOM 2575 C C . PRO A 1 335 ? 10.085 21.221 24.463 1.00 72.93 361 PRO A C 1
ATOM 2576 O O . PRO A 1 335 ? 9.579 21.873 25.376 1.00 69.04 361 PRO A O 1
ATOM 2580 N N . ILE B 2 8 ? 22.258 20.280 4.114 1.00 51.33 6 ILE B N 1
ATOM 2581 C CA . ILE B 2 8 ? 22.165 20.952 5.410 1.00 54.89 6 ILE B CA 1
ATOM 2582 C C . ILE B 2 8 ? 20.961 21.888 5.476 1.00 51.48 6 ILE B C 1
ATOM 2583 O O . ILE B 2 8 ? 20.631 22.560 4.487 1.00 55.62 6 ILE B O 1
ATOM 2584 N N . PHE B 2 9 ? 20.318 21.937 6.643 1.00 40.91 7 PHE B N 1
ATOM 2585 C CA . PHE B 2 9 ? 19.127 22.762 6.856 1.00 35.17 7 PHE B CA 1
ATOM 2586 C C . PHE B 2 9 ? 17.975 22.305 5.968 1.00 33.65 7 PHE B C 1
ATOM 2587 O O . PHE B 2 9 ? 17.398 23.106 5.227 1.00 28.97 7 PHE B O 1
ATOM 2595 N N . VAL B 2 10 ? 17.645 21.020 6.049 1.00 28.32 8 VAL B N 1
ATOM 2596 C CA . VAL B 2 10 ? 16.589 20.440 5.227 1.00 34.02 8 VAL B CA 1
ATOM 2597 C C . VAL B 2 10 ? 15.250 21.097 5.500 1.00 29.95 8 VAL B C 1
ATOM 2598 O O . VAL B 2 10 ? 14.508 21.414 4.575 1.00 27.75 8 VAL B O 1
ATOM 2602 N N . ASN B 2 11 ? 14.935 21.287 6.773 1.00 22.70 9 ASN B N 1
ATOM 2603 C CA . ASN B 2 11 ? 13.674 21.914 7.146 1.00 29.68 9 ASN B CA 1
ATOM 2604 C C . ASN B 2 11 ? 13.624 23.357 6.648 1.00 22.55 9 ASN B C 1
ATOM 2605 O O . ASN B 2 11 ? 12.604 23.814 6.133 1.00 21.68 9 ASN B O 1
ATOM 2610 N N . ASP B 2 12 ? 14.731 24.076 6.790 1.00 21.28 10 ASP B N 1
ATOM 2611 C CA . ASP B 2 12 ? 14.787 25.453 6.302 1.00 25.92 10 ASP B CA 1
ATOM 2612 C C . ASP B 2 12 ? 14.636 25.540 4.782 1.00 20.82 10 ASP B C 1
ATOM 2613 O O . ASP B 2 12 ? 13.937 26.418 4.292 1.00 19.31 10 ASP B O 1
ATOM 2618 N N . ASP B 2 13 ? 15.293 24.643 4.041 1.00 22.55 11 ASP B N 1
ATOM 2619 C CA . ASP B 2 13 ? 15.089 24.585 2.591 1.00 23.88 11 ASP B CA 1
ATOM 2620 C C . ASP B 2 13 ? 13.601 24.452 2.281 1.00 20.74 11 ASP B C 1
ATOM 2621 O O . ASP B 2 13 ? 13.075 25.138 1.408 1.00 17.31 11 ASP B O 1
ATOM 2626 N N . ARG B 2 14 ? 12.939 23.539 2.984 1.00 18.81 12 ARG B N 1
ATOM 2627 C CA . ARG B 2 14 ? 11.521 23.254 2.778 1.00 22.44 12 ARG B CA 1
ATOM 2628 C C . ARG B 2 14 ? 10.684 24.499 2.957 1.00 21.29 12 ARG B C 1
ATOM 2629 O O . ARG B 2 14 ? 9.794 24.787 2.165 1.00 20.45 12 ARG B O 1
ATOM 2637 N N . HIS B 2 15 ? 10.969 25.236 4.017 1.00 19.17 13 HIS B N 1
ATOM 2638 C CA . HIS B 2 15 ? 10.195 26.430 4.331 1.00 22.60 13 HIS B CA 1
ATOM 2639 C C . HIS B 2 15 ? 10.448 27.555 3.357 1.00 21.91 13 HIS B C 1
ATOM 2640 O O . HIS B 2 15 ? 9.502 28.205 2.910 1.00 20.26 13 HIS B O 1
ATOM 2647 N N . VAL B 2 16 ? 11.718 27.785 3.019 1.00 16.39 14 VAL B N 1
ATOM 2648 C CA . VAL B 2 16 ? 12.037 28.788 2.011 1.00 16.93 14 VAL B CA 1
ATOM 2649 C C . VAL B 2 16 ? 11.374 28.463 0.675 1.00 16.17 14 VAL B C 1
ATOM 2650 O O . VAL B 2 16 ? 10.825 29.351 0.025 1.00 15.92 14 VAL B O 1
ATOM 2654 N N . MET B 2 17 ? 11.417 27.203 0.266 1.00 17.15 15 MET B N 1
ATOM 2655 C CA . MET B 2 17 ? 10.833 26.829 -1.023 1.00 18.92 15 MET B CA 1
ATOM 2656 C C . MET B 2 17 ? 9.309 26.931 -0.983 1.00 17.54 15 MET B C 1
ATOM 2657 O O . MET B 2 17 ? 8.662 27.285 -1.979 1.00 18.74 15 MET B O 1
ATOM 2662 N N . ALA B 2 18 ? 8.723 26.617 0.164 1.00 20.58 16 ALA B N 1
ATOM 2663 C CA . ALA B 2 18 ? 7.272 26.751 0.285 1.00 19.99 16 ALA B CA 1
ATOM 2664 C C . ALA B 2 18 ? 6.895 28.224 0.236 1.00 19.36 16 ALA B C 1
ATOM 2665 O O . ALA B 2 18 ? 5.935 28.613 -0.432 1.00 19.40 16 ALA B O 1
ATOM 2667 N N . LYS B 2 19 ? 7.653 29.051 0.942 1.00 17.04 17 LYS B N 1
ATOM 2668 C CA . LYS B 2 19 ? 7.412 30.473 0.920 1.00 16.77 17 LYS B CA 1
ATOM 2669 C C . LYS B 2 19 ? 7.590 30.992 -0.514 1.00 21.27 17 LYS B C 1
ATOM 2670 O O . LYS B 2 19 ? 6.783 31.783 -1.011 1.00 20.53 17 LYS B O 1
ATOM 2676 N N . HIS B 2 20 ? 8.634 30.508 -1.177 1.00 18.29 18 HIS B N 1
ATOM 2677 C CA . HIS B 2 20 ? 8.887 30.904 -2.555 1.00 17.46 18 HIS B CA 1
ATOM 2678 C C . HIS B 2 20 ? 7.674 30.611 -3.439 1.00 17.02 18 HIS B C 1
ATOM 2679 O O . HIS B 2 20 ? 7.245 31.461 -4.193 1.00 15.60 18 HIS B O 1
ATOM 2686 N N . SER B 2 21 ? 7.120 29.407 -3.331 1.00 21.47 19 SER B N 1
ATOM 2687 C CA . SER B 2 21 ? 5.929 29.071 -4.102 1.00 25.75 19 SER B CA 1
ATOM 2688 C C . SER B 2 21 ? 4.790 30.026 -3.808 1.00 24.29 19 SER B C 1
ATOM 2689 O O . SER B 2 21 ? 4.064 30.402 -4.718 1.00 23.97 19 SER B O 1
ATOM 2692 N N . SER B 2 22 ? 4.634 30.409 -2.541 1.00 23.08 20 SER B N 1
ATOM 2693 C CA A SER B 2 22 ? 3.529 31.271 -2.139 0.52 27.60 20 SER B CA 1
ATOM 2694 C CA B SER B 2 22 ? 3.524 31.269 -2.139 0.48 27.58 20 SER B CA 1
ATOM 2695 C C . SER B 2 22 ? 3.607 32.654 -2.778 1.00 28.73 20 SER B C 1
ATOM 2696 O O . SER B 2 22 ? 2.576 33.281 -3.040 1.00 25.40 20 SER B O 1
ATOM 2701 N N . VAL B 2 23 ? 4.827 33.124 -3.036 1.00 22.59 21 VAL B N 1
ATOM 2702 C CA . VAL B 2 23 ? 5.005 34.460 -3.601 1.00 20.62 21 VAL B CA 1
ATOM 2703 C C . VAL B 2 23 ? 5.259 34.477 -5.117 1.00 20.09 21 VAL B C 1
ATOM 2704 O O . VAL B 2 23 ? 5.178 35.526 -5.752 1.00 18.51 21 VAL B O 1
ATOM 2708 N N . TYR B 2 24 ? 5.556 33.322 -5.698 1.00 15.89 22 TYR B N 1
ATOM 2709 C CA . TYR B 2 24 ? 5.846 33.252 -7.128 1.00 20.91 22 TYR B CA 1
ATOM 2710 C C . TYR B 2 24 ? 4.559 33.539 -7.908 1.00 21.19 22 TYR B C 1
ATOM 2711 O O . TYR B 2 24 ? 3.496 33.093 -7.514 1.00 20.32 22 TYR B O 1
ATOM 2720 N N . PRO B 2 25 ? 4.655 34.315 -8.995 1.00 18.16 23 PRO B N 1
ATOM 2721 C CA . PRO B 2 25 ? 3.443 34.711 -9.737 1.00 19.14 23 PRO B CA 1
ATOM 2722 C C . PRO B 2 25 ? 2.641 33.516 -10.257 1.00 18.78 23 PRO B C 1
ATOM 2723 O O . PRO B 2 25 ? 3.200 32.462 -10.561 1.00 16.78 23 PRO B O 1
ATOM 2727 N N . THR B 2 26 ? 1.324 33.679 -10.366 1.00 18.20 24 THR B N 1
ATOM 2728 C CA . THR B 2 26 ? 0.517 32.649 -10.995 1.00 20.99 24 THR B CA 1
ATOM 2729 C C . THR B 2 26 ? 0.830 32.574 -12.483 1.00 17.43 24 THR B C 1
ATOM 2730 O O . THR B 2 26 ? 1.371 33.515 -13.059 1.00 18.15 24 THR B O 1
ATOM 2734 N N . GLN B 2 27 ? 0.464 31.467 -13.115 1.00 19.63 25 GLN B N 1
ATOM 2735 C CA . GLN B 2 27 ? 0.634 31.335 -14.561 1.00 25.22 25 GLN B CA 1
ATOM 2736 C C . GLN B 2 27 ? -0.176 32.388 -15.313 1.00 21.25 25 GLN B C 1
ATOM 2737 O O . GLN B 2 27 ? 0.266 32.892 -16.325 1.00 19.08 25 GLN B O 1
ATOM 2743 N N . GLU B 2 28 ? -1.346 32.739 -14.780 1.00 24.83 26 GLU B N 1
ATOM 2744 C CA . GLU B 2 28 ? -2.189 33.780 -15.376 1.00 23.06 26 GLU B CA 1
ATOM 2745 C C . GLU B 2 28 ? -1.459 35.114 -15.429 1.00 20.50 26 GLU B C 1
ATOM 2746 O O . GLU B 2 28 ? -1.483 35.810 -16.445 1.00 19.55 26 GLU B O 1
ATOM 2752 N N . GLU B 2 29 ? -0.836 35.480 -14.316 1.00 17.21 27 GLU B N 1
ATOM 2753 C CA . GLU B 2 29 ? -0.070 36.718 -14.231 1.00 17.96 27 GLU B CA 1
ATOM 2754 C C . GLU B 2 29 ? 1.111 36.693 -15.206 1.00 14.21 27 GLU B C 1
ATOM 2755 O O . GLU B 2 29 ? 1.357 37.660 -15.923 1.00 18.85 27 GLU B O 1
ATOM 2761 N N . LEU B 2 30 ? 1.833 35.581 -15.236 1.00 18.28 28 LEU B N 1
ATOM 2762 C CA . LEU B 2 30 ? 2.998 35.456 -16.109 1.00 18.95 28 LEU B CA 1
ATOM 2763 C C . LEU B 2 30 ? 2.617 35.492 -17.592 1.00 19.34 28 LEU B C 1
ATOM 2764 O O . LEU B 2 30 ? 3.313 36.101 -18.413 1.00 21.27 28 LEU B O 1
ATOM 2769 N N . GLU B 2 31 ? 1.517 34.837 -17.942 1.00 19.59 29 GLU B N 1
ATOM 2770 C CA . GLU B 2 31 ? 1.025 34.924 -19.325 1.00 21.87 29 GLU B CA 1
ATOM 2771 C C . GLU B 2 31 ? 0.670 36.361 -19.689 1.00 19.94 29 GLU B C 1
ATOM 2772 O O . GLU B 2 31 ? 0.980 36.821 -20.784 1.00 20.32 29 GLU B O 1
ATOM 2778 N N . ALA B 2 32 ? 0.024 37.062 -18.768 1.00 20.90 30 ALA B N 1
ATOM 2779 C CA . ALA B 2 32 ? -0.346 38.457 -19.000 1.00 19.01 30 ALA B CA 1
ATOM 2780 C C . ALA B 2 32 ? 0.896 39.321 -19.158 1.00 19.40 30 ALA B C 1
ATOM 2781 O O . ALA B 2 32 ? 0.928 40.223 -19.988 1.00 17.51 30 ALA B O 1
ATOM 2783 N N . VAL B 2 33 ? 1.930 39.049 -18.365 1.00 16.39 31 VAL B N 1
ATOM 2784 C CA . VAL B 2 33 ? 3.155 39.822 -18.479 1.00 17.81 31 VAL B CA 1
ATOM 2785 C C . VAL B 2 33 ? 3.844 39.543 -19.818 1.00 14.95 31 VAL B C 1
ATOM 2786 O O . VAL B 2 33 ? 4.237 40.459 -20.525 1.00 19.48 31 VAL B O 1
ATOM 2790 N N . GLN B 2 34 ? 3.974 38.264 -20.151 1.00 17.62 32 GLN B N 1
ATOM 2791 C CA . GLN B 2 34 ? 4.611 37.863 -21.402 1.00 22.67 32 GLN B CA 1
ATOM 2792 C C . GLN B 2 34 ? 3.921 38.527 -22.586 1.00 21.54 32 GLN B C 1
ATOM 2793 O O . GLN B 2 34 ? 4.569 39.084 -23.476 1.00 18.17 32 GLN B O 1
ATOM 2799 N N . ASN B 2 35 ? 2.591 38.465 -22.571 1.00 16.87 33 ASN B N 1
ATOM 2800 C CA . ASN B 2 35 ? 1.753 39.080 -23.606 1.00 22.69 33 ASN B CA 1
ATOM 2801 C C . ASN B 2 35 ? 2.070 40.549 -23.803 1.00 22.53 33 ASN B C 1
ATOM 2802 O O . ASN B 2 35 ? 2.343 41.010 -24.917 1.00 21.36 33 ASN B O 1
ATOM 2807 N N . MET B 2 36 ? 1.999 41.291 -22.705 1.00 20.65 34 MET B N 1
ATOM 2808 C CA . MET B 2 36 ? 2.182 42.735 -22.749 1.00 19.82 34 MET B CA 1
ATOM 2809 C C . MET B 2 36 ? 3.614 43.144 -23.087 1.00 21.46 34 MET B C 1
ATOM 2810 O O . MET B 2 36 ? 3.829 44.105 -23.816 1.00 24.28 34 MET B O 1
ATOM 2815 N N . VAL B 2 37 ? 4.589 42.425 -22.540 1.00 21.09 35 VAL B N 1
ATOM 2816 C CA . VAL B 2 37 ? 5.981 42.736 -22.845 1.00 18.26 35 VAL B CA 1
ATOM 2817 C C . VAL B 2 37 ? 6.253 42.477 -24.328 1.00 20.09 35 VAL B C 1
ATOM 2818 O O . VAL B 2 37 ? 6.824 43.314 -25.013 1.00 21.51 35 VAL B O 1
ATOM 2822 N N A SER B 2 38 ? 5.825 41.315 -24.813 0.58 21.38 36 SER B N 1
ATOM 2823 N N B SER B 2 38 ? 5.830 41.319 -24.824 0.42 21.40 36 SER B N 1
ATOM 2824 C CA A SER B 2 38 ? 6.031 40.939 -26.209 0.58 23.64 36 SER B CA 1
ATOM 2825 C CA B SER B 2 38 ? 6.076 40.982 -26.223 0.42 23.65 36 SER B CA 1
ATOM 2826 C C A SER B 2 38 ? 5.336 41.901 -27.181 0.58 23.83 36 SER B C 1
ATOM 2827 C C B SER B 2 38 ? 5.337 41.913 -27.194 0.42 23.83 36 SER B C 1
ATOM 2828 O O A SER B 2 38 ? 5.916 42.299 -28.192 0.58 22.85 36 SER B O 1
ATOM 2829 O O B SER B 2 38 ? 5.895 42.306 -28.217 0.42 22.87 36 SER B O 1
ATOM 2834 N N . HIS B 2 39 ? 4.102 42.283 -26.867 1.00 20.89 37 HIS B N 1
ATOM 2835 C CA . HIS B 2 39 ? 3.360 43.221 -27.721 1.00 25.75 37 HIS B CA 1
ATOM 2836 C C . HIS B 2 39 ? 4.118 44.533 -27.777 1.00 25.86 37 HIS B C 1
ATOM 2837 O O . HIS B 2 39 ? 4.255 45.154 -28.825 1.00 21.54 37 HIS B O 1
ATOM 2844 N N . THR B 2 40 ? 4.587 44.971 -26.616 1.00 21.12 38 THR B N 1
ATOM 2845 C CA . THR B 2 40 ? 5.221 46.266 -26.518 1.00 17.24 38 THR B CA 1
ATOM 2846 C C . THR B 2 40 ? 6.548 46.241 -27.274 1.00 18.29 38 THR B C 1
ATOM 2847 O O . THR B 2 40 ? 6.856 47.157 -28.028 1.00 22.41 38 THR B O 1
ATOM 2851 N N . GLU B 2 41 ? 7.311 45.174 -27.086 1.00 20.57 39 GLU B N 1
ATOM 2852 C CA . GLU B 2 41 ? 8.597 45.027 -27.767 1.00 23.29 39 GLU B CA 1
ATOM 2853 C C . GLU B 2 41 ? 8.415 44.970 -29.275 1.00 26.61 39 GLU B C 1
ATOM 2854 O O . GLU B 2 41 ? 9.130 45.644 -30.028 1.00 23.88 39 GLU B O 1
ATOM 2860 N N . ARG B 2 42 ? 7.465 44.160 -29.723 1.00 21.99 40 ARG B N 1
ATOM 2861 C CA . ARG B 2 42 ? 7.156 44.084 -31.147 1.00 24.71 40 ARG B CA 1
ATOM 2862 C C . ARG B 2 42 ? 6.675 45.432 -31.704 1.00 23.48 40 ARG B C 1
ATOM 2863 O O . ARG B 2 42 ? 7.124 45.871 -32.757 1.00 22.77 40 ARG B O 1
ATOM 2871 N N . ALA B 2 43 ? 5.773 46.089 -30.990 1.00 20.80 41 ALA B N 1
ATOM 2872 C CA . ALA B 2 43 ? 5.288 47.399 -31.412 1.00 21.60 41 ALA B CA 1
ATOM 2873 C C . ALA B 2 43 ? 6.431 48.415 -31.507 1.00 28.54 41 ALA B C 1
ATOM 2874 O O . ALA B 2 43 ? 6.498 49.201 -32.454 1.00 22.76 41 ALA B O 1
ATOM 2876 N N . LEU B 2 44 ? 7.325 48.398 -30.523 1.00 22.75 42 LEU B N 1
ATOM 2877 C CA . LEU B 2 44 ? 8.467 49.309 -30.511 1.00 25.03 42 LEU B CA 1
ATOM 2878 C C . LEU B 2 44 ? 9.442 49.044 -31.648 1.00 24.77 42 LEU B C 1
ATOM 2879 O O . LEU B 2 44 ? 9.980 49.980 -32.238 1.00 27.92 42 LEU B O 1
ATOM 2884 N N . LYS B 2 45 ? 9.678 47.773 -31.965 1.00 23.08 43 LYS B N 1
ATOM 2885 C CA . LYS B 2 45 ? 10.487 47.444 -33.134 1.00 26.03 43 LYS B CA 1
ATOM 2886 C C . LYS B 2 45 ? 9.829 48.001 -34.399 1.00 30.30 43 LYS B C 1
ATOM 2887 O O . LYS B 2 45 ? 10.508 48.487 -35.309 1.00 28.41 43 LYS B O 1
ATOM 2893 N N . ALA B 2 46 ? 8.506 47.935 -34.454 1.00 26.85 44 ALA B N 1
ATOM 2894 C CA . ALA B 2 46 ? 7.787 48.453 -35.614 1.00 27.30 44 ALA B CA 1
ATOM 2895 C C . ALA B 2 46 ? 7.929 49.964 -35.645 1.00 32.01 44 ALA B C 1
ATOM 2896 O O . ALA B 2 46 ? 8.124 50.548 -36.709 1.00 29.40 44 ALA B O 1
ATOM 2898 N N . VAL B 2 47 ? 7.835 50.597 -34.480 1.00 27.87 45 VAL B N 1
ATOM 2899 C CA . VAL B 2 47 ? 8.030 52.040 -34.400 1.00 28.20 45 VAL B CA 1
ATOM 2900 C C . VAL B 2 47 ? 9.421 52.377 -34.908 1.00 35.16 45 VAL B C 1
ATOM 2901 O O . VAL B 2 47 ? 9.606 53.348 -35.645 1.00 35.69 45 VAL B O 1
ATOM 2905 N N . SER B 2 48 ? 10.397 51.555 -34.535 1.00 30.98 46 SER B N 1
ATOM 2906 C CA . SER B 2 48 ? 11.777 51.803 -34.927 1.00 37.20 46 SER B CA 1
ATOM 2907 C C . SER B 2 48 ? 11.944 51.688 -36.436 1.00 40.19 46 SER B C 1
ATOM 2908 O O . SER B 2 48 ? 12.593 52.525 -37.057 1.00 33.96 46 SER B O 1
ATOM 2911 N N . ASP B 2 49 ? 11.367 50.638 -37.009 1.00 39.32 47 ASP B N 1
ATOM 2912 C CA . ASP B 2 49 ? 11.430 50.399 -38.449 1.00 39.60 47 ASP B CA 1
ATOM 2913 C C . ASP B 2 49 ? 10.810 51.557 -39.218 1.00 43.72 47 ASP B C 1
ATOM 2914 O O . ASP B 2 49 ? 11.305 51.976 -40.269 1.00 43.65 47 ASP B O 1
ATOM 2919 N N . TRP B 2 50 ? 9.703 52.055 -38.682 1.00 33.68 48 TRP B N 1
ATOM 2920 C CA . TRP B 2 50 ? 8.953 53.133 -39.297 1.00 37.83 48 TRP B CA 1
ATOM 2921 C C . TRP B 2 50 ? 9.731 54.447 -39.273 1.00 48.21 48 TRP B C 1
ATOM 2922 O O . TRP B 2 50 ? 9.771 55.176 -40.269 1.00 39.77 48 TRP B O 1
ATOM 2933 N N . ILE B 2 51 ? 10.351 54.749 -38.137 1.00 34.72 49 ILE B N 1
ATOM 2934 C CA . ILE B 2 51 ? 11.216 55.915 -38.042 1.00 40.05 49 ILE B CA 1
ATOM 2935 C C . ILE B 2 51 ? 12.359 55.807 -39.048 1.00 43.40 49 ILE B C 1
ATOM 2936 O O . ILE B 2 51 ? 12.667 56.772 -39.743 1.00 49.22 49 ILE B O 1
ATOM 2941 N N . ASP B 2 52 ? 12.973 54.629 -39.134 1.00 36.00 50 ASP B N 1
ATOM 2942 C CA . ASP B 2 52 ? 14.109 54.422 -40.027 1.00 42.88 50 ASP B CA 1
ATOM 2943 C C . ASP B 2 52 ? 13.706 54.634 -41.481 1.00 55.77 50 ASP B C 1
ATOM 2944 O O . ASP B 2 52 ? 14.421 55.285 -42.241 1.00 52.76 50 ASP B O 1
ATOM 2949 N N . GLU B 2 53 ? 12.561 54.072 -41.858 1.00 47.88 51 GLU B N 1
ATOM 2950 C CA . GLU B 2 53 ? 12.059 54.192 -43.222 1.00 53.97 51 GLU B CA 1
ATOM 2951 C C . GLU B 2 53 ? 11.711 55.638 -43.536 1.00 54.40 51 GLU B C 1
ATOM 2952 O O . GLU B 2 53 ? 11.956 56.124 -44.635 1.00 59.07 51 GLU B O 1
ATOM 2958 N N . GLN B 2 54 ? 11.143 56.320 -42.552 1.00 50.00 52 GLN B N 1
ATOM 2959 C CA . GLN B 2 54 ? 10.831 57.733 -42.663 1.00 51.17 52 GLN B CA 1
ATOM 2960 C C . GLN B 2 54 ? 12.097 58.588 -42.727 1.00 64.13 52 GLN B C 1
ATOM 2961 O O . GLN B 2 54 ? 12.043 59.771 -43.121 1.00 67.14 52 GLN B O 1
ATOM 2967 N N . GLU B 2 55 ? 13.247 57.990 -42.413 1.00 61.02 53 GLU B N 1
ATOM 2968 C CA . GLU B 2 55 ? 14.537 58.673 -42.538 1.00 65.34 53 GLU B CA 1
ATOM 2969 C C . GLU B 2 55 ? 15.203 58.378 -43.877 1.00 66.31 53 GLU B C 1
ATOM 2970 O O . GLU B 2 55 ? 15.649 59.290 -44.573 1.00 71.28 53 GLU B O 1
ATOM 2976 N N . LYS B 2 56 ? 15.270 57.098 -44.224 1.00 66.55 54 LYS B N 1
ATOM 2977 C CA . LYS B 2 56 ? 15.816 56.671 -45.503 1.00 68.17 54 LYS B CA 1
ATOM 2978 C C . LYS B 2 56 ? 14.996 57.259 -46.651 1.00 70.44 54 LYS B C 1
ATOM 2979 O O . LYS B 2 56 ? 15.543 57.635 -47.687 1.00 72.01 54 LYS B O 1
ATOM 2981 N N . ARG B 2 89 ? 18.633 53.031 -36.049 1.00 57.40 87 ARG B N 1
ATOM 2982 C CA . ARG B 2 89 ? 19.557 54.154 -35.931 1.00 55.12 87 ARG B CA 1
ATOM 2983 C C . ARG B 2 89 ? 19.091 55.147 -34.876 1.00 54.03 87 ARG B C 1
ATOM 2984 O O . ARG B 2 89 ? 19.737 55.302 -33.840 1.00 51.85 87 ARG B O 1
ATOM 2986 N N . THR B 2 90 ? 17.976 55.822 -35.139 1.00 42.81 88 THR B N 1
ATOM 2987 C CA . THR B 2 90 ? 17.394 56.722 -34.152 1.00 41.39 88 THR B CA 1
ATOM 2988 C C . THR B 2 90 ? 17.085 55.955 -32.872 1.00 47.50 88 THR B C 1
ATOM 2989 O O . THR B 2 90 ? 17.477 56.366 -31.785 1.00 42.44 88 THR B O 1
ATOM 2993 N N . LEU B 2 91 ? 16.384 54.836 -33.014 1.00 43.58 89 LEU B N 1
ATOM 2994 C CA . LEU B 2 91 ? 16.119 53.949 -31.888 1.00 43.38 89 LEU B CA 1
ATOM 2995 C C . LEU B 2 91 ? 17.072 52.762 -31.943 1.00 42.04 89 LEU B C 1
ATOM 2996 O O . LEU B 2 91 ? 17.051 51.977 -32.886 1.00 46.67 89 LEU B O 1
ATOM 3001 N N . ARG B 2 92 ? 17.916 52.633 -30.925 1.00 41.35 90 ARG B N 1
ATOM 3002 C CA . ARG B 2 92 ? 18.988 51.639 -30.948 1.00 43.16 90 ARG B CA 1
ATOM 3003 C C . ARG B 2 92 ? 18.668 50.321 -30.246 1.00 46.62 90 ARG B C 1
ATOM 3004 O O . ARG B 2 92 ? 19.533 49.462 -30.133 1.00 56.37 90 ARG B O 1
ATOM 3008 N N . GLY B 2 93 ? 17.436 50.158 -29.776 1.00 38.93 91 GLY B N 1
ATOM 3009 C CA . GLY B 2 93 ? 17.052 48.896 -29.174 1.00 40.63 91 GLY B CA 1
ATOM 3010 C C . GLY B 2 93 ? 16.208 49.021 -27.915 1.00 32.92 91 GLY B C 1
ATOM 3011 O O . GLY B 2 93 ? 16.107 50.091 -27.321 1.00 31.66 91 GLY B O 1
ATOM 3012 N N . VAL B 2 94 ? 15.600 47.909 -27.519 1.00 29.98 92 VAL B N 1
ATOM 3013 C CA . VAL B 2 94 ? 14.717 47.867 -26.369 1.00 28.00 92 VAL B CA 1
ATOM 3014 C C . VAL B 2 94 ? 15.202 46.771 -25.443 1.00 31.24 92 VAL B C 1
ATOM 3015 O O . VAL B 2 94 ? 15.376 45.626 -25.866 1.00 29.28 92 VAL B O 1
ATOM 3019 N N . MET B 2 95 ? 15.413 47.130 -24.181 1.00 23.70 93 MET B N 1
ATOM 3020 C CA . MET B 2 95 ? 16.012 46.243 -23.205 1.00 23.00 93 MET B CA 1
ATOM 3021 C C . MET B 2 95 ? 15.069 46.064 -22.020 1.00 16.81 93 MET B C 1
ATOM 3022 O O . MET B 2 95 ? 14.477 47.026 -21.532 1.00 21.09 93 MET B O 1
ATOM 3027 N N . ARG B 2 96 ? 14.924 44.835 -21.543 1.00 20.14 94 ARG B N 1
ATOM 3028 C CA . ARG B 2 96 ? 14.121 44.623 -20.343 1.00 21.58 94 ARG B CA 1
ATOM 3029 C C . ARG B 2 96 ? 15.004 44.985 -19.162 1.00 22.28 94 ARG B C 1
ATOM 3030 O O . ARG B 2 96 ? 16.183 44.659 -19.156 1.00 21.90 94 ARG B O 1
ATOM 3038 N N . VAL B 2 97 ? 14.444 45.676 -18.175 1.00 22.99 95 VAL B N 1
ATOM 3039 C CA . VAL B 2 97 ? 15.174 45.947 -16.943 1.00 20.19 95 VAL B CA 1
ATOM 3040 C C . VAL B 2 97 ? 14.284 45.587 -15.771 1.00 22.20 95 VAL B C 1
ATOM 3041 O O . VAL B 2 97 ? 13.147 45.150 -15.962 1.00 17.01 95 VAL B O 1
ATOM 3045 N N . GLY B 2 98 ? 14.788 45.740 -14.556 1.00 19.18 96 GLY B N 1
ATOM 3046 C CA . GLY B 2 98 ? 13.959 45.553 -13.386 1.00 20.04 96 GLY B CA 1
ATOM 3047 C C . GLY B 2 98 ? 13.428 44.143 -13.222 1.00 19.16 96 GLY B C 1
ATOM 3048 O O . GLY B 2 98 ? 14.076 43.172 -13.596 1.00 16.97 96 GLY B O 1
ATOM 3049 N N . LEU B 2 99 ? 12.233 44.026 -12.651 1.00 15.98 97 LEU B N 1
ATOM 3050 C CA . LEU B 2 99 ? 11.719 42.732 -12.243 1.00 17.42 97 LEU B CA 1
ATOM 3051 C C . LEU B 2 99 ? 11.549 41.773 -13.410 1.00 18.98 97 LEU B C 1
ATOM 3052 O O . LEU B 2 99 ? 11.794 40.570 -13.271 1.00 16.54 97 LEU B O 1
ATOM 3057 N N . VAL B 2 100 ? 11.105 42.283 -14.559 1.00 16.92 98 VAL B N 1
ATOM 3058 C CA . VAL B 2 100 ? 10.952 41.444 -15.734 1.00 19.40 98 VAL B CA 1
ATOM 3059 C C . VAL B 2 100 ? 12.288 40.863 -16.214 1.00 17.34 98 VAL B C 1
ATOM 3060 O O . VAL B 2 100 ? 12.386 39.681 -16.540 1.00 18.83 98 VAL B O 1
ATOM 3064 N N . ALA B 2 101 ? 13.317 41.693 -16.260 1.00 19.64 99 ALA B N 1
ATOM 3065 C CA . ALA B 2 101 ? 14.630 41.230 -16.683 1.00 20.89 99 ALA B CA 1
ATOM 3066 C C . ALA B 2 101 ? 15.194 40.189 -15.710 1.00 21.39 99 ALA B C 1
ATOM 3067 O O . ALA B 2 101 ? 15.706 39.150 -16.117 1.00 22.16 99 ALA B O 1
ATOM 3069 N N . LYS B 2 102 ? 15.080 40.482 -14.424 1.00 18.79 100 LYS B N 1
ATOM 3070 C CA . LYS B 2 102 ? 15.777 39.718 -13.384 1.00 21.57 100 LYS B CA 1
ATOM 3071 C C . LYS B 2 102 ? 15.010 38.483 -12.916 1.00 25.02 100 LYS B C 1
ATOM 3072 O O . LYS B 2 102 ? 15.535 37.676 -12.143 1.00 19.27 100 LYS B O 1
ATOM 3078 N N . GLY B 2 103 ? 13.769 38.341 -13.378 1.00 18.70 101 GLY B N 1
ATOM 3079 C CA . GLY B 2 103 ? 12.933 37.231 -12.976 1.00 18.21 101 GLY B CA 1
ATOM 3080 C C . GLY B 2 103 ? 12.492 37.349 -11.524 1.00 15.64 101 GLY B C 1
ATOM 3081 O O . GLY B 2 103 ? 12.417 36.356 -10.816 1.00 18.91 101 GLY B O 1
ATOM 3082 N N . LEU B 2 104 ? 12.175 38.567 -11.096 1.00 15.72 102 LEU B N 1
ATOM 3083 C CA . LEU B 2 104 ? 11.851 38.837 -9.697 1.00 15.85 102 LEU B CA 1
ATOM 3084 C C . LEU B 2 104 ? 10.411 39.297 -9.493 1.00 17.27 102 LEU B C 1
ATOM 3085 O O . LEU B 2 104 ? 10.082 39.895 -8.464 1.00 18.14 102 LEU B O 1
ATOM 3090 N N . LEU B 2 105 ? 9.551 39.034 -10.466 1.00 16.10 103 LEU B N 1
ATOM 3091 C CA . LEU B 2 105 ? 8.134 39.330 -10.290 1.00 18.21 103 LEU B CA 1
ATOM 3092 C C . LEU B 2 105 ? 7.604 38.438 -9.197 1.00 15.62 103 LEU B C 1
ATOM 3093 O O . LEU B 2 105 ? 8.004 37.288 -9.100 1.00 16.79 103 LEU B O 1
ATOM 3098 N N . LEU B 2 106 ? 6.708 38.970 -8.372 1.00 15.89 104 LEU B N 1
ATOM 3099 C CA . LEU B 2 106 ? 6.028 38.181 -7.361 1.00 18.42 104 LEU B CA 1
ATOM 3100 C C . LEU B 2 106 ? 4.525 38.397 -7.523 1.00 20.74 104 LEU B C 1
ATOM 3101 O O . LEU B 2 106 ? 4.118 39.337 -8.188 1.00 18.63 104 LEU B O 1
ATOM 3106 N N . LYS B 2 107 ? 3.728 37.530 -6.903 1.00 19.38 105 LYS B N 1
ATOM 3107 C CA . LYS B 2 107 ? 2.280 37.711 -6.914 1.00 28.02 105 LYS B CA 1
ATOM 3108 C C . LYS B 2 107 ? 1.960 39.138 -6.511 1.00 26.66 105 LYS B C 1
ATOM 3109 O O . LYS B 2 107 ? 2.455 39.626 -5.500 1.00 21.53 105 LYS B O 1
ATOM 3115 N N . GLY B 2 108 ? 1.148 39.809 -7.312 1.00 30.68 106 GLY B N 1
ATOM 3116 C CA . GLY B 2 108 ? 0.725 41.159 -7.005 1.00 32.44 106 GLY B CA 1
ATOM 3117 C C . GLY B 2 108 ? 1.431 42.287 -7.754 1.00 38.20 106 GLY B C 1
ATOM 3118 O O . GLY B 2 108 ? 0.943 43.435 -7.739 1.00 38.35 106 GLY B O 1
ATOM 3119 N N . ASP B 2 109 ? 2.607 42.023 -8.326 1.00 34.36 107 ASP B N 1
ATOM 3120 C CA . ASP B 2 109 ? 3.326 43.055 -9.096 1.00 36.07 107 ASP B CA 1
ATOM 3121 C C . ASP B 2 109 ? 2.596 43.492 -10.365 1.00 45.12 107 ASP B C 1
ATOM 3122 O O . ASP B 2 109 ? 2.196 42.664 -11.176 1.00 36.48 107 ASP B O 1
ATOM 3127 N N . LEU B 2 110 ? 2.440 44.805 -10.527 1.00 40.56 108 LEU B N 1
ATOM 3128 C CA . LEU B 2 110 ? 1.740 45.372 -11.680 1.00 45.98 108 LEU B CA 1
ATOM 3129 C C . LEU B 2 110 ? 2.673 46.143 -12.610 1.00 43.39 108 LEU B C 1
ATOM 3130 O O . LEU B 2 110 ? 2.289 46.461 -13.732 1.00 32.31 108 LEU B O 1
ATOM 3135 N N . ASP B 2 111 ? 3.893 46.416 -12.135 1.00 40.01 109 ASP B N 1
ATOM 3136 C CA . ASP B 2 111 ? 4.848 47.305 -12.812 1.00 39.71 109 ASP B CA 1
ATOM 3137 C C . ASP B 2 111 ? 5.985 46.587 -13.561 1.00 33.10 109 ASP B C 1
ATOM 3138 O O . ASP B 2 111 ? 6.792 45.866 -12.985 1.00 33.63 109 ASP B O 1
ATOM 3143 N N . LEU B 2 112 ? 6.030 46.823 -14.861 1.00 27.01 110 LEU B N 1
ATOM 3144 C CA . LEU B 2 112 ? 6.990 46.212 -15.744 1.00 22.86 110 LEU B CA 1
ATOM 3145 C C . LEU B 2 112 ? 7.844 47.348 -16.301 1.00 20.22 110 LEU B C 1
ATOM 3146 O O . LEU B 2 112 ? 7.393 48.496 -16.355 1.00 21.73 110 LEU B O 1
ATOM 3151 N N . GLU B 2 113 ? 9.067 47.040 -16.722 1.00 18.81 111 GLU B N 1
ATOM 3152 C CA . GLU B 2 113 ? 9.947 48.083 -17.217 1.00 18.17 111 GLU B CA 1
ATOM 3153 C C . GLU B 2 113 ? 10.781 47.699 -18.398 1.00 19.44 111 GLU B C 1
ATOM 3154 O O . GLU B 2 113 ? 11.396 46.638 -18.421 1.00 20.91 111 GLU B O 1
ATOM 3160 N N . LEU B 2 114 ? 10.835 48.606 -19.366 1.00 19.52 112 LEU B N 1
ATOM 3161 C CA . LEU B 2 114 ? 11.754 48.462 -20.478 1.00 19.03 112 LEU B CA 1
ATOM 3162 C C . LEU B 2 114 ? 12.551 49.739 -20.619 1.00 19.25 112 LEU B C 1
ATOM 3163 O O . LEU B 2 114 ? 12.103 50.813 -20.198 1.00 19.91 112 LEU B O 1
ATOM 3168 N N . VAL B 2 115 ? 13.730 49.611 -21.221 1.00 20.26 113 VAL B N 1
ATOM 3169 C CA . VAL B 2 115 ? 14.524 50.765 -21.592 1.00 23.79 113 VAL B CA 1
ATOM 3170 C C . VAL B 2 115 ? 14.647 50.832 -23.116 1.00 22.92 113 VAL B C 1
ATOM 3171 O O . VAL B 2 115 ? 15.068 49.875 -23.770 1.00 24.38 113 VAL B O 1
ATOM 3175 N N . LEU B 2 116 ? 14.248 51.972 -23.662 1.00 24.64 114 LEU B N 1
ATOM 3176 C CA . LEU B 2 116 ? 14.376 52.249 -25.076 1.00 25.31 114 LEU B CA 1
ATOM 3177 C C . LEU B 2 116 ? 15.643 53.067 -25.298 1.00 24.63 114 LEU B C 1
ATOM 3178 O O . LEU B 2 116 ? 15.733 54.215 -24.869 1.00 27.20 114 LEU B O 1
ATOM 3183 N N . LEU B 2 117 ? 16.624 52.458 -25.949 1.00 25.49 115 LEU B N 1
ATOM 3184 C CA . LEU B 2 117 ? 17.905 53.110 -26.197 1.00 32.88 115 LEU B CA 1
ATOM 3185 C C . LEU B 2 117 ? 17.861 53.941 -27.477 1.00 36.67 115 LEU B C 1
ATOM 3186 O O . LEU B 2 117 ? 17.491 53.435 -28.533 1.00 31.33 115 LEU B O 1
ATOM 3191 N N . CYS B 2 118 ? 18.223 55.214 -27.357 1.00 33.99 116 CYS B N 1
ATOM 3192 C CA . CYS B 2 118 ? 18.266 56.137 -28.488 1.00 36.57 116 CYS B CA 1
ATOM 3193 C C . CYS B 2 118 ? 19.715 56.452 -28.888 1.00 46.01 116 CYS B C 1
ATOM 3194 O O . CYS B 2 118 ? 20.601 56.514 -28.029 1.00 38.07 116 CYS B O 1
ATOM 3197 N N . LYS B 2 119 ? 19.965 56.643 -30.183 1.00 43.06 117 LYS B N 1
ATOM 3198 C CA . LYS B 2 119 ? 21.326 56.924 -30.661 1.00 47.72 117 LYS B CA 1
ATOM 3199 C C . LYS B 2 119 ? 21.823 58.261 -30.132 1.00 42.40 117 LYS B C 1
ATOM 3200 O O . LYS B 2 119 ? 23.003 58.423 -29.821 1.00 47.22 117 LYS B O 1
ATOM 3202 N N . GLU B 2 120 ? 20.911 59.217 -30.026 1.00 40.29 118 GLU B N 1
ATOM 3203 C CA . GLU B 2 120 ? 21.233 60.518 -29.475 1.00 43.11 118 GLU B CA 1
ATOM 3204 C C . GLU B 2 120 ? 20.464 60.689 -28.191 1.00 43.67 118 GLU B C 1
ATOM 3205 O O . GLU B 2 120 ? 19.506 59.955 -27.939 1.00 41.84 118 GLU B O 1
ATOM 3211 N N . LYS B 2 121 ? 20.882 61.645 -27.366 1.00 38.11 119 LYS B N 1
ATOM 3212 C CA . LYS B 2 121 ? 20.087 61.998 -26.208 1.00 38.74 119 LYS B CA 1
ATOM 3213 C C . LYS B 2 121 ? 18.655 62.158 -26.687 1.00 47.70 119 LYS B C 1
ATOM 3214 O O . LYS B 2 121 ? 18.414 62.818 -27.696 1.00 47.09 119 LYS B O 1
ATOM 3220 N N . PRO B 2 122 ? 17.702 61.535 -25.978 1.00 42.33 120 PRO B N 1
ATOM 3221 C CA . PRO B 2 122 ? 16.294 61.557 -26.386 1.00 39.50 120 PRO B CA 1
ATOM 3222 C C . PRO B 2 122 ? 15.695 62.920 -26.124 1.00 42.59 120 PRO B C 1
ATOM 3223 O O . PRO B 2 122 ? 16.146 63.607 -25.215 1.00 45.75 120 PRO B O 1
ATOM 3227 N N . THR B 2 123 ? 14.686 63.293 -26.900 1.00 34.46 121 THR B N 1
ATOM 3228 C CA . THR B 2 123 ? 14.057 64.599 -26.777 1.00 42.50 121 THR B CA 1
ATOM 3229 C C . THR B 2 123 ? 12.569 64.453 -26.536 1.00 41.29 121 THR B C 1
ATOM 3230 O O . THR B 2 123 ? 12.021 63.364 -26.675 1.00 45.51 121 THR B O 1
ATOM 3234 N N . THR B 2 124 ? 11.912 65.550 -26.186 1.00 38.45 122 THR B N 1
ATOM 3235 C CA . THR B 2 124 ? 10.465 65.539 -26.039 1.00 41.39 122 THR B CA 1
ATOM 3236 C C . THR B 2 124 ? 9.814 65.208 -27.382 1.00 47.43 122 THR B C 1
ATOM 3237 O O . THR B 2 124 ? 8.770 64.556 -27.438 1.00 47.43 122 THR B O 1
ATOM 3241 N N . ALA B 2 125 ? 10.441 65.658 -28.462 1.00 45.31 123 ALA B N 1
ATOM 3242 C CA . ALA B 2 125 ? 9.933 65.405 -29.804 1.00 46.44 123 ALA B CA 1
ATOM 3243 C C . ALA B 2 125 ? 9.954 63.917 -30.123 1.00 43.48 123 ALA B C 1
ATOM 3244 O O . ALA B 2 125 ? 8.991 63.379 -30.670 1.00 39.86 123 ALA B O 1
ATOM 3246 N N . LEU B 2 126 ? 11.055 63.252 -29.792 1.00 34.10 124 LEU B N 1
ATOM 3247 C CA . LEU B 2 126 ? 11.163 61.813 -30.001 1.00 38.21 124 LEU B CA 1
ATOM 3248 C C . LEU B 2 126 ? 10.166 61.060 -29.118 1.00 37.90 124 LEU B C 1
ATOM 3249 O O . LEU B 2 126 ? 9.509 60.122 -29.575 1.00 37.07 124 LEU B O 1
ATOM 3254 N N . LEU B 2 127 ? 10.035 61.493 -27.867 1.00 37.09 125 LEU B N 1
ATOM 3255 C CA . LEU B 2 127 ? 9.110 60.873 -26.917 1.00 38.17 125 LEU B CA 1
ATOM 3256 C C . LEU B 2 127 ? 7.659 60.909 -27.400 1.00 41.77 125 LEU B C 1
ATOM 3257 O O . LEU B 2 127 ? 6.940 59.919 -27.309 1.00 34.12 125 LEU B O 1
ATOM 3262 N N . ASP B 2 128 ? 7.234 62.062 -27.902 1.00 39.23 126 ASP B N 1
ATOM 3263 C CA . ASP B 2 128 ? 5.883 62.229 -28.433 1.00 44.47 126 ASP B CA 1
ATOM 3264 C C . ASP B 2 128 ? 5.721 61.427 -29.721 1.00 38.75 126 ASP B C 1
ATOM 3265 O O . ASP B 2 128 ? 4.694 60.795 -29.960 1.00 37.96 126 ASP B O 1
ATOM 3270 N N . LYS B 2 129 ? 6.757 61.453 -30.552 1.00 38.31 127 LYS B N 1
ATOM 3271 C CA . LYS B 2 129 ? 6.742 60.724 -31.810 1.00 39.47 127 LYS B CA 1
ATOM 3272 C C . LYS B 2 129 ? 6.556 59.234 -31.544 1.00 42.85 127 LYS B C 1
ATOM 3273 O O . LYS B 2 129 ? 5.696 58.585 -32.145 1.00 37.78 127 LYS B O 1
ATOM 3279 N N . VAL B 2 130 ? 7.367 58.704 -30.635 1.00 33.57 128 VAL B N 1
ATOM 3280 C CA . VAL B 2 130 ? 7.333 57.289 -30.294 1.00 28.30 128 VAL B CA 1
ATOM 3281 C C . VAL B 2 130 ? 6.004 56.901 -29.670 1.00 27.82 128 VAL B C 1
ATOM 3282 O O . VAL B 2 130 ? 5.421 55.876 -30.020 1.00 33.07 128 VAL B O 1
ATOM 3286 N N . ALA B 2 131 ? 5.517 57.723 -28.751 1.00 26.50 129 ALA B N 1
ATOM 3287 C CA . ALA B 2 131 ? 4.281 57.419 -28.049 1.00 28.18 129 ALA B CA 1
ATOM 3288 C C . ALA B 2 131 ? 3.107 57.362 -29.027 1.00 35.43 129 ALA B C 1
ATOM 3289 O O . ALA B 2 131 ? 2.245 56.496 -28.928 1.00 30.97 129 ALA B O 1
ATOM 3291 N N . ASP B 2 132 ? 3.085 58.292 -29.974 1.00 37.14 130 ASP B N 1
ATOM 3292 C CA . ASP B 2 132 ? 2.001 58.348 -30.961 1.00 42.33 130 ASP B CA 1
ATOM 3293 C C . ASP B 2 132 ? 2.014 57.146 -31.898 1.00 32.13 130 ASP B C 1
ATOM 3294 O O . ASP B 2 132 ? 1.005 56.469 -32.073 1.00 40.32 130 ASP B O 1
ATOM 3299 N N . ASN B 2 133 ? 3.162 56.869 -32.493 1.00 28.58 131 ASN B N 1
ATOM 3300 C CA . ASN B 2 133 ? 3.272 55.763 -33.436 1.00 31.58 131 ASN B CA 1
ATOM 3301 C C . ASN B 2 133 ? 3.096 54.401 -32.763 1.00 35.07 131 ASN B C 1
ATOM 3302 O O . ASN B 2 133 ? 2.629 53.453 -33.380 1.00 29.91 131 ASN B O 1
ATOM 3307 N N . LEU B 2 134 ? 3.482 54.310 -31.495 1.00 29.99 132 LEU B N 1
ATOM 3308 C CA . LEU B 2 134 ? 3.257 53.091 -30.717 1.00 31.78 132 LEU B CA 1
ATOM 3309 C C . LEU B 2 134 ? 1.779 52.674 -30.757 1.00 28.19 132 LEU B C 1
ATOM 3310 O O . LEU B 2 134 ? 1.468 51.504 -30.950 1.00 26.37 132 LEU B O 1
ATOM 3315 N N . ALA B 2 135 ? 0.874 53.628 -30.577 1.00 29.44 133 ALA B N 1
ATOM 3316 C CA . ALA B 2 135 ? -0.555 53.329 -30.584 1.00 32.86 133 ALA B CA 1
ATOM 3317 C C . ALA B 2 135 ? -0.966 52.683 -31.907 1.00 33.47 133 ALA B C 1
ATOM 3318 O O . ALA B 2 135 ? -1.824 51.803 -31.950 1.00 29.56 133 ALA B O 1
ATOM 3320 N N . ILE B 2 136 ? -0.347 53.137 -32.986 1.00 31.72 134 ILE B N 1
ATOM 3321 C CA . ILE B 2 136 ? -0.588 52.567 -34.305 1.00 32.83 134 ILE B CA 1
ATOM 3322 C C . ILE B 2 136 ? 0.052 51.187 -34.455 1.00 32.63 134 ILE B C 1
ATOM 3323 O O . ILE B 2 136 ? -0.608 50.233 -34.869 1.00 26.75 134 ILE B O 1
ATOM 3328 N N . GLN B 2 137 ? 1.328 51.077 -34.092 1.00 25.51 135 GLN B N 1
ATOM 3329 C CA . GLN B 2 137 ? 2.060 49.833 -34.289 1.00 21.85 135 GLN B CA 1
ATOM 3330 C C . GLN B 2 137 ? 1.499 48.685 -33.468 1.00 20.74 135 GLN B C 1
ATOM 3331 O O . GLN B 2 137 ? 1.595 47.525 -33.872 1.00 24.83 135 GLN B O 1
ATOM 3337 N N . LEU B 2 138 ? 0.938 48.998 -32.303 1.00 21.21 136 LEU B N 1
ATOM 3338 C CA . LEU B 2 138 ? 0.331 47.975 -31.461 1.00 21.22 136 LEU B CA 1
ATOM 3339 C C . LEU B 2 138 ? -0.753 47.188 -32.217 1.00 22.12 136 LEU B C 1
ATOM 3340 O O . LEU B 2 138 ? -0.910 45.985 -32.009 1.00 19.28 136 LEU B O 1
ATOM 3345 N N . THR B 2 139 ? -1.478 47.864 -33.103 1.00 21.77 137 THR B N 1
ATOM 3346 C CA . THR B 2 139 ? -2.545 47.212 -33.852 1.00 24.23 137 THR B CA 1
ATOM 3347 C C . THR B 2 139 ? -2.010 46.235 -34.899 1.00 20.66 137 THR B C 1
ATOM 3348 O O . THR B 2 139 ? -2.775 45.474 -35.490 1.00 20.92 137 THR B O 1
ATOM 3352 N N . THR B 2 140 ? -0.698 46.267 -35.141 1.00 21.24 138 THR B N 1
ATOM 3353 C CA . THR B 2 140 ? -0.079 45.272 -36.021 1.00 21.00 138 THR B CA 1
ATOM 3354 C C . THR B 2 140 ? 0.152 43.959 -35.268 1.00 24.43 138 THR B C 1
ATOM 3355 O O . THR B 2 140 ? 0.392 42.939 -35.890 1.00 23.91 138 THR B O 1
ATOM 3359 N N . VAL B 2 141 ? 0.074 43.967 -33.939 1.00 23.32 139 VAL B N 1
ATOM 3360 C CA . VAL B 2 141 ? 0.328 42.725 -33.191 1.00 23.92 139 VAL B CA 1
ATOM 3361 C C . VAL B 2 141 ? -0.809 42.289 -32.264 1.00 23.14 139 VAL B C 1
ATOM 3362 O O . VAL B 2 141 ? -0.898 41.130 -31.868 1.00 24.91 139 VAL B O 1
ATOM 3366 N N . THR B 2 142 ? -1.695 43.204 -31.917 1.00 23.90 140 THR B N 1
ATOM 3367 C CA . THR B 2 142 ? -2.771 42.827 -31.016 1.00 27.63 140 THR B CA 1
ATOM 3368 C C . THR B 2 142 ? -3.927 43.784 -31.132 1.00 26.74 140 THR B C 1
ATOM 3369 O O . THR B 2 142 ? -3.753 44.939 -31.543 1.00 28.55 140 THR B O 1
ATOM 3373 N N . GLU B 2 143 ? -5.110 43.314 -30.766 1.00 24.85 141 GLU B N 1
ATOM 3374 C CA . GLU B 2 143 ? -6.254 44.204 -30.641 1.00 25.10 141 GLU B CA 1
ATOM 3375 C C . GLU B 2 143 ? -6.450 44.633 -29.196 1.00 32.61 141 GLU B C 1
ATOM 3376 O O . GLU B 2 143 ? -7.287 45.479 -28.911 1.00 31.11 141 GLU B O 1
ATOM 3382 N N . ASP B 2 144 ? -5.690 44.044 -28.278 1.00 30.90 142 ASP B N 1
ATOM 3383 C CA . ASP B 2 144 ? -5.768 44.477 -26.886 1.00 32.75 142 ASP B CA 1
ATOM 3384 C C . ASP B 2 144 ? -5.648 45.988 -26.817 1.00 31.74 142 ASP B C 1
ATOM 3385 O O . ASP B 2 144 ? -4.766 46.584 -27.443 1.00 32.62 142 ASP B O 1
ATOM 3390 N N . LYS B 2 145 ? -6.544 46.610 -26.064 1.00 30.25 143 LYS B N 1
ATOM 3391 C CA . LYS B 2 145 ? -6.518 48.047 -25.878 1.00 34.10 143 LYS B CA 1
ATOM 3392 C C . LYS B 2 145 ? -5.481 48.412 -24.816 1.00 35.20 143 LYS B C 1
ATOM 3393 O O . LYS B 2 145 ? -5.415 47.783 -23.754 1.00 34.24 143 LYS B O 1
ATOM 3395 N N . TYR B 2 146 ? -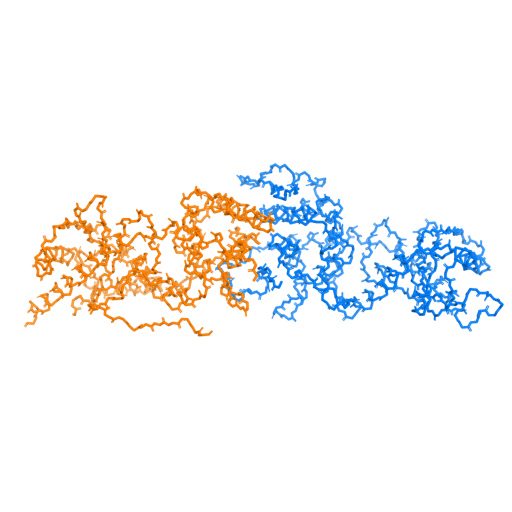4.667 49.418 -25.110 1.00 31.61 144 TYR B N 1
ATOM 3396 C CA . TYR B 2 146 ? -3.650 49.871 -24.173 1.00 34.41 144 TYR B CA 1
ATOM 3397 C C . TYR B 2 146 ? -3.747 51.385 -24.020 1.00 30.93 144 TYR B C 1
ATOM 3398 O O . TYR B 2 146 ? -3.890 52.101 -25.009 1.00 40.50 144 TYR B O 1
ATOM 3407 N N . GLU B 2 147 ? -3.670 51.882 -22.795 1.00 29.19 145 GLU B N 1
ATOM 3408 C CA . GLU B 2 147 ? -3.596 53.321 -22.596 1.00 32.26 145 GLU B CA 1
ATOM 3409 C C . GLU B 2 147 ? -2.144 53.705 -22.660 1.00 33.17 145 GLU B C 1
ATOM 3410 O O . GLU B 2 147 ? -1.318 53.144 -21.940 1.00 35.28 145 GLU B O 1
ATOM 3416 N N . ILE B 2 148 ? -1.821 54.654 -23.527 1.00 33.92 146 ILE B N 1
ATOM 3417 C CA . ILE B 2 148 ? -0.450 55.127 -23.636 1.00 30.66 146 ILE B CA 1
ATOM 3418 C C . ILE B 2 148 ? -0.340 56.542 -23.091 1.00 40.89 146 ILE B C 1
ATOM 3419 O O . ILE B 2 148 ? -0.971 57.467 -23.600 1.00 33.58 146 ILE B O 1
ATOM 3424 N N . LEU B 2 149 ? 0.455 56.702 -22.040 1.00 34.19 147 LEU B N 1
ATOM 3425 C CA . LEU B 2 149 ? 0.702 58.022 -21.472 1.00 37.88 147 LEU B CA 1
ATOM 3426 C C . LEU B 2 149 ? 2.181 58.353 -21.462 1.00 38.32 147 LEU B C 1
ATOM 3427 O O . LEU B 2 149 ? 2.984 57.639 -20.867 1.00 40.69 147 LEU B O 1
ATOM 3432 N N . GLN B 2 150 ? 2.543 59.433 -22.134 1.00 36.79 148 GLN B N 1
ATOM 3433 C CA . GLN B 2 150 ? 3.910 59.908 -22.072 1.00 39.92 148 GLN B CA 1
ATOM 3434 C C . GLN B 2 150 ? 4.074 60.808 -20.855 1.00 42.48 148 GLN B C 1
ATOM 3435 O O . GLN B 2 150 ? 3.131 61.474 -20.431 1.00 45.57 148 GLN B O 1
ATOM 3441 N N . SER B 2 151 ? 5.270 60.796 -20.279 1.00 46.12 149 SER B N 1
ATOM 3442 C CA . SER B 2 151 ? 5.600 61.664 -19.158 1.00 42.89 149 SER B CA 1
ATOM 3443 C C . SER B 2 151 ? 6.975 62.262 -19.395 1.00 46.05 149 SER B C 1
ATOM 3444 O O . SER B 2 151 ? 7.988 61.651 -19.057 1.00 49.59 149 SER B O 1
ATOM 3447 N N . VAL B 2 152 ? 7.009 63.446 -19.994 1.00 42.85 150 VAL B N 1
ATOM 3448 C CA . VAL B 2 152 ? 8.267 64.088 -20.358 1.00 42.71 150 VAL B CA 1
ATOM 3449 C C . VAL B 2 152 ? 9.177 64.246 -19.144 1.00 45.69 150 VAL B C 1
ATOM 3450 O O . VAL B 2 152 ? 10.381 64.018 -19.225 1.00 45.58 150 VAL B O 1
ATOM 3454 N N . ASP B 2 153 ? 8.594 64.625 -18.015 1.00 48.65 151 ASP B N 1
ATOM 3455 C CA . ASP B 2 153 ? 9.363 64.796 -16.788 1.00 50.57 151 ASP B CA 1
ATOM 3456 C C . ASP B 2 153 ? 10.095 63.511 -16.391 1.00 53.72 151 ASP B C 1
ATOM 3457 O O . ASP B 2 153 ? 11.236 63.555 -15.934 1.00 50.25 151 ASP B O 1
ATOM 3462 N N . ASP B 2 154 ? 9.437 62.371 -16.584 1.00 46.41 152 ASP B N 1
ATOM 3463 C CA . ASP B 2 154 ? 10.017 61.078 -16.237 1.00 43.17 152 ASP B CA 1
ATOM 3464 C C . ASP B 2 154 ? 10.861 60.507 -17.370 1.00 39.59 152 ASP B C 1
ATOM 3465 O O . ASP B 2 154 ? 11.477 59.449 -17.226 1.00 37.65 152 ASP B O 1
ATOM 3470 N N . ALA B 2 155 ? 10.896 61.219 -18.491 1.00 33.52 153 ALA B N 1
ATOM 3471 C CA . ALA B 2 155 ? 11.562 60.736 -19.693 1.00 33.63 153 ALA B CA 1
ATOM 3472 C C . ALA B 2 155 ? 11.067 59.329 -20.038 1.00 31.65 153 ALA B C 1
ATOM 3473 O O . ALA B 2 155 ? 11.855 58.438 -20.391 1.00 26.90 153 ALA B O 1
ATOM 3475 N N . ALA B 2 156 ? 9.752 59.139 -19.954 1.00 34.00 154 ALA B N 1
ATOM 3476 C CA . ALA B 2 156 ? 9.173 57.817 -20.119 1.00 35.15 154 ALA B CA 1
ATOM 3477 C C . ALA B 2 156 ? 7.824 57.811 -20.826 1.00 30.66 154 ALA B C 1
ATOM 3478 O O . ALA B 2 156 ? 7.135 58.826 -20.903 1.00 33.33 154 ALA B O 1
ATOM 3480 N N . ILE B 2 157 ? 7.455 56.643 -21.336 1.00 25.93 155 ILE B N 1
ATOM 3481 C CA . ILE B 2 157 ? 6.100 56.392 -21.801 1.00 28.35 155 ILE B CA 1
ATOM 3482 C C . ILE B 2 157 ? 5.521 55.268 -20.950 1.00 27.58 155 ILE B C 1
ATOM 3483 O O . ILE B 2 157 ? 6.115 54.198 -20.844 1.00 26.91 155 ILE B O 1
ATOM 3488 N N . VAL B 2 158 ? 4.366 55.504 -20.337 1.00 25.24 156 VAL B N 1
ATOM 3489 C CA . VAL B 2 158 ? 3.719 54.468 -19.546 1.00 27.49 156 VAL B CA 1
ATOM 3490 C C . VAL B 2 158 ? 2.573 53.839 -20.336 1.00 31.17 156 VAL B C 1
ATOM 3491 O O . VAL B 2 158 ? 1.710 54.535 -20.852 1.00 29.01 156 VAL B O 1
ATOM 3495 N N . ILE B 2 159 ? 2.592 52.517 -20.441 1.00 24.90 157 ILE B N 1
ATOM 3496 C CA . ILE B 2 159 ? 1.526 51.781 -21.107 1.00 30.01 157 ILE B CA 1
ATOM 3497 C C . ILE B 2 159 ? 0.778 50.965 -20.070 1.00 29.22 157 ILE B C 1
ATOM 3498 O O . ILE B 2 159 ? 1.394 50.312 -19.224 1.00 30.49 157 ILE B O 1
ATOM 3503 N N . LYS B 2 160 ? -0.546 51.021 -20.124 1.00 23.05 158 LYS B N 1
ATOM 3504 C CA . LYS B 2 160 ? -1.395 50.259 -19.214 1.00 24.36 158 LYS B CA 1
ATOM 3505 C C . LYS B 2 160 ? -2.325 49.373 -20.008 1.00 30.66 158 LYS B C 1
ATOM 3506 O O . LYS B 2 160 ? -2.920 49.819 -20.995 1.00 30.28 158 LYS B O 1
ATOM 3510 N N . ASN B 2 161 ? -2.470 48.121 -19.593 1.00 27.74 159 ASN B N 1
ATOM 3511 C CA . ASN B 2 161 ? -3.471 47.269 -20.219 1.00 30.43 159 ASN B CA 1
ATOM 3512 C C . ASN B 2 161 ? -4.834 47.525 -19.582 1.00 38.36 159 ASN B C 1
ATOM 3513 O O . ASN B 2 161 ? -4.971 48.429 -18.757 1.00 37.18 159 ASN B O 1
ATOM 3518 N N . THR B 2 162 ? -5.839 46.743 -19.960 1.00 34.73 160 THR B N 1
ATOM 3519 C CA . THR B 2 162 ? -7.189 46.948 -19.439 1.00 45.09 160 THR B CA 1
ATOM 3520 C C . THR B 2 162 ? -7.630 45.868 -18.452 1.00 51.51 160 THR B C 1
ATOM 3521 O O . THR B 2 162 ? -8.781 45.862 -18.008 1.00 48.84 160 THR B O 1
ATOM 3525 N N . LYS B 2 163 ? -6.724 44.955 -18.111 1.00 46.48 161 LYS B N 1
ATOM 3526 C CA . LYS B 2 163 ? -7.018 43.953 -17.087 1.00 43.07 161 LYS B CA 1
ATOM 3527 C C . LYS B 2 163 ? -7.282 44.633 -15.743 1.00 45.69 161 LYS B C 1
ATOM 3528 O O . LYS B 2 163 ? -7.012 45.822 -15.577 1.00 43.66 161 LYS B O 1
ATOM 3531 N N . GLU B 2 164 ? -7.824 43.880 -14.791 1.00 44.94 162 GLU B N 1
ATOM 3532 C CA . GLU B 2 164 ? -8.079 44.412 -13.449 1.00 47.79 162 GLU B CA 1
ATOM 3533 C C . GLU B 2 164 ? -7.485 43.490 -12.392 1.00 40.83 162 GLU B C 1
ATOM 3534 O O . GLU B 2 164 ? -7.944 42.357 -12.224 1.00 43.58 162 GLU B O 1
ATOM 3536 N N . PRO B 2 165 ? -6.443 43.968 -11.690 1.00 41.80 163 PRO B N 1
ATOM 3537 C CA . PRO B 2 165 ? -5.878 45.305 -11.916 1.00 37.98 163 PRO B CA 1
ATOM 3538 C C . PRO B 2 165 ? -5.046 45.374 -13.199 1.00 33.95 163 PRO B C 1
ATOM 3539 O O . PRO B 2 165 ? -4.661 44.342 -13.738 1.00 32.29 163 PRO B O 1
ATOM 3543 N N . PRO B 2 166 ? -4.798 46.585 -13.709 1.00 34.99 164 PRO B N 1
ATOM 3544 C CA . PRO B 2 166 ? -4.039 46.644 -14.961 1.00 39.42 164 PRO B CA 1
ATOM 3545 C C . PRO B 2 166 ? -2.536 46.517 -14.739 1.00 37.30 164 PRO B C 1
ATOM 3546 O O . PRO B 2 166 ? -2.019 47.043 -13.755 1.00 38.89 164 PRO B O 1
ATOM 3550 N N . LEU B 2 167 ? -1.855 45.815 -15.636 1.00 31.36 165 LEU B N 1
ATOM 3551 C CA . LEU B 2 167 ? -0.403 45.871 -15.692 1.00 26.95 165 LEU B CA 1
ATOM 3552 C C . LEU B 2 167 ? -0.009 47.232 -16.225 1.00 27.56 165 LEU B C 1
ATOM 3553 O O . LEU B 2 167 ? -0.708 47.830 -17.044 1.00 25.23 165 LEU B O 1
ATOM 3558 N N . SER B 2 168 ? 1.129 47.719 -15.766 1.00 26.52 166 SER B N 1
ATOM 3559 C CA . SER B 2 168 ? 1.621 49.007 -16.191 1.00 26.75 166 SER B CA 1
ATOM 3560 C C . SER B 2 168 ? 3.080 48.829 -16.576 1.00 26.50 166 SER B C 1
ATOM 3561 O O . SER B 2 168 ? 3.905 48.420 -15.765 1.00 29.23 166 SER B O 1
ATOM 3564 N N . LEU B 2 169 ? 3.392 49.120 -17.824 1.00 19.57 167 LEU B N 1
ATOM 3565 C CA . LEU B 2 169 ? 4.751 48.988 -18.295 1.00 20.11 167 LEU B CA 1
ATOM 3566 C C . LEU B 2 169 ? 5.298 50.368 -18.606 1.00 24.89 167 LEU B C 1
ATOM 3567 O O . LEU B 2 169 ? 4.705 51.116 -19.385 1.00 25.69 167 LEU B O 1
ATOM 3572 N N . THR B 2 170 ? 6.423 50.705 -17.979 1.00 21.97 168 THR B N 1
ATOM 3573 C CA . THR B 2 170 ? 7.081 51.980 -18.214 1.00 22.38 168 THR B CA 1
ATOM 3574 C C . THR B 2 170 ? 8.232 51.825 -19.194 1.00 22.70 168 THR B C 1
ATOM 3575 O O . THR B 2 170 ? 9.121 51.004 -18.993 1.00 24.10 168 THR B O 1
ATOM 3579 N N . ILE B 2 171 ? 8.213 52.612 -20.264 1.00 20.61 169 ILE B N 1
ATOM 3580 C CA . ILE B 2 171 ? 9.298 52.594 -21.233 1.00 21.38 169 ILE B CA 1
ATOM 3581 C C . ILE B 2 171 ? 10.167 53.813 -20.961 1.00 24.57 169 ILE B C 1
ATOM 3582 O O . ILE B 2 171 ? 9.737 54.947 -21.168 1.00 27.44 169 ILE B O 1
ATOM 3587 N N . HIS B 2 172 ? 11.375 53.579 -20.478 1.00 24.21 170 HIS B N 1
ATOM 3588 C CA . HIS B 2 172 ? 12.310 54.665 -20.188 1.00 26.12 170 HIS B CA 1
ATOM 3589 C C . HIS B 2 172 ? 13.132 54.966 -21.428 1.00 25.80 170 HIS B C 1
ATOM 3590 O O . HIS B 2 172 ? 13.768 54.072 -21.979 1.00 29.22 170 HIS B O 1
ATOM 3597 N N . LEU B 2 173 ? 13.108 56.215 -21.881 1.00 27.20 171 LEU B N 1
ATOM 3598 C CA . LEU B 2 173 ? 13.942 56.594 -22.998 1.00 27.04 171 LEU B CA 1
ATOM 3599 C C . LEU B 2 173 ? 15.251 57.183 -22.483 1.00 27.88 171 LEU B C 1
ATOM 3600 O O . LEU B 2 173 ? 15.246 58.078 -21.646 1.00 33.01 171 LEU B O 1
ATOM 3605 N N . THR B 2 174 ? 16.361 56.680 -23.001 1.00 29.80 172 THR B N 1
ATOM 3606 C CA . THR B 2 174 ? 17.656 57.218 -22.640 1.00 31.20 172 THR B CA 1
ATOM 3607 C C . THR B 2 174 ? 18.650 56.943 -23.747 1.00 33.21 172 THR B C 1
ATOM 3608 O O . THR B 2 174 ? 18.310 56.335 -24.764 1.00 34.68 172 THR B O 1
ATOM 3612 N N . SER B 2 175 ? 19.883 57.409 -23.552 1.00 32.43 173 SER B N 1
ATOM 3613 C CA . SER B 2 175 ? 20.964 57.142 -24.490 1.00 33.54 173 SER B CA 1
ATOM 3614 C C . SER B 2 175 ? 22.287 57.082 -23.741 1.00 27.61 173 SER B C 1
ATOM 3615 O O . SER B 2 175 ? 22.476 57.794 -22.759 1.00 32.78 173 SER B O 1
ATOM 3618 N N . PRO B 2 176 ? 23.204 56.235 -24.216 1.00 32.74 174 PRO B N 1
ATOM 3619 C CA . PRO B 2 176 ? 24.544 56.127 -23.636 1.00 39.12 174 PRO B CA 1
ATOM 3620 C C . PRO B 2 176 ? 25.249 57.479 -23.626 1.00 50.32 174 PRO B C 1
ATOM 3621 O O . PRO B 2 176 ? 26.257 57.651 -22.941 1.00 47.22 174 PRO B O 1
ATOM 3625 N N . VAL B 2 177 ? 24.708 58.427 -24.385 1.00 48.99 175 VAL B N 1
ATOM 3626 C CA . VAL B 2 177 ? 25.296 59.756 -24.508 1.00 46.96 175 VAL B CA 1
ATOM 3627 C C . VAL B 2 177 ? 25.053 60.594 -23.261 1.00 47.91 175 VAL B C 1
ATOM 3628 O O . VAL B 2 177 ? 25.845 61.471 -22.929 1.00 49.05 175 VAL B O 1
ATOM 3632 N N . VAL B 2 178 ? 23.961 60.315 -22.564 1.00 35.69 176 VAL B N 1
ATOM 3633 C CA . VAL B 2 178 ? 23.645 61.044 -21.350 1.00 43.36 176 VAL B CA 1
ATOM 3634 C C . VAL B 2 178 ? 24.689 60.773 -20.265 1.00 47.29 176 VAL B C 1
ATOM 3635 O O . VAL B 2 178 ? 25.007 61.659 -19.470 1.00 42.35 176 VAL B O 1
ATOM 3639 N N . ARG B 2 179 ? 25.218 59.552 -20.245 1.00 45.84 177 ARG B N 1
ATOM 3640 C CA . ARG B 2 179 ? 26.205 59.178 -19.240 1.00 45.68 177 ARG B CA 1
ATOM 3641 C C . ARG B 2 179 ? 27.530 59.838 -19.575 1.00 50.14 177 ARG B C 1
ATOM 3642 O O . ARG B 2 179 ? 28.192 60.406 -18.704 1.00 45.28 177 ARG B O 1
ATOM 3650 N N . GLU B 2 180 ? 27.904 59.756 -20.847 1.00 47.51 178 GLU B N 1
ATOM 3651 C CA . GLU B 2 180 ? 29.126 60.371 -21.339 1.00 53.79 178 GLU B CA 1
ATOM 3652 C C . GLU B 2 180 ? 29.180 61.866 -21.004 1.00 46.94 178 GLU B C 1
ATOM 3653 O O . GLU B 2 180 ? 30.164 62.364 -20.462 1.00 47.96 178 GLU B O 1
ATOM 3659 N N . GLU B 2 181 ? 28.102 62.575 -21.301 1.00 49.87 179 GLU B N 1
ATOM 3660 C CA . GLU B 2 181 ? 28.032 63.997 -20.999 1.00 51.46 179 GLU B CA 1
ATOM 3661 C C . GLU B 2 181 ? 28.190 64.270 -19.503 1.00 53.98 179 GLU B C 1
ATOM 3662 O O . GLU B 2 181 ? 28.925 65.175 -19.104 1.00 52.26 179 GLU B O 1
ATOM 3668 N N . MET B 2 182 ? 27.513 63.478 -18.679 1.00 47.61 180 MET B N 1
ATOM 3669 C CA . MET B 2 182 ? 27.597 63.647 -17.235 1.00 46.33 180 MET B CA 1
ATOM 3670 C C . MET B 2 182 ? 29.018 63.374 -16.751 1.00 58.46 180 MET B C 1
ATOM 3671 O O . MET B 2 182 ? 29.531 64.066 -15.864 1.00 52.80 180 MET B O 1
ATOM 3676 N N . GLU B 2 183 ? 29.653 62.370 -17.348 1.00 44.13 181 GLU B N 1
ATOM 3677 C CA . GLU B 2 183 ? 31.003 61.987 -16.959 1.00 50.19 181 GLU B CA 1
ATOM 3678 C C . GLU B 2 183 ? 32.014 63.066 -17.319 1.00 54.44 181 GLU B C 1
ATOM 3679 O O . GLU B 2 183 ? 32.908 63.375 -16.529 1.00 57.39 181 GLU B O 1
ATOM 3685 N N . LYS B 2 184 ? 31.874 63.630 -18.516 1.00 48.48 182 LYS B N 1
ATOM 3686 C CA . LYS B 2 184 ? 32.751 64.702 -18.973 1.00 49.25 182 LYS B CA 1
ATOM 3687 C C . LYS B 2 184 ? 32.683 65.894 -18.027 1.00 53.51 182 LYS B C 1
ATOM 3688 O O . LYS B 2 184 ? 33.711 66.436 -17.631 1.00 59.08 182 LYS B O 1
ATOM 3692 N N . VAL B 2 185 ? 31.465 66.290 -17.665 1.00 49.16 183 VAL B N 1
ATOM 3693 C CA . VAL B 2 185 ? 31.255 67.404 -16.745 1.00 55.91 183 VAL B CA 1
ATOM 3694 C C . VAL B 2 185 ? 31.954 67.167 -15.407 1.00 63.15 183 VAL B C 1
ATOM 3695 O O . VAL B 2 185 ? 32.703 68.021 -14.927 1.00 63.46 183 VAL B O 1
ATOM 3699 N N . LEU B 2 186 ? 31.709 66.004 -14.809 1.00 59.27 184 LEU B N 1
ATOM 3700 C CA . LEU B 2 186 ? 32.359 65.644 -13.551 1.00 63.96 184 LEU B CA 1
ATOM 3701 C C . LEU B 2 186 ? 33.882 65.616 -13.697 1.00 68.30 184 LEU B C 1
ATOM 3702 O O . LEU B 2 186 ? 34.607 65.860 -12.730 1.00 67.80 184 LEU B O 1
ATOM 3704 N N . ALA B 2 187 ? 34.360 65.326 -14.905 1.00 61.32 185 ALA B N 1
ATOM 3705 C CA . ALA B 2 187 ? 35.796 65.254 -15.176 1.00 63.62 185 ALA B CA 1
ATOM 3706 C C . ALA B 2 187 ? 36.377 66.609 -15.579 1.00 64.16 185 ALA B C 1
ATOM 3707 O O . ALA B 2 187 ? 37.523 66.693 -16.025 1.00 59.93 185 ALA B O 1
ATOM 3709 N N . GLY B 2 188 ? 35.582 67.663 -15.429 1.00 67.38 186 GLY B N 1
ATOM 3710 C CA . GLY B 2 188 ? 36.026 69.011 -15.735 1.00 65.62 186 GLY B CA 1
ATOM 3711 C C . GLY B 2 188 ? 36.252 69.287 -17.211 1.00 64.63 186 GLY B C 1
ATOM 3712 O O . GLY B 2 188 ? 37.091 70.113 -17.572 1.00 64.66 186 GLY B O 1
ATOM 3713 N N . GLU B 2 189 ? 35.506 68.595 -18.066 1.00 64.61 187 GLU B N 1
ATOM 3714 C CA . GLU B 2 189 ? 35.551 68.843 -19.504 1.00 63.73 187 GLU B CA 1
ATOM 3715 C C . GLU B 2 189 ? 34.355 69.705 -19.907 1.00 67.36 187 GLU B C 1
ATOM 3716 O O . GLU B 2 189 ? 33.329 69.706 -19.227 1.00 66.09 187 GLU B O 1
ATOM 3718 N N . THR B 2 190 ? 34.488 70.447 -21.003 1.00 65.74 188 THR B N 1
ATOM 3719 C CA . THR B 2 190 ? 33.411 71.319 -21.472 1.00 67.17 188 THR B CA 1
ATOM 3720 C C . THR B 2 190 ? 32.588 70.653 -22.571 1.00 67.17 188 THR B C 1
ATOM 3721 O O . THR B 2 190 ? 33.134 70.137 -23.547 1.00 72.04 188 THR B O 1
ATOM 3723 N N . LEU B 2 191 ? 31.271 70.667 -22.411 1.00 64.32 189 LEU B N 1
ATOM 3724 C CA . LEU B 2 191 ? 30.382 70.050 -23.391 1.00 68.36 189 LEU B CA 1
ATOM 3725 C C . LEU B 2 191 ? 30.291 70.861 -24.684 1.00 71.26 189 LEU B C 1
ATOM 3726 O O . LEU B 2 191 ? 29.996 72.058 -24.659 1.00 69.82 189 LEU B O 1
ATOM 3731 N N . SER B 2 192 ? 30.552 70.210 -25.813 1.00 69.07 190 SER B N 1
ATOM 3732 C CA . SER B 2 192 ? 30.286 70.814 -27.118 1.00 71.08 190 SER B CA 1
ATOM 3733 C C . SER B 2 192 ? 29.131 70.076 -27.776 1.00 75.74 190 SER B C 1
ATOM 3734 O O . SER B 2 192 ? 29.327 69.084 -28.475 1.00 72.74 190 SER B O 1
ATOM 3737 N N . VAL B 2 193 ? 27.916 70.556 -27.538 1.00 76.81 191 VAL B N 1
ATOM 3738 C CA . VAL B 2 193 ? 26.737 69.879 -28.066 1.00 74.65 191 VAL B CA 1
ATOM 3739 C C . VAL B 2 193 ? 25.675 70.856 -28.533 1.00 79.99 191 VAL B C 1
ATOM 3740 O O . VAL B 2 193 ? 25.093 71.589 -27.728 1.00 72.47 191 VAL B O 1
ATOM 3742 N N . ASN B 2 194 ? 25.435 70.867 -29.842 1.00 84.82 192 ASN B N 1
ATOM 3743 C CA . ASN B 2 194 ? 24.289 71.564 -30.400 1.00 88.83 192 ASN B CA 1
ATOM 3744 C C . ASN B 2 194 ? 23.054 70.816 -29.945 1.00 84.25 192 ASN B C 1
ATOM 3745 O O . ASN B 2 194 ? 22.668 69.809 -30.539 1.00 81.32 192 ASN B O 1
ATOM 3747 N N . ASP B 2 195 ? 22.448 71.295 -28.866 1.00 78.18 193 ASP B N 1
ATOM 3748 C CA . ASP B 2 195 ? 21.350 70.566 -28.244 1.00 77.01 193 ASP B CA 1
ATOM 3749 C C . ASP B 2 195 ? 19.993 71.048 -28.704 1.00 80.37 193 ASP B C 1
ATOM 3750 O O . ASP B 2 195 ? 19.703 72.244 -28.661 1.00 78.39 193 ASP B O 1
ATOM 3755 N N . PRO B 2 196 ? 19.154 70.108 -29.144 1.00 75.92 194 PRO B N 1
ATOM 3756 C CA . PRO B 2 196 ? 17.752 70.470 -29.305 1.00 71.78 194 PRO B CA 1
ATOM 3757 C C . PRO B 2 196 ? 17.335 71.194 -28.041 1.00 69.57 194 PRO B C 1
ATOM 3758 O O . PRO B 2 196 ? 17.862 70.880 -26.977 1.00 69.57 194 PRO B O 1
ATOM 3762 N N . PRO B 2 197 ? 16.435 72.172 -28.150 1.00 69.03 195 PRO B N 1
ATOM 3763 C CA . PRO B 2 197 ? 15.956 72.822 -26.928 1.00 65.24 195 PRO B CA 1
ATOM 3764 C C . PRO B 2 197 ? 15.117 71.906 -26.035 1.00 71.06 195 PRO B C 1
ATOM 3765 O O . PRO B 2 197 ? 14.570 72.395 -25.047 1.00 69.15 195 PRO B O 1
ATOM 3769 N N . ASP B 2 198 ? 15.012 70.616 -26.359 1.00 68.05 196 ASP B N 1
ATOM 3770 C CA . ASP B 2 198 ? 14.167 69.719 -25.561 1.00 58.54 196 ASP B CA 1
ATOM 3771 C C . ASP B 2 198 ? 14.734 68.325 -25.247 1.00 54.48 196 ASP B C 1
ATOM 3772 O O . ASP B 2 198 ? 13.994 67.333 -25.240 1.00 44.80 196 ASP B O 1
ATOM 3777 N N . VAL B 2 199 ? 16.033 68.254 -24.968 1.00 50.97 197 VAL B N 1
ATOM 3778 C CA . VAL B 2 199 ? 16.625 67.024 -24.451 1.00 50.18 197 VAL B CA 1
ATOM 3779 C C . VAL B 2 199 ? 15.874 66.635 -23.182 1.00 45.14 197 VAL B C 1
ATOM 3780 O O . VAL B 2 199 ? 15.452 67.504 -22.417 1.00 47.52 197 VAL B O 1
ATOM 3784 N N . LEU B 2 200 ? 15.671 65.336 -22.972 1.00 42.90 198 LEU B N 1
ATOM 3785 C CA . LEU B 2 200 ? 14.938 64.858 -21.804 1.00 42.01 198 LEU B CA 1
ATOM 3786 C C . LEU B 2 200 ? 15.814 64.949 -20.554 1.00 30.96 198 LEU B C 1
ATOM 3787 O O . LEU B 2 200 ? 17.038 64.918 -20.647 1.00 40.17 198 LEU B O 1
ATOM 3792 N N . ASP B 2 201 ? 15.171 65.036 -19.398 1.00 38.83 199 ASP B N 1
ATOM 3793 C CA . ASP B 2 201 ? 15.827 65.117 -18.095 1.00 46.33 199 ASP B CA 1
ATOM 3794 C C . ASP B 2 201 ? 16.998 64.148 -17.976 1.00 46.88 199 ASP B C 1
ATOM 3795 O O . ASP B 2 201 ? 16.814 62.930 -17.980 1.00 43.02 199 ASP B O 1
ATOM 3800 N N . ARG B 2 202 ? 18.204 64.693 -17.868 1.00 36.28 200 ARG B N 1
ATOM 3801 C CA . ARG B 2 202 ? 19.409 63.876 -17.817 1.00 45.19 200 ARG B CA 1
ATOM 3802 C C . ARG B 2 202 ? 19.468 62.972 -16.577 1.00 36.42 200 ARG B C 1
ATOM 3803 O O . ARG B 2 202 ? 20.018 61.875 -16.636 1.00 45.47 200 ARG B O 1
ATOM 3811 N N . GLN B 2 203 ? 18.885 63.426 -15.473 1.00 43.49 201 GLN B N 1
ATOM 3812 C CA . GLN B 2 203 ? 18.844 62.638 -14.241 1.00 48.43 201 GLN B CA 1
ATOM 3813 C C . GLN B 2 203 ? 17.999 61.371 -14.416 1.00 44.42 201 GLN B C 1
ATOM 3814 O O . GLN B 2 203 ? 18.456 60.263 -14.129 1.00 40.34 201 GLN B O 1
ATOM 3816 N N . LYS B 2 204 ? 16.769 61.539 -14.891 1.00 43.96 202 LYS B N 1
ATOM 3817 C CA . LYS B 2 204 ? 15.911 60.403 -15.212 1.00 42.40 202 LYS B CA 1
ATOM 3818 C C . LYS B 2 204 ? 16.606 59.472 -16.197 1.00 38.09 202 LYS B C 1
ATOM 3819 O O . LYS B 2 204 ? 16.632 58.255 -16.009 1.00 36.23 202 LYS B O 1
ATOM 3825 N N A CYS B 2 205 ? 17.187 60.053 -17.234 0.54 36.99 203 CYS B N 1
ATOM 3826 N N B CYS B 2 205 ? 17.159 60.063 -17.258 0.46 36.98 203 CYS B N 1
ATOM 3827 C CA A CYS B 2 205 ? 17.838 59.260 -18.254 0.54 32.98 203 CYS B CA 1
ATOM 3828 C CA B CYS B 2 205 ? 17.899 59.334 -18.286 0.46 33.00 203 CYS B CA 1
ATOM 3829 C C A CYS B 2 205 ? 19.078 58.534 -17.724 0.54 34.99 203 CYS B C 1
ATOM 3830 C C B CYS B 2 205 ? 19.060 58.532 -17.706 0.46 34.97 203 CYS B C 1
ATOM 3831 O O A CYS B 2 205 ? 19.425 57.455 -18.207 0.54 28.82 203 CYS B O 1
ATOM 3832 O O B CYS B 2 205 ? 19.350 57.416 -18.143 0.46 28.81 203 CYS B O 1
ATOM 3837 N N . LEU B 2 206 ? 19.741 59.112 -16.726 1.00 36.55 204 LEU B N 1
ATOM 3838 C CA . LEU B 2 206 ? 20.897 58.459 -16.117 1.00 38.58 204 LEU B CA 1
ATOM 3839 C C . LEU B 2 206 ? 20.443 57.277 -15.268 1.00 23.63 204 LEU B C 1
ATOM 3840 O O . LEU B 2 206 ? 21.091 56.233 -15.254 1.00 33.14 204 LEU B O 1
ATOM 3845 N N . ALA B 2 207 ? 19.339 57.465 -14.560 1.00 32.23 205 ALA B N 1
ATOM 3846 C CA . ALA B 2 207 ? 18.786 56.402 -13.737 1.00 35.06 205 ALA B CA 1
ATOM 3847 C C . ALA B 2 207 ? 18.400 55.214 -14.620 1.00 33.93 205 ALA B C 1
ATOM 3848 O O . ALA B 2 207 ? 18.591 54.059 -14.238 1.00 27.49 205 ALA B O 1
ATOM 3850 N N . ALA B 2 208 ? 17.885 55.505 -15.814 1.00 27.88 206 ALA B N 1
ATOM 3851 C CA . ALA B 2 208 ? 17.491 54.449 -16.742 1.00 26.87 206 ALA B CA 1
ATOM 3852 C C . ALA B 2 208 ? 18.686 53.635 -17.219 1.00 25.40 206 ALA B C 1
ATOM 3853 O O . ALA B 2 208 ? 18.609 52.404 -17.321 1.00 28.68 206 ALA B O 1
ATOM 3855 N N . LEU B 2 209 ? 19.802 54.304 -17.522 1.00 23.99 207 LEU B N 1
ATOM 3856 C CA . LEU B 2 209 ? 21.010 53.584 -17.902 1.00 24.62 207 LEU B CA 1
ATOM 3857 C C . LEU B 2 209 ? 21.486 52.740 -16.713 1.00 21.41 207 LEU B C 1
ATOM 3858 O O . LEU B 2 209 ? 21.982 51.616 -16.890 1.00 27.05 207 LEU B O 1
ATOM 3863 N N . ALA B 2 210 ? 21.350 53.295 -15.517 1.00 24.20 208 ALA B N 1
ATOM 3864 C CA . ALA B 2 210 ? 21.729 52.565 -14.311 1.00 28.49 208 ALA B CA 1
ATOM 3865 C C . ALA B 2 210 ? 20.921 51.268 -14.193 1.00 26.59 208 ALA B C 1
ATOM 3866 O O . ALA B 2 210 ? 21.492 50.182 -14.000 1.00 25.27 208 ALA B O 1
ATOM 3868 N N . SER B 2 211 ? 19.600 51.349 -14.341 1.00 28.55 209 SER B N 1
ATOM 3869 C CA A SER B 2 211 ? 18.797 50.138 -14.234 0.36 25.49 209 SER B CA 1
ATOM 3870 C CA B SER B 2 211 ? 18.756 50.151 -14.282 0.64 25.49 209 SER B CA 1
ATOM 3871 C C . SER B 2 211 ? 19.171 49.148 -15.344 1.00 21.88 209 SER B C 1
ATOM 3872 O O . SER B 2 211 ? 19.122 47.944 -15.145 1.00 21.78 209 SER B O 1
ATOM 3877 N N . LEU B 2 212 ? 19.605 49.653 -16.494 1.00 26.62 210 LEU B N 1
ATOM 3878 C CA . LEU B 2 212 ? 20.068 48.765 -17.554 1.00 22.28 210 LEU B CA 1
ATOM 3879 C C . LEU B 2 212 ? 21.354 48.058 -17.144 1.00 24.73 210 LEU B C 1
ATOM 3880 O O . LEU B 2 212 ? 21.527 46.860 -17.370 1.00 19.57 210 LEU B O 1
ATOM 3885 N N . ARG B 2 213 ? 22.272 48.813 -16.549 1.00 25.42 211 ARG B N 1
ATOM 3886 C CA . ARG B 2 213 ? 23.502 48.228 -16.012 1.00 23.57 211 ARG B CA 1
ATOM 3887 C C . ARG B 2 213 ? 23.155 47.117 -15.000 1.00 18.73 211 ARG B C 1
ATOM 3888 O O . ARG B 2 213 ? 23.723 46.021 -15.036 1.00 18.50 211 ARG B O 1
ATOM 3896 N N . HIS B 2 214 ? 22.196 47.403 -14.119 1.00 20.88 212 HIS B N 1
ATOM 3897 C CA . HIS B 2 214 ? 21.808 46.452 -13.065 1.00 21.78 212 HIS B CA 1
ATOM 3898 C C . HIS B 2 214 ? 21.284 45.155 -13.654 1.00 22.25 212 HIS B C 1
ATOM 3899 O O . HIS B 2 214 ? 21.645 44.062 -13.196 1.00 17.87 212 HIS B O 1
ATOM 3906 N N . ALA B 2 215 ? 20.430 45.272 -14.667 1.00 22.56 213 ALA B N 1
ATOM 3907 C CA . ALA B 2 215 ? 19.864 44.097 -15.321 1.00 19.08 213 ALA B CA 1
ATOM 3908 C C . ALA B 2 215 ? 20.935 43.218 -15.936 1.00 18.99 213 ALA B C 1
ATOM 3909 O O . ALA B 2 215 ? 20.935 41.996 -15.765 1.00 19.89 213 ALA B O 1
ATOM 3911 N N . LYS B 2 216 ? 21.858 43.821 -16.669 1.00 18.86 214 LYS B N 1
ATOM 3912 C CA . LYS B 2 216 ? 22.940 43.029 -17.254 1.00 21.20 214 LYS B CA 1
ATOM 3913 C C . LYS B 2 216 ? 23.814 42.424 -16.171 1.00 20.23 214 LYS B C 1
ATOM 3914 O O . LYS B 2 216 ? 24.187 41.259 -16.244 1.00 18.20 214 LYS B O 1
ATOM 3920 N N . TRP B 2 217 ? 24.128 43.215 -15.158 1.00 18.94 215 TRP B N 1
ATOM 3921 C CA . TRP B 2 217 ? 24.929 42.692 -14.048 1.00 20.22 215 TRP B CA 1
ATOM 3922 C C . TRP B 2 217 ? 24.187 41.524 -13.401 1.00 20.31 215 TRP B C 1
ATOM 3923 O O . TRP B 2 217 ? 24.768 40.470 -13.132 1.00 19.73 215 TRP B O 1
ATOM 3934 N N . PHE B 2 218 ? 22.882 41.698 -13.189 1.00 21.43 216 PHE B N 1
ATOM 3935 C CA . PHE B 2 218 ? 22.096 40.638 -12.574 1.00 18.01 216 PHE B CA 1
ATOM 3936 C C . PHE B 2 218 ? 22.151 39.342 -13.382 1.00 20.35 216 PHE B C 1
ATOM 3937 O O . PHE B 2 218 ? 22.383 38.274 -12.826 1.00 18.78 216 PHE B O 1
ATOM 3945 N N . GLN B 2 219 ? 21.932 39.427 -14.702 1.00 21.94 217 GLN B N 1
ATOM 3946 C CA . GLN B 2 219 ? 21.997 38.225 -15.535 1.00 23.85 217 GLN B CA 1
ATOM 3947 C C . GLN B 2 219 ? 23.377 37.564 -15.498 1.00 24.79 217 GLN B C 1
ATOM 3948 O O . GLN B 2 219 ? 23.495 36.334 -15.485 1.00 23.96 217 GLN B O 1
ATOM 3954 N N . ALA B 2 220 ? 24.419 38.382 -15.464 1.00 20.69 218 ALA B N 1
ATOM 3955 C CA . ALA B 2 220 ? 25.787 37.864 -15.477 1.00 26.35 218 ALA B CA 1
ATOM 3956 C C . ALA B 2 220 ? 26.223 37.251 -14.140 1.00 25.59 218 ALA B C 1
ATOM 3957 O O . ALA B 2 220 ? 26.986 36.298 -14.126 1.00 24.15 218 ALA B O 1
ATOM 3959 N N . ARG B 2 221 ? 25.728 37.796 -13.029 1.00 21.85 219 ARG B N 1
ATOM 3960 C CA . ARG B 2 221 ? 26.250 37.440 -11.705 1.00 18.02 219 ARG B CA 1
ATOM 3961 C C . ARG B 2 221 ? 25.261 36.732 -10.785 1.00 24.73 219 ARG B C 1
ATOM 3962 O O . ARG B 2 221 ? 25.611 35.745 -10.138 1.00 22.07 219 ARG B O 1
ATOM 3970 N N . ALA B 2 222 ? 24.038 37.252 -10.699 1.00 20.08 220 ALA B N 1
ATOM 3971 C CA . ALA B 2 222 ? 23.082 36.746 -9.699 1.00 18.77 220 ALA B CA 1
ATOM 3972 C C . ALA B 2 222 ? 22.290 35.548 -10.223 1.00 19.06 220 ALA B C 1
ATOM 3973 O O . ALA B 2 222 ? 22.072 34.576 -9.514 1.00 19.17 220 ALA B O 1
ATOM 3975 N N . ASN B 2 223 ? 21.878 35.616 -11.477 1.00 20.53 221 ASN B N 1
ATOM 3976 C CA . ASN B 2 223 ? 20.981 34.604 -12.016 1.00 23.26 221 ASN B CA 1
ATOM 3977 C C . ASN B 2 223 ? 21.451 33.182 -11.807 1.00 22.92 221 ASN B C 1
ATOM 3978 O O . ASN B 2 223 ? 20.698 32.322 -11.349 1.00 25.48 221 ASN B O 1
ATOM 3983 N N . GLY B 2 224 ? 22.702 32.915 -12.165 1.00 21.05 222 GLY B N 1
ATOM 3984 C CA . GLY B 2 224 ? 23.225 31.552 -12.110 1.00 20.64 222 GLY B CA 1
ATOM 3985 C C . GLY B 2 224 ? 23.892 31.205 -10.799 1.00 25.31 222 GLY B C 1
ATOM 3986 O O . GLY B 2 224 ? 24.482 30.141 -10.654 1.00 24.48 222 GLY B O 1
ATOM 3987 N N . LEU B 2 225 ? 23.788 32.103 -9.828 1.00 21.69 223 LEU B N 1
ATOM 3988 C CA . LEU B 2 225 ? 24.313 31.821 -8.492 1.00 20.24 223 LEU B CA 1
ATOM 3989 C C . LEU B 2 225 ? 23.259 31.014 -7.761 1.00 20.97 223 LEU B C 1
ATOM 3990 O O . LEU B 2 225 ? 22.162 31.487 -7.507 1.00 21.67 223 LEU B O 1
ATOM 3995 N N . LYS B 2 226 ? 23.575 29.764 -7.434 1.00 19.68 224 LYS B N 1
ATOM 3996 C CA . LYS B 2 226 ? 22.569 28.862 -6.855 1.00 21.88 224 LYS B CA 1
ATOM 3997 C C . LYS B 2 226 ? 21.825 29.528 -5.693 1.00 20.84 224 LYS B C 1
ATOM 3998 O O . LYS B 2 226 ? 22.456 30.104 -4.792 1.00 18.20 224 LYS B O 1
ATOM 4004 N N . SER B 2 227 ? 20.498 29.451 -5.732 1.00 18.04 225 SER B N 1
ATOM 4005 C CA . SER B 2 227 ? 19.623 29.915 -4.658 1.00 20.75 225 SER B CA 1
ATOM 4006 C C . SER B 2 227 ? 19.451 31.435 -4.602 1.00 18.10 225 SER B C 1
ATOM 4007 O O . SER B 2 227 ? 18.599 31.955 -3.858 1.00 18.63 225 SER B O 1
ATOM 4010 N N . CYS B 2 228 ? 20.248 32.159 -5.374 1.00 13.23 226 CYS B N 1
ATOM 4011 C CA . CYS B 2 228 ? 20.258 33.613 -5.267 1.00 13.12 226 CYS B CA 1
ATOM 4012 C C . CYS B 2 228 ? 18.932 34.258 -5.623 1.00 17.14 226 CYS B C 1
ATOM 4013 O O . CYS B 2 228 ? 18.389 35.065 -4.853 1.00 15.59 226 CYS B O 1
ATOM 4016 N N . VAL B 2 229 ? 18.408 33.927 -6.804 1.00 16.45 227 VAL B N 1
ATOM 4017 C CA . VAL B 2 229 ? 17.128 34.473 -7.234 1.00 15.79 227 VAL B CA 1
ATOM 4018 C C . VAL B 2 229 ? 16.004 34.058 -6.271 1.00 15.44 227 VAL B C 1
ATOM 4019 O O . VAL B 2 229 ? 15.187 34.882 -5.858 1.00 15.78 227 VAL B O 1
ATOM 4023 N N . ILE B 2 230 ? 15.973 32.786 -5.903 1.00 15.49 228 ILE B N 1
ATOM 4024 C CA . ILE B 2 230 ? 14.962 32.312 -4.956 1.00 18.81 228 ILE B CA 1
ATOM 4025 C C . ILE B 2 230 ? 14.982 33.124 -3.656 1.00 18.19 228 ILE B C 1
ATOM 4026 O O . ILE B 2 230 ? 13.922 33.557 -3.153 1.00 16.67 228 ILE B O 1
ATOM 4031 N N . VAL B 2 231 ? 16.182 33.345 -3.115 1.00 14.92 229 VAL B N 1
ATOM 4032 C CA . VAL B 2 231 ? 16.326 34.078 -1.863 1.00 18.49 229 VAL B CA 1
ATOM 4033 C C . VAL B 2 231 ? 15.921 35.540 -2.010 1.00 15.58 229 VAL B C 1
ATOM 4034 O O . VAL B 2 231 ? 15.257 36.102 -1.130 1.00 13.09 229 VAL B O 1
ATOM 4038 N N . ILE B 2 232 ? 16.273 36.146 -3.136 1.00 13.15 230 ILE B N 1
ATOM 4039 C CA . ILE B 2 232 ? 15.892 37.536 -3.381 1.00 14.25 230 ILE B CA 1
ATOM 4040 C C . ILE B 2 232 ? 14.365 37.656 -3.451 1.00 13.73 230 ILE B C 1
ATOM 4041 O O . ILE B 2 232 ? 13.771 38.594 -2.894 1.00 16.71 230 ILE B O 1
ATOM 4046 N N . ARG B 2 233 ? 13.727 36.707 -4.124 1.00 14.99 231 ARG B N 1
ATOM 4047 C CA . ARG B 2 233 ? 12.272 36.726 -4.217 1.00 14.17 231 ARG B CA 1
ATOM 4048 C C . ARG B 2 233 ? 11.657 36.695 -2.800 1.00 14.53 231 ARG B C 1
ATOM 4049 O O . ARG B 2 233 ? 10.802 37.510 -2.472 1.00 16.45 231 ARG B O 1
ATOM 4057 N N . VAL B 2 234 ? 12.146 35.778 -1.972 1.00 17.31 232 VAL B N 1
ATOM 4058 C CA . VAL B 2 234 ? 11.628 35.606 -0.622 1.00 14.46 232 VAL B CA 1
ATOM 4059 C C . VAL B 2 234 ? 11.921 36.827 0.243 1.00 18.95 232 VAL B C 1
ATOM 4060 O O . VAL B 2 234 ? 11.062 37.276 1.016 1.00 16.80 232 VAL B O 1
ATOM 4064 N N . LEU B 2 235 ? 13.122 37.388 0.114 1.00 15.09 233 LEU B N 1
ATOM 4065 C CA . LEU B 2 235 ? 13.478 38.545 0.932 1.00 16.77 233 LEU B CA 1
ATOM 4066 C C . LEU B 2 235 ? 12.786 39.797 0.413 1.00 16.28 233 LEU B C 1
ATOM 4067 O O . LEU B 2 235 ? 12.474 40.714 1.177 1.00 19.07 233 LEU B O 1
ATOM 4072 N N . ARG B 2 236 ? 12.500 39.820 -0.890 1.00 15.07 234 ARG B N 1
ATOM 4073 C CA . ARG B 2 236 ? 11.693 40.877 -1.442 0.86 10.37 234 ARG B CA 1
ATOM 4074 C C . ARG B 2 236 ? 10.318 40.911 -0.765 1.00 19.16 234 ARG B C 1
ATOM 4075 O O . ARG B 2 236 ? 9.807 41.966 -0.394 1.00 17.25 234 ARG B O 1
ATOM 4083 N N . ASP B 2 237 ? 9.720 39.748 -0.596 1.00 16.96 235 ASP B N 1
ATOM 4084 C CA . ASP B 2 237 ? 8.459 39.651 0.123 1.00 18.24 235 ASP B CA 1
ATOM 4085 C C . ASP B 2 237 ? 8.631 40.082 1.574 1.00 21.99 235 ASP B C 1
ATOM 4086 O O . ASP B 2 237 ? 7.778 40.785 2.146 1.00 20.46 235 ASP B O 1
ATOM 4091 N N . LEU B 2 238 ? 9.732 39.678 2.197 1.00 16.53 236 LEU B N 1
ATOM 4092 C CA A LEU B 2 238 ? 9.996 40.073 3.579 0.38 18.99 236 LEU B CA 1
ATOM 4093 C CA B LEU B 2 238 ? 9.983 40.072 3.576 0.62 18.96 236 LEU B CA 1
ATOM 4094 C C . LEU B 2 238 ? 10.066 41.597 3.719 1.00 21.56 236 LEU B C 1
ATOM 4095 O O . LEU B 2 238 ? 9.527 42.158 4.668 1.00 18.39 236 LEU B O 1
ATOM 4104 N N . CYS B 2 239 ? 10.719 42.260 2.761 1.00 17.99 237 CYS B N 1
ATOM 4105 C CA . CYS B 2 239 ? 10.845 43.721 2.756 1.00 17.59 237 CYS B CA 1
ATOM 4106 C C . CYS B 2 239 ? 9.495 44.403 2.652 1.00 24.77 237 CYS B C 1
ATOM 4107 O O . CYS B 2 239 ? 9.320 45.523 3.118 1.00 24.91 237 CYS B O 1
ATOM 4110 N N . THR B 2 240 ? 8.552 43.723 2.015 1.00 21.87 238 THR B N 1
ATOM 4111 C CA . THR B 2 240 ? 7.189 44.221 1.915 1.00 26.42 238 THR B CA 1
ATOM 4112 C C . THR B 2 240 ? 6.448 44.036 3.231 1.00 25.11 238 THR B C 1
ATOM 4113 O O . THR B 2 240 ? 5.759 44.937 3.699 1.00 34.44 238 THR B O 1
ATOM 4117 N N . ARG B 2 241 ? 6.605 42.863 3.832 1.00 21.89 239 ARG B N 1
ATOM 4118 C CA . ARG B 2 241 ? 5.883 42.519 5.053 1.00 24.11 239 ARG B CA 1
ATOM 4119 C C . ARG B 2 241 ? 6.429 43.252 6.275 1.00 31.15 239 ARG B C 1
ATOM 4120 O O . ARG B 2 241 ? 5.682 43.581 7.191 1.00 27.84 239 ARG B O 1
ATOM 4128 N N . VAL B 2 242 ? 7.734 43.494 6.279 1.00 21.78 240 VAL B N 1
ATOM 4129 C CA . VAL B 2 242 ? 8.416 44.050 7.440 1.00 25.10 240 VAL B CA 1
ATOM 4130 C C . VAL B 2 242 ? 9.072 45.382 7.076 1.00 26.03 240 VAL B C 1
ATOM 4131 O O . VAL B 2 242 ? 10.180 45.420 6.532 1.00 23.30 240 VAL B O 1
ATOM 4135 N N . PRO B 2 243 ? 8.381 46.487 7.383 1.00 28.53 241 PRO B N 1
ATOM 4136 C CA . PRO B 2 243 ? 8.759 47.829 6.937 1.00 34.41 241 PRO B CA 1
ATOM 4137 C C . PRO B 2 243 ? 10.200 48.193 7.282 1.00 31.58 241 PRO B C 1
ATOM 4138 O O . PRO B 2 243 ? 10.817 48.973 6.552 1.00 29.16 241 PRO B O 1
ATOM 4142 N N . THR B 2 244 ? 10.726 47.628 8.366 1.00 25.62 242 THR B N 1
ATOM 4143 C CA . THR B 2 244 ? 12.132 47.807 8.716 1.00 27.46 242 THR B CA 1
ATOM 4144 C C . THR B 2 244 ? 13.027 47.459 7.535 1.00 25.47 242 THR B C 1
ATOM 4145 O O . THR B 2 244 ? 14.036 48.109 7.288 1.00 26.92 242 THR B O 1
ATOM 4149 N N . TRP B 2 245 ? 12.638 46.436 6.789 1.00 22.26 243 TRP B N 1
ATOM 4150 C CA . TRP B 2 245 ? 13.446 45.982 5.660 1.00 21.90 243 TRP B CA 1
ATOM 4151 C C . TRP B 2 245 ? 13.146 46.731 4.370 1.00 23.44 243 TRP B C 1
ATOM 4152 O O . TRP B 2 245 ? 13.891 46.608 3.394 1.00 20.96 243 TRP B O 1
ATOM 4163 N N . GLY B 2 246 ? 12.051 47.484 4.356 1.00 24.39 244 GLY B N 1
ATOM 4164 C CA . GLY B 2 246 ? 11.664 48.243 3.169 1.00 25.70 244 GLY B CA 1
ATOM 4165 C C . GLY B 2 246 ? 12.759 48.993 2.423 1.00 26.99 244 GLY B C 1
ATOM 4166 O O . GLY B 2 246 ? 12.832 48.916 1.195 1.00 25.45 244 GLY B O 1
ATOM 4167 N N . PRO B 2 247 ? 13.619 49.731 3.148 1.00 27.49 245 PRO B N 1
ATOM 4168 C CA . PRO B 2 247 ? 14.676 50.520 2.505 1.00 27.95 245 PRO B CA 1
ATOM 4169 C C . PRO B 2 247 ? 15.667 49.699 1.657 1.00 23.32 245 PRO B C 1
ATOM 4170 O O . PRO B 2 247 ? 16.359 50.274 0.821 1.00 29.81 245 PRO B O 1
ATOM 4174 N N . LEU B 2 248 ? 15.721 48.383 1.849 1.00 24.52 246 LEU B N 1
ATOM 4175 C CA . LEU B 2 248 ? 16.591 47.535 1.029 1.00 23.90 246 LEU B CA 1
ATOM 4176 C C . LEU B 2 248 ? 15.971 47.075 -0.292 1.00 25.96 246 LEU B C 1
ATOM 4177 O O . LEU B 2 248 ? 16.677 46.589 -1.181 1.00 22.78 246 LEU B O 1
ATOM 4182 N N . ARG B 2 249 ? 14.653 47.182 -0.407 1.00 22.05 247 ARG B N 1
ATOM 4183 C CA . ARG B 2 249 ? 13.940 46.630 -1.560 1.00 22.24 247 ARG B CA 1
ATOM 4184 C C . ARG B 2 249 ? 14.593 47.055 -2.876 1.00 20.79 247 ARG B C 1
ATOM 4185 O O . ARG B 2 249 ? 14.943 48.210 -3.049 1.00 26.67 247 ARG B O 1
ATOM 4187 N N . GLY B 2 250 ? 14.744 46.125 -3.806 1.00 25.71 248 GLY B N 1
ATOM 4188 C CA . GLY B 2 250 ? 15.305 46.445 -5.104 1.00 22.78 248 GLY B CA 1
ATOM 4189 C C . GLY B 2 250 ? 16.795 46.176 -5.214 1.00 21.31 248 GLY B C 1
ATOM 4190 O O . GLY B 2 250 ? 17.280 45.161 -4.754 1.00 18.93 248 GLY B O 1
ATOM 4191 N N . TRP B 2 251 ? 17.513 47.104 -5.828 1.00 18.87 249 TRP B N 1
ATOM 4192 C CA . TRP B 2 251 ? 18.941 46.939 -6.127 1.00 18.54 249 TRP B CA 1
ATOM 4193 C C . TRP B 2 251 ? 19.793 46.619 -4.885 1.00 14.61 249 TRP B C 1
ATOM 4194 O O . TRP B 2 251 ? 20.620 45.707 -4.923 1.00 19.82 249 TRP B O 1
ATOM 4205 N N . PRO B 2 252 ? 19.601 47.356 -3.774 1.00 20.60 250 PRO B N 1
ATOM 4206 C CA . PRO B 2 252 ? 20.442 47.028 -2.615 1.00 18.97 250 PRO B CA 1
ATOM 4207 C C . PRO B 2 252 ? 20.266 45.576 -2.149 1.00 20.57 250 PRO B C 1
ATOM 4208 O O . PRO B 2 252 ? 21.249 44.918 -1.807 1.00 16.17 250 PRO B O 1
ATOM 4212 N N . LEU B 2 253 ? 19.030 45.081 -2.133 1.00 17.12 251 LEU B N 1
ATOM 4213 C CA . LEU B 2 253 ? 18.768 43.701 -1.739 1.00 19.91 251 LEU B CA 1
ATOM 4214 C C . LEU B 2 253 ? 19.384 42.701 -2.713 1.00 17.11 251 LEU B C 1
ATOM 4215 O O . LEU B 2 253 ? 19.948 41.671 -2.303 1.00 18.27 251 LEU B O 1
ATOM 4220 N N . GLU B 2 254 ? 19.273 42.997 -4.007 1.00 15.60 252 GLU B N 1
ATOM 4221 C CA . GLU B 2 254 ? 19.841 42.127 -5.025 1.00 14.26 252 GLU B CA 1
ATOM 4222 C C . GLU B 2 254 ? 21.349 42.006 -4.803 1.00 15.86 252 GLU B C 1
ATOM 4223 O O . GLU B 2 254 ? 21.889 40.906 -4.762 1.00 18.62 252 GLU B O 1
ATOM 4229 N N . LEU B 2 255 ? 22.009 43.148 -4.637 1.00 15.78 253 LEU B N 1
ATOM 4230 C CA . LEU B 2 255 ? 23.452 43.192 -4.413 1.00 20.73 253 LEU B CA 1
ATOM 4231 C C . LEU B 2 255 ? 23.858 42.456 -3.143 1.00 17.03 253 LEU B C 1
ATOM 4232 O O . LEU B 2 255 ? 24.806 41.666 -3.146 1.00 19.97 253 LEU B O 1
ATOM 4237 N N . LEU B 2 256 ? 23.147 42.750 -2.057 1.00 17.24 254 LEU B N 1
ATOM 4238 C CA . LEU B 2 256 ? 23.401 42.119 -0.782 1.00 18.60 254 LEU B CA 1
ATOM 4239 C C . LEU B 2 256 ? 23.328 40.602 -0.905 1.00 20.96 254 LEU B C 1
ATOM 4240 O O . LEU B 2 256 ? 24.194 39.894 -0.403 1.00 17.66 254 LEU B O 1
ATOM 4245 N N . CYS B 2 257 ? 22.289 40.100 -1.565 1.00 14.84 255 CYS B N 1
ATOM 4246 C CA . CYS B 2 257 ? 22.117 38.659 -1.687 1.00 13.57 255 CYS B CA 1
ATOM 4247 C C . CYS B 2 257 ? 23.199 38.003 -2.535 1.00 18.06 255 CYS B C 1
ATOM 4248 O O . CYS B 2 257 ? 23.751 36.971 -2.153 1.00 19.83 255 CYS B O 1
ATOM 4251 N N . GLU B 2 258 ? 23.495 38.592 -3.682 1.00 16.21 256 GLU B N 1
ATOM 4252 C CA . GLU B 2 258 ? 24.537 38.033 -4.542 1.00 20.77 256 GLU B CA 1
ATOM 4253 C C . GLU B 2 258 ? 25.896 38.048 -3.826 1.00 16.99 256 GLU B C 1
ATOM 4254 O O . GLU B 2 258 ? 26.637 37.066 -3.864 1.00 19.51 256 GLU B O 1
ATOM 4260 N N . LYS B 2 259 ? 26.213 39.150 -3.159 1.00 19.58 257 LYS B N 1
ATOM 4261 C CA . LYS B 2 259 ? 27.516 39.272 -2.505 1.00 23.76 257 LYS B CA 1
ATOM 4262 C C . LYS B 2 259 ? 27.645 38.297 -1.349 1.00 23.65 257 LYS B C 1
ATOM 4263 O O . LYS B 2 259 ? 28.623 37.565 -1.259 1.00 23.16 257 LYS B O 1
ATOM 4269 N N . SER B 2 260 ? 26.645 38.285 -0.468 1.00 19.19 258 SER B N 1
ATOM 4270 C CA . SER B 2 260 ? 26.713 37.441 0.705 1.00 19.80 258 SER B CA 1
ATOM 4271 C C . SER B 2 260 ? 26.702 35.982 0.293 1.00 20.57 258 SER B C 1
ATOM 4272 O O . SER B 2 260 ? 27.493 35.187 0.784 1.00 20.32 258 SER B O 1
ATOM 4275 N N . ILE B 2 261 ? 25.818 35.621 -0.623 1.00 17.12 259 ILE B N 1
ATOM 4276 C CA . ILE B 2 261 ? 25.754 34.224 -1.054 1.00 18.97 259 ILE B CA 1
ATOM 4277 C C . ILE B 2 261 ? 26.993 33.825 -1.872 1.00 20.20 259 ILE B C 1
ATOM 4278 O O . ILE B 2 261 ? 27.509 32.704 -1.750 1.00 20.66 259 ILE B O 1
ATOM 4283 N N . GLY B 2 262 ? 27.464 34.749 -2.697 1.00 17.40 260 GLY B N 1
ATOM 4284 C CA . GLY B 2 262 ? 28.575 34.469 -3.593 1.00 21.71 260 GLY B CA 1
ATOM 4285 C C . GLY B 2 262 ? 29.901 34.337 -2.874 1.00 25.26 260 GLY B C 1
ATOM 4286 O O . GLY B 2 262 ? 30.876 33.838 -3.437 1.00 29.46 260 GLY B O 1
ATOM 4287 N N . THR B 2 263 ? 29.958 34.796 -1.628 1.00 20.85 261 THR B N 1
ATOM 4288 C CA . THR B 2 263 ? 31.219 34.726 -0.878 1.00 21.30 261 THR B CA 1
ATOM 4289 C C . THR B 2 263 ? 31.384 33.382 -0.170 1.00 28.32 261 THR B C 1
ATOM 4290 O O . THR B 2 263 ? 32.460 33.077 0.346 1.00 30.18 261 THR B O 1
ATOM 4294 N N . ALA B 2 264 ? 30.321 32.584 -0.138 1.00 21.65 262 ALA B N 1
ATOM 4295 C CA . ALA B 2 264 ? 30.416 31.233 0.399 1.00 27.86 262 ALA B CA 1
ATOM 4296 C C . ALA B 2 264 ? 31.363 30.439 -0.496 1.00 32.63 262 ALA B C 1
ATOM 4297 O O . ALA B 2 264 ? 31.510 30.743 -1.674 1.00 29.14 262 ALA B O 1
ATOM 4299 N N . ASN B 2 265 ? 32.017 29.423 0.048 1.00 28.01 263 ASN B N 1
ATOM 4300 C CA . ASN B 2 265 ? 32.984 28.700 -0.785 1.00 36.82 263 ASN B CA 1
ATOM 4301 C C . ASN B 2 265 ? 32.369 27.537 -1.554 1.00 39.10 263 ASN B C 1
ATOM 4302 O O . ASN B 2 265 ? 33.079 26.745 -2.164 1.00 41.68 263 ASN B O 1
ATOM 4307 N N . ARG B 2 266 ? 31.042 27.456 -1.536 1.00 31.98 264 ARG B N 1
ATOM 4308 C CA . ARG B 2 266 ? 30.325 26.382 -2.203 1.00 31.28 264 ARG B CA 1
ATOM 4309 C C . ARG B 2 266 ? 28.879 26.776 -2.433 1.00 31.12 264 ARG B C 1
ATOM 4310 O O . ARG B 2 266 ? 28.365 27.669 -1.765 1.00 30.85 264 ARG B O 1
ATOM 4318 N N . PRO B 2 267 ? 28.222 26.107 -3.390 1.00 26.76 265 PRO B N 1
ATOM 4319 C CA . PRO B 2 267 ? 26.805 26.349 -3.669 1.00 25.12 265 PRO B CA 1
ATOM 4320 C C . PRO B 2 267 ? 25.993 26.025 -2.437 1.00 30.80 265 PRO B C 1
ATOM 4321 O O . PRO B 2 267 ? 26.350 25.122 -1.684 1.00 31.56 265 PRO B O 1
ATOM 4325 N N . MET B 2 268 ? 24.914 26.760 -2.234 1.00 23.63 266 MET B N 1
ATOM 4326 C CA . MET B 2 268 ? 24.071 26.562 -1.071 1.00 19.11 266 MET B CA 1
ATOM 4327 C C . MET B 2 268 ? 22.629 26.370 -1.485 1.00 24.30 266 MET B C 1
ATOM 4328 O O . MET B 2 268 ? 22.158 27.017 -2.422 1.00 25.47 266 MET B O 1
ATOM 4333 N N . GLY B 2 269 ? 21.926 25.490 -0.787 1.00 23.12 267 GLY B N 1
ATOM 4334 C CA . GLY B 2 269 ? 20.496 25.365 -0.967 1.00 26.78 267 GLY B CA 1
ATOM 4335 C C . GLY B 2 269 ? 19.842 26.618 -0.414 1.00 29.33 267 GLY B C 1
ATOM 4336 O O . GLY B 2 269 ? 20.518 27.456 0.198 1.00 20.46 267 GLY B O 1
ATOM 4337 N N . ALA B 2 270 ? 18.539 26.753 -0.626 1.00 22.00 268 ALA B N 1
ATOM 4338 C CA . ALA B 2 270 ? 17.837 27.981 -0.285 1.00 22.42 268 ALA B CA 1
ATOM 4339 C C . ALA B 2 270 ? 17.838 28.295 1.213 1.00 20.18 268 ALA B C 1
ATOM 4340 O O . ALA B 2 270 ? 17.923 29.454 1.597 1.00 17.19 268 ALA B O 1
ATOM 4342 N N . GLY B 2 271 ? 17.746 27.268 2.051 1.00 17.65 269 GLY B N 1
ATOM 4343 C CA . GLY B 2 271 ? 17.721 27.486 3.491 1.00 18.68 269 GLY B CA 1
ATOM 4344 C C . GLY B 2 271 ? 19.036 28.066 3.986 1.00 20.88 269 GLY B C 1
ATOM 4345 O O . GLY B 2 271 ? 19.060 29.017 4.766 1.00 18.91 269 GLY B O 1
ATOM 4346 N N . GLU B 2 272 ? 20.138 27.488 3.524 1.00 16.85 270 GLU B N 1
ATOM 4347 C CA . GLU B 2 272 ? 21.446 27.939 3.976 1.00 21.63 270 GLU B CA 1
ATOM 4348 C C . GLU B 2 272 ? 21.785 29.296 3.387 1.00 20.30 270 GLU B C 1
ATOM 4349 O O . GLU B 2 272 ? 22.379 30.146 4.056 1.00 17.51 270 GLU B O 1
ATOM 4355 N N . ALA B 2 273 ? 21.397 29.500 2.133 1.00 18.33 271 ALA B N 1
ATOM 4356 C CA . ALA B 2 273 ? 21.698 30.737 1.428 1.00 19.45 271 ALA B CA 1
ATOM 4357 C C . ALA B 2 273 ? 20.999 31.892 2.123 1.00 19.07 271 ALA B C 1
ATOM 4358 O O . ALA B 2 273 ? 21.591 32.953 2.328 1.00 18.57 271 ALA B O 1
ATOM 4360 N N . LEU B 2 274 ? 19.741 31.698 2.506 1.00 14.87 272 LEU B N 1
ATOM 4361 C CA A LEU B 2 274 ? 19.023 32.752 3.198 0.45 12.92 272 LEU B CA 1
ATOM 4362 C CA B LEU B 2 274 ? 19.019 32.747 3.203 0.55 12.98 272 LEU B CA 1
ATOM 4363 C C . LEU B 2 274 ? 19.703 33.044 4.527 1.00 15.40 272 LEU B C 1
ATOM 4364 O O . LEU B 2 274 ? 19.851 34.193 4.918 1.00 17.00 272 LEU B O 1
ATOM 4373 N N . ARG B 2 275 ? 20.107 31.999 5.225 1.00 14.92 273 ARG B N 1
ATOM 4374 C CA . ARG B 2 275 ? 20.780 32.192 6.491 1.00 16.43 273 ARG B CA 1
ATOM 4375 C C . ARG B 2 275 ? 22.041 33.012 6.315 1.00 16.24 273 ARG B C 1
ATOM 4376 O O . ARG B 2 275 ? 22.358 33.860 7.154 1.00 19.45 273 ARG B O 1
ATOM 4384 N N . ARG B 2 276 ? 22.790 32.766 5.246 1.00 17.36 274 ARG B N 1
ATOM 4385 C CA . ARG B 2 276 ? 24.015 33.531 5.061 1.00 16.84 274 ARG B CA 1
ATOM 4386 C C . ARG B 2 276 ? 23.756 35.025 4.846 1.00 17.24 274 ARG B C 1
ATOM 4387 O O . ARG B 2 276 ? 24.504 35.869 5.330 1.00 14.44 274 ARG B O 1
ATOM 4395 N N . VAL B 2 277 ? 22.696 35.361 4.121 1.00 16.01 275 VAL B N 1
ATOM 4396 C CA . VAL B 2 277 ? 22.310 36.760 3.983 1.00 14.66 275 VAL B CA 1
ATOM 4397 C C . VAL B 2 277 ? 22.034 37.349 5.370 1.00 15.85 275 VAL B C 1
ATOM 4398 O O . VAL B 2 277 ? 22.424 38.479 5.683 1.00 16.51 275 VAL B O 1
ATOM 4402 N N . LEU B 2 278 ? 21.359 36.584 6.211 1.00 14.14 276 LEU B N 1
ATOM 4403 C CA A LEU B 2 278 ? 21.058 37.033 7.566 0.09 16.25 276 LEU B CA 1
ATOM 4404 C CA B LEU B 2 278 ? 21.052 37.059 7.549 0.91 16.26 276 LEU B CA 1
ATOM 4405 C C . LEU B 2 278 ? 22.342 37.267 8.352 1.00 16.17 276 LEU B C 1
ATOM 4406 O O . LEU B 2 278 ? 22.485 38.263 9.059 1.00 18.09 276 LEU B O 1
ATOM 4415 N N . GLU B 2 279 ? 23.277 36.332 8.231 1.00 18.73 277 GLU B N 1
ATOM 4416 C CA . GLU B 2 279 ? 24.554 36.437 8.934 1.00 18.58 277 GLU B CA 1
ATOM 4417 C C . GLU B 2 279 ? 25.329 37.662 8.479 1.00 18.84 277 GLU B C 1
ATOM 4418 O O . GLU B 2 279 ? 25.929 38.373 9.279 1.00 19.66 277 GLU B O 1
ATOM 4424 N N . CYS B 2 280 ? 25.333 37.899 7.179 1.00 15.51 278 CYS B N 1
ATOM 4425 C CA . CYS B 2 280 ? 26.013 39.060 6.637 1.00 16.17 278 CYS B CA 1
ATOM 4426 C C . CYS B 2 280 ? 25.474 40.340 7.296 1.00 19.62 278 CYS B C 1
ATOM 4427 O O . CYS B 2 280 ? 26.240 41.172 7.804 1.00 17.59 278 CYS B O 1
ATOM 4430 N N . LEU B 2 281 ? 24.152 40.500 7.302 1.00 18.35 279 LEU B N 1
ATOM 4431 C CA . LEU B 2 281 ? 23.539 41.666 7.935 1.00 17.28 279 LEU B CA 1
ATOM 4432 C C . LEU B 2 281 ? 23.792 41.676 9.440 1.00 15.52 279 LEU B C 1
ATOM 4433 O O . LEU B 2 281 ? 24.055 42.730 10.025 1.00 18.59 279 LEU B O 1
ATOM 4438 N N . ALA B 2 282 ? 23.698 40.510 10.062 1.00 16.24 280 ALA B N 1
ATOM 4439 C CA . ALA B 2 282 ? 23.905 40.407 11.514 1.00 19.37 280 ALA B CA 1
ATOM 4440 C C . ALA B 2 282 ? 25.305 40.839 11.926 1.00 19.89 280 ALA B C 1
ATOM 4441 O O . ALA B 2 282 ? 25.510 41.309 13.047 1.00 22.59 280 ALA B O 1
ATOM 4443 N N . SER B 2 283 ? 26.273 40.696 11.023 1.00 19.31 281 SER B N 1
ATOM 4444 C CA . SER B 2 283 ? 27.658 41.045 11.322 1.00 18.02 281 SER B CA 1
ATOM 4445 C C . SER B 2 283 ? 27.868 42.556 11.412 1.00 24.79 281 SER B C 1
ATOM 4446 O O . SER B 2 283 ? 28.931 43.008 11.813 1.00 22.90 281 SER B O 1
ATOM 4449 N N . GLY B 2 284 ? 26.868 43.339 11.014 1.00 18.32 282 GLY B N 1
ATOM 4450 C CA . GLY B 2 284 ? 26.986 44.787 11.075 1.00 21.80 282 GLY B CA 1
ATOM 4451 C C . GLY B 2 284 ? 27.383 45.439 9.751 1.00 24.14 282 GLY B C 1
ATOM 4452 O O . GLY B 2 284 ? 27.743 46.616 9.706 1.00 25.51 282 GLY B O 1
ATOM 4453 N N . ILE B 2 285 ? 27.294 44.682 8.669 1.00 26.18 283 ILE B N 1
ATOM 4454 C CA . ILE B 2 285 ? 27.732 45.151 7.362 1.00 26.01 283 ILE B CA 1
ATOM 4455 C C . ILE B 2 285 ? 27.089 46.470 6.886 1.00 27.59 283 ILE B C 1
ATOM 4456 O O . ILE B 2 285 ? 27.719 47.229 6.154 1.00 30.58 283 ILE B O 1
ATOM 4461 N N . VAL B 2 286 ? 25.859 46.755 7.306 1.00 21.86 284 VAL B N 1
ATOM 4462 C CA . VAL B 2 286 ? 25.202 47.992 6.882 1.00 24.16 284 VAL B CA 1
ATOM 4463 C C . VAL B 2 286 ? 25.232 49.076 7.953 1.00 23.22 284 VAL B C 1
ATOM 4464 O O . VAL B 2 286 ? 24.675 50.159 7.768 1.00 27.08 284 VAL B O 1
ATOM 4468 N N . MET B 2 287 ? 25.871 48.795 9.082 1.00 25.16 285 MET B N 1
ATOM 4469 C CA . MET B 2 287 ? 26.005 49.814 10.115 1.00 22.57 285 MET B CA 1
ATOM 4470 C C . MET B 2 287 ? 26.884 50.930 9.545 1.00 20.39 285 MET B C 1
ATOM 4471 O O . MET B 2 287 ? 27.645 50.697 8.626 1.00 21.58 285 MET B O 1
ATOM 4476 N N . PRO B 2 288 ? 26.762 52.149 10.094 1.00 28.81 286 PRO B N 1
ATOM 4477 C CA . PRO B 2 288 ? 27.431 53.336 9.557 1.00 31.34 286 PRO B CA 1
ATOM 4478 C C . PRO B 2 288 ? 28.936 53.158 9.394 1.00 34.77 286 PRO B C 1
ATOM 4479 O O . PRO B 2 288 ? 29.504 53.707 8.447 1.00 29.41 286 PRO B O 1
ATOM 4483 N N . ASP B 2 289 ? 29.578 52.398 10.277 1.00 25.85 287 ASP B N 1
ATOM 4484 C CA . ASP B 2 289 ? 31.022 52.204 10.167 1.00 29.99 287 ASP B CA 1
ATOM 4485 C C . ASP B 2 289 ? 31.382 50.923 9.414 1.00 32.26 287 ASP B C 1
ATOM 4486 O O . ASP B 2 289 ? 32.542 50.534 9.359 1.00 32.87 287 ASP B O 1
ATOM 4491 N N . GLY B 2 290 ? 30.380 50.266 8.840 1.00 28.75 288 GLY B N 1
ATOM 4492 C CA . GLY B 2 290 ? 30.620 49.062 8.061 1.00 27.43 288 GLY B CA 1
ATOM 4493 C C . GLY B 2 290 ? 31.076 49.416 6.656 1.00 31.14 288 GLY B C 1
ATOM 4494 O O . GLY B 2 290 ? 31.090 50.584 6.281 1.00 29.17 288 GLY B O 1
ATOM 4495 N N . SER B 2 291 ? 31.456 48.414 5.874 1.00 31.80 289 SER B N 1
ATOM 4496 C CA . SER B 2 291 ? 31.930 48.678 4.523 1.00 32.98 289 SER B CA 1
ATOM 4497 C C . SER B 2 291 ? 30.808 49.175 3.618 1.00 31.97 289 SER B C 1
ATOM 4498 O O . SER B 2 291 ? 31.060 49.822 2.606 1.00 33.19 289 SER B O 1
ATOM 4501 N N . GLY B 2 292 ? 29.569 48.864 3.977 1.00 31.10 290 GLY B N 1
ATOM 4502 C CA . GLY B 2 292 ? 28.462 49.125 3.082 1.00 23.89 290 GLY B CA 1
ATOM 4503 C C . GLY B 2 292 ? 28.543 48.161 1.916 1.00 28.58 290 GLY B C 1
ATOM 4504 O O . GLY B 2 292 ? 29.301 47.194 1.944 1.00 31.86 290 GLY B O 1
ATOM 4505 N N . ILE B 2 293 ? 27.753 48.425 0.884 1.00 27.58 291 ILE B N 1
ATOM 4506 C CA . ILE B 2 293 ? 27.657 47.525 -0.244 1.00 24.23 291 ILE B CA 1
ATOM 4507 C C . ILE B 2 293 ? 28.076 48.289 -1.495 1.00 26.24 291 ILE B C 1
ATOM 4508 O O . ILE B 2 293 ? 27.321 49.096 -2.039 1.00 30.36 291 ILE B O 1
ATOM 4513 N N . TYR B 2 294 ? 29.295 48.035 -1.926 1.00 23.23 292 TYR B N 1
ATOM 4514 C CA . TYR B 2 294 ? 29.878 48.755 -3.039 1.00 24.98 292 TYR B CA 1
ATOM 4515 C C . TYR B 2 294 ? 29.114 48.437 -4.337 1.00 21.02 292 TYR B C 1
ATOM 4516 O O . TYR B 2 294 ? 28.965 47.275 -4.711 1.00 25.25 292 TYR B O 1
ATOM 4525 N N . ASP B 2 295 ? 28.630 49.472 -5.010 1.00 26.00 293 ASP B N 1
ATOM 4526 C CA . ASP B 2 295 ? 27.846 49.305 -6.240 1.00 23.07 293 ASP B CA 1
ATOM 4527 C C . ASP B 2 295 ? 28.742 48.987 -7.434 1.00 25.25 293 ASP B C 1
ATOM 4528 O O . ASP B 2 295 ? 29.531 49.822 -7.866 1.00 28.88 293 ASP B O 1
ATOM 4533 N N . PRO B 2 296 ? 28.642 47.760 -7.964 1.00 24.59 294 PRO B N 1
ATOM 4534 C CA . PRO B 2 296 ? 29.534 47.331 -9.048 1.00 23.93 294 PRO B CA 1
ATOM 4535 C C . PRO B 2 296 ? 29.159 47.968 -10.392 1.00 28.14 294 PRO B C 1
ATOM 4536 O O . PRO B 2 296 ? 29.876 47.797 -11.373 1.00 24.31 294 PRO B O 1
ATOM 4540 N N . CYS B 2 297 ? 28.059 48.706 -10.414 1.00 23.21 295 CYS B N 1
ATOM 4541 C CA . CYS B 2 297 ? 27.575 49.337 -11.638 1.00 23.29 295 CYS B CA 1
ATOM 4542 C C . CYS B 2 297 ? 27.808 50.842 -11.700 1.00 29.52 295 CYS B C 1
ATOM 4543 O O . CYS B 2 297 ? 27.263 51.509 -12.575 1.00 27.11 295 CYS B O 1
ATOM 4546 N N . GLU B 2 298 ? 28.601 51.377 -10.773 1.00 28.62 296 GLU B N 1
ATOM 4547 C CA . GLU B 2 298 ? 28.907 52.809 -10.767 1.00 30.79 296 GLU B CA 1
ATOM 4548 C C . GLU B 2 298 ? 30.415 53.047 -10.800 1.00 32.94 296 GLU B C 1
ATOM 4549 O O . GLU B 2 298 ? 31.157 52.456 -10.013 1.00 28.35 296 GLU B O 1
ATOM 4555 N N . LYS B 2 299 ? 30.859 53.907 -11.713 1.00 30.40 297 LYS B N 1
ATOM 4556 C CA . LYS B 2 299 ? 32.272 54.256 -11.832 1.00 39.35 297 LYS B CA 1
ATOM 4557 C C . LYS B 2 299 ? 32.786 55.002 -10.605 1.00 32.36 297 LYS B C 1
ATOM 4558 O O . LYS B 2 299 ? 33.851 54.683 -10.094 1.00 43.42 297 LYS B O 1
ATOM 4564 N N . GLU B 2 300 ? 32.036 55.995 -10.140 1.00 28.28 298 GLU B N 1
ATOM 4565 C CA . GLU B 2 300 ? 32.403 56.672 -8.911 1.00 39.28 298 GLU B CA 1
ATOM 4566 C C . GLU B 2 300 ? 31.987 55.769 -7.753 1.00 34.99 298 GLU B C 1
ATOM 4567 O O . GLU B 2 300 ? 30.890 55.211 -7.766 1.00 29.73 298 GLU B O 1
ATOM 4573 N N . ALA B 2 301 ? 32.873 55.598 -6.779 1.00 32.52 299 ALA B N 1
ATOM 4574 C CA . ALA B 2 301 ? 32.616 54.683 -5.672 1.00 31.22 299 ALA B CA 1
ATOM 4575 C C . ALA B 2 301 ? 31.291 55.024 -5.008 1.00 33.03 299 ALA B C 1
ATOM 4576 O O . ALA B 2 301 ? 31.111 56.128 -4.501 1.00 30.08 299 ALA B O 1
ATOM 4578 N N . THR B 2 302 ? 30.363 54.071 -5.007 1.00 29.08 300 THR B N 1
ATOM 4579 C CA . THR B 2 302 ? 29.019 54.318 -4.517 1.00 25.61 300 THR B CA 1
ATOM 4580 C C . THR B 2 302 ? 28.564 53.191 -3.599 1.00 28.37 300 THR B C 1
ATOM 4581 O O . THR B 2 302 ? 28.788 52.016 -3.888 1.00 24.80 300 THR B O 1
ATOM 4585 N N . ASP B 2 303 ? 27.935 53.561 -2.490 1.00 28.01 301 ASP B N 1
ATOM 4586 C CA . ASP B 2 303 ? 27.382 52.593 -1.557 1.00 29.34 301 ASP B CA 1
ATOM 4587 C C . ASP B 2 303 ? 25.909 52.390 -1.896 1.00 24.87 301 ASP B C 1
ATOM 4588 O O . ASP B 2 303 ? 25.097 53.296 -1.725 1.00 27.96 301 ASP B O 1
ATOM 4593 N N . ALA B 2 304 ? 25.574 51.197 -2.379 1.00 24.64 302 ALA B N 1
ATOM 4594 C CA . ALA B 2 304 ? 24.194 50.864 -2.713 1.00 25.39 302 ALA B CA 1
ATOM 4595 C C . ALA B 2 304 ? 23.231 51.005 -1.525 1.00 29.30 302 ALA B C 1
ATOM 4596 O O . ALA B 2 304 ? 22.018 51.050 -1.708 1.00 30.51 302 ALA B O 1
ATOM 4598 N N . ILE B 2 305 ? 23.757 51.064 -0.308 1.00 27.88 303 ILE B N 1
ATOM 4599 C CA . ILE B 2 305 ? 22.899 51.286 0.850 1.00 28.31 303 ILE B CA 1
ATOM 4600 C C . ILE B 2 305 ? 23.196 52.609 1.552 1.00 36.35 303 ILE B C 1
ATOM 4601 O O . ILE B 2 305 ? 22.765 52.825 2.682 1.00 32.83 303 ILE B O 1
ATOM 4606 N N . GLY B 2 306 ? 23.926 53.489 0.874 1.00 37.74 304 GLY B N 1
ATOM 4607 C CA . GLY B 2 306 ? 24.345 54.748 1.471 1.00 36.72 304 GLY B CA 1
ATOM 4608 C C . GLY B 2 306 ? 23.180 55.666 1.786 1.00 39.43 304 GLY B C 1
ATOM 4609 O O . GLY B 2 306 ? 23.341 56.693 2.441 1.00 47.81 304 GLY B O 1
ATOM 4610 N N . HIS B 2 307 ? 21.993 55.289 1.329 1.00 39.40 305 HIS B N 1
ATOM 4611 C CA . HIS B 2 307 ? 20.827 56.129 1.501 1.00 32.15 305 HIS B CA 1
ATOM 4612 C C . HIS B 2 307 ? 20.118 55.859 2.829 1.00 37.81 305 HIS B C 1
ATOM 4613 O O . HIS B 2 307 ? 19.242 56.617 3.239 1.00 43.73 305 HIS B O 1
ATOM 4620 N N . LEU B 2 308 ? 20.496 54.773 3.500 1.00 35.55 306 LEU B N 1
ATOM 4621 C CA . LEU B 2 308 ? 19.926 54.446 4.809 1.00 33.55 306 LEU B CA 1
ATOM 4622 C C . LEU B 2 308 ? 20.420 55.414 5.875 1.00 29.67 306 LEU B C 1
ATOM 4623 O O . LEU B 2 308 ? 21.618 55.677 5.963 1.00 34.33 306 LEU B O 1
ATOM 4628 N N . ASP B 2 309 ? 19.514 55.942 6.695 1.00 28.25 307 ASP B N 1
ATOM 4629 C CA . ASP B 2 309 ? 19.956 56.768 7.809 1.00 33.07 307 ASP B CA 1
ATOM 4630 C C . ASP B 2 309 ? 20.394 55.864 8.964 1.00 31.40 307 ASP B C 1
ATOM 4631 O O . ASP B 2 309 ? 20.221 54.650 8.896 1.00 25.48 307 ASP B O 1
ATOM 4636 N N . ARG B 2 310 ? 20.974 56.448 10.009 1.00 29.44 308 ARG B N 1
ATOM 4637 C CA . ARG B 2 310 ? 21.523 55.657 11.111 1.00 30.92 308 ARG B CA 1
ATOM 4638 C C . ARG B 2 310 ? 20.490 54.750 11.774 1.00 21.00 308 ARG B C 1
ATOM 4639 O O . ARG B 2 310 ? 20.771 53.581 12.028 1.00 23.01 308 ARG B O 1
ATOM 4647 N N . GLN B 2 311 ? 19.300 55.269 12.057 1.00 22.84 309 GLN B N 1
ATOM 4648 C CA . GLN B 2 311 ? 18.294 54.437 12.711 1.00 23.07 309 GLN B CA 1
ATOM 4649 C C . GLN B 2 311 ? 17.830 53.277 11.822 1.00 23.82 309 GLN B C 1
ATOM 4650 O O . GLN B 2 311 ? 17.522 52.196 12.327 1.00 19.93 309 GLN B O 1
ATOM 4656 N N . GLN B 2 312 ? 17.774 53.504 10.511 1.00 23.45 310 GLN B N 1
ATOM 4657 C CA . GLN B 2 312 ? 17.350 52.457 9.591 1.00 22.61 310 GLN B CA 1
ATOM 4658 C C . GLN B 2 312 ? 18.367 51.325 9.582 1.00 22.87 310 GLN B C 1
ATOM 4659 O O . GLN B 2 312 ? 18.000 50.147 9.607 1.00 21.31 310 GLN B O 1
ATOM 4665 N N . ARG B 2 313 ? 19.645 51.689 9.541 1.00 22.06 311 ARG B N 1
ATOM 4666 C CA . ARG B 2 313 ? 20.723 50.711 9.619 1.00 22.92 311 ARG B CA 1
ATOM 4667 C C . ARG B 2 313 ? 20.635 49.909 10.918 1.00 19.87 311 ARG B C 1
ATOM 4668 O O . ARG B 2 313 ? 20.710 48.674 10.909 1.00 21.76 311 ARG B O 1
ATOM 4676 N N . GLU B 2 314 ? 20.481 50.618 12.026 1.00 18.81 312 GLU B N 1
ATOM 4677 C CA . GLU B 2 314 ? 20.321 49.991 13.330 1.00 22.38 312 GLU B CA 1
ATOM 4678 C C . GLU B 2 314 ? 19.170 48.970 13.343 1.00 21.64 312 GLU B C 1
ATOM 4679 O O . GLU B 2 314 ? 19.335 47.836 13.787 1.00 18.92 312 GLU B O 1
ATOM 4685 N N . ASP B 2 315 ? 18.011 49.379 12.840 1.00 20.88 313 ASP B N 1
ATOM 4686 C CA . ASP B 2 315 ? 16.807 48.545 12.888 1.00 18.47 313 ASP B CA 1
ATOM 4687 C C . ASP B 2 315 ? 16.953 47.298 12.008 1.00 14.41 313 ASP B C 1
ATOM 4688 O O . ASP B 2 315 ? 16.606 46.191 12.406 1.00 16.60 313 ASP B O 1
ATOM 4693 N N . ILE B 2 316 ? 17.450 47.497 10.797 1.00 19.10 314 ILE B N 1
ATOM 4694 C CA . ILE B 2 316 ? 17.657 46.370 9.898 1.00 19.64 314 ILE B CA 1
ATOM 4695 C C . ILE B 2 316 ? 18.674 45.398 10.495 1.00 16.13 314 ILE B C 1
ATOM 4696 O O . ILE B 2 316 ? 18.499 44.176 10.448 1.00 16.43 314 ILE B O 1
ATOM 4701 N N . THR B 2 317 ? 19.740 45.937 11.067 1.00 15.42 315 THR B N 1
ATOM 4702 C CA . THR B 2 317 ? 20.773 45.071 11.655 1.00 18.14 315 THR B CA 1
ATOM 4703 C C . THR B 2 317 ? 20.178 44.237 12.787 1.00 14.25 315 THR B C 1
ATOM 4704 O O . THR B 2 317 ? 20.310 43.016 12.809 1.00 17.76 315 THR B O 1
ATOM 4708 N N . GLN B 2 318 ? 19.488 44.900 13.703 1.00 16.40 316 GLN B N 1
ATOM 4709 C CA . GLN B 2 318 ? 18.863 44.214 14.829 0.95 16.64 316 GLN B CA 1
ATOM 4710 C C . GLN B 2 318 ? 17.853 43.170 14.367 1.00 19.15 316 GLN B C 1
ATOM 4711 O O . GLN B 2 318 ? 17.774 42.064 14.928 1.00 17.13 316 GLN B O 1
ATOM 4717 N N . SER B 2 319 ? 17.093 43.509 13.334 1.00 17.48 317 SER B N 1
ATOM 4718 C CA . SER B 2 319 ? 16.089 42.590 12.792 1.00 16.24 317 SER B CA 1
ATOM 4719 C C . SER B 2 319 ? 16.717 41.343 12.176 1.00 14.10 317 SER B C 1
ATOM 4720 O O . SER B 2 319 ? 16.292 40.228 12.478 1.00 15.46 317 SER B O 1
ATOM 4723 N N . ALA B 2 320 ? 17.756 41.521 11.348 1.00 14.03 318 ALA B N 1
ATOM 4724 C CA . ALA B 2 320 ? 18.446 40.387 10.765 1.00 15.07 318 ALA B CA 1
ATOM 4725 C C . ALA B 2 320 ? 19.111 39.544 11.854 1.00 16.58 318 ALA B C 1
ATOM 4726 O O . ALA B 2 320 ? 19.128 38.321 11.775 1.00 15.89 318 ALA B O 1
ATOM 4728 N N . GLN B 2 321 ? 19.685 40.210 12.851 1.00 15.33 319 GLN B N 1
ATOM 4729 C CA . GLN B 2 321 ? 20.268 39.501 13.981 1.00 15.89 319 GLN B CA 1
ATOM 4730 C C . GLN B 2 321 ? 19.269 38.563 14.644 1.00 16.23 319 GLN B C 1
ATOM 4731 O O . GLN B 2 321 ? 19.590 37.409 14.984 1.00 13.97 319 GLN B O 1
ATOM 4737 N N . HIS B 2 322 ? 18.051 39.051 14.832 1.00 16.17 320 HIS B N 1
ATOM 4738 C CA . HIS B 2 322 ? 17.055 38.257 15.510 1.00 14.72 320 HIS B CA 1
ATOM 4739 C C . HIS B 2 322 ? 16.609 37.144 14.583 1.00 16.14 320 HIS B C 1
ATOM 4740 O O . HIS B 2 322 ? 16.469 36.003 15.005 1.00 13.81 320 HIS B O 1
ATOM 4747 N N . ALA B 2 323 ? 16.410 37.489 13.308 1.00 16.05 321 ALA B N 1
ATOM 4748 C CA . ALA B 2 323 ? 16.011 36.497 12.310 1.00 19.29 321 ALA B CA 1
ATOM 4749 C C . ALA B 2 323 ? 17.023 35.361 12.206 1.00 17.03 321 ALA B C 1
ATOM 4750 O O . ALA B 2 323 ? 16.650 34.201 12.051 1.00 16.63 321 ALA B O 1
ATOM 4752 N N . LEU B 2 324 ? 18.315 35.693 12.291 1.00 15.40 322 LEU B N 1
ATOM 4753 C CA . LEU B 2 324 ? 19.333 34.664 12.227 1.00 14.38 322 LEU B CA 1
ATOM 4754 C C . LEU B 2 324 ? 19.140 33.657 13.349 1.00 13.78 322 LEU B C 1
ATOM 4755 O O . LEU B 2 324 ? 19.180 32.451 13.128 1.00 15.03 322 LEU B O 1
ATOM 4760 N N . ARG B 2 325 ? 18.966 34.141 14.573 1.00 15.72 323 ARG B N 1
ATOM 4761 C CA . ARG B 2 325 ? 18.803 33.225 15.687 1.00 13.92 323 ARG B CA 1
ATOM 4762 C C . ARG B 2 325 ? 17.474 32.471 15.625 1.00 16.54 323 ARG B C 1
ATOM 4763 O O . ARG B 2 325 ? 17.394 31.293 15.987 1.00 17.92 323 ARG B O 1
ATOM 4771 N N . LEU B 2 326 ? 16.435 33.136 15.132 1.00 17.29 324 LEU B N 1
ATOM 4772 C CA . LEU B 2 326 ? 15.191 32.434 14.897 1.00 17.63 324 LEU B CA 1
ATOM 4773 C C . LEU B 2 326 ? 15.464 31.259 13.969 1.00 16.02 324 LEU B C 1
ATOM 4774 O O . LEU B 2 326 ? 15.059 30.132 14.257 1.00 16.15 324 LEU B O 1
ATOM 4779 N N . ALA B 2 327 ? 16.177 31.512 12.872 1.00 17.20 325 ALA B N 1
ATOM 4780 C CA . ALA B 2 327 ? 16.476 30.438 11.933 1.00 16.18 325 ALA B CA 1
ATOM 4781 C C . ALA B 2 327 ? 17.291 29.338 12.603 1.00 16.42 325 ALA B C 1
ATOM 4782 O O . ALA B 2 327 ? 16.985 28.154 12.460 1.00 16.92 325 ALA B O 1
ATOM 4784 N N . ALA B 2 328 ? 18.342 29.717 13.330 1.00 15.90 326 ALA B N 1
ATOM 4785 C CA . ALA B 2 328 ? 19.221 28.726 13.935 1.00 15.74 326 ALA B CA 1
ATOM 4786 C C . ALA B 2 328 ? 18.468 27.840 14.911 1.00 18.95 326 ALA B C 1
ATOM 4787 O O . ALA B 2 328 ? 18.757 26.647 15.044 1.00 19.92 326 ALA B O 1
ATOM 4789 N N . PHE B 2 329 ? 17.489 28.420 15.597 1.00 19.53 327 PHE B N 1
ATOM 4790 C CA . PHE B 2 329 ? 16.707 27.658 16.560 1.00 19.11 327 PHE B CA 1
ATOM 4791 C C . PHE B 2 329 ? 15.349 27.182 16.042 1.00 22.58 327 PHE B C 1
ATOM 4792 O O . PHE B 2 329 ? 14.378 27.130 16.783 1.00 22.10 327 PHE B O 1
ATOM 4800 N N . GLY B 2 330 ? 15.307 26.826 14.765 1.00 18.51 328 GLY B N 1
ATOM 4801 C CA . GLY B 2 330 ? 14.179 26.119 14.202 1.00 22.22 328 GLY B CA 1
ATOM 4802 C C . GLY B 2 330 ? 12.930 26.945 13.964 1.00 22.24 328 GLY B C 1
ATOM 4803 O O . GLY B 2 330 ? 11.864 26.394 13.727 1.00 24.89 328 GLY B O 1
ATOM 4804 N N . GLN B 2 331 ? 13.061 28.265 13.996 1.00 20.53 329 GLN B N 1
ATOM 4805 C CA . GLN B 2 331 ? 11.910 29.128 13.803 1.00 19.36 329 GLN B CA 1
ATOM 4806 C C . GLN B 2 331 ? 12.012 30.033 12.584 1.00 17.06 329 GLN B C 1
ATOM 4807 O O . GLN B 2 331 ? 11.512 31.158 12.608 1.00 19.90 329 GLN B O 1
ATOM 4813 N N . LEU B 2 332 ? 12.628 29.548 11.515 1.00 17.62 330 LEU B N 1
ATOM 4814 C CA . LEU B 2 332 ? 12.680 30.321 10.279 1.00 16.40 330 LEU B CA 1
ATOM 4815 C C . LEU B 2 332 ? 11.268 30.652 9.781 1.00 17.02 330 LEU B C 1
ATOM 4816 O O . LEU B 2 332 ? 11.044 31.683 9.172 1.00 15.03 330 LEU B O 1
ATOM 4821 N N . HIS B 2 333 ? 10.307 29.775 10.049 1.00 20.48 331 HIS B N 1
ATOM 4822 C CA . HIS B 2 333 ? 8.949 30.047 9.594 1.00 19.59 331 HIS B CA 1
ATOM 4823 C C . HIS B 2 333 ? 8.450 31.406 10.105 1.00 19.05 331 HIS B C 1
ATOM 4824 O O . HIS B 2 333 ? 7.701 32.097 9.403 1.00 18.55 331 HIS B O 1
ATOM 4831 N N . LYS B 2 334 ? 8.895 31.818 11.292 1.00 19.54 332 LYS B N 1
ATOM 4832 C CA . LYS B 2 334 ? 8.478 33.104 11.849 1.00 16.25 332 LYS B CA 1
ATOM 4833 C C . LYS B 2 334 ? 9.062 34.271 11.078 1.00 21.06 332 LYS B C 1
ATOM 4834 O O . LYS B 2 334 ? 8.435 35.315 10.938 1.00 21.61 332 LYS B O 1
ATOM 4840 N N . VAL B 2 335 ? 10.282 34.097 10.592 1.00 16.33 333 VAL B N 1
ATOM 4841 C CA . VAL B 2 335 ? 10.923 35.111 9.764 1.00 12.60 333 VAL B CA 1
ATOM 4842 C C . VAL B 2 335 ? 10.176 35.261 8.442 1.00 16.70 333 VAL B C 1
ATOM 4843 O O . VAL B 2 335 ? 10.018 36.361 7.920 1.00 17.47 333 VAL B O 1
ATOM 4847 N N . LEU B 2 336 ? 9.726 34.135 7.918 1.00 15.80 334 LEU B N 1
ATOM 4848 C CA . LEU B 2 336 ? 9.064 34.077 6.608 1.00 17.74 334 LEU B CA 1
ATOM 4849 C C . LEU B 2 336 ? 7.571 34.422 6.663 1.00 19.74 334 LEU B C 1
ATOM 4850 O O . LEU B 2 336 ? 6.888 34.420 5.646 1.00 19.00 334 LEU B O 1
ATOM 4855 N N . GLY B 2 337 ? 7.077 34.709 7.855 1.00 17.01 335 GLY B N 1
ATOM 4856 C CA . GLY B 2 337 ? 5.666 35.024 8.051 1.00 19.50 335 GLY B CA 1
ATOM 4857 C C . GLY B 2 337 ? 4.769 33.891 7.615 1.00 21.82 335 GLY B C 1
ATOM 4858 O O . GLY B 2 337 ? 3.757 34.113 6.960 1.00 21.80 335 GLY B O 1
ATOM 4859 N N . MET B 2 338 ? 5.129 32.664 7.975 1.00 16.77 336 MET B N 1
ATOM 4860 C CA . MET B 2 338 ? 4.326 31.511 7.589 1.00 18.57 336 MET B CA 1
ATOM 4861 C C . MET B 2 338 ? 4.166 30.586 8.777 1.00 21.37 336 MET B C 1
ATOM 4862 O O . MET B 2 338 ? 4.956 30.628 9.715 1.00 20.55 336 MET B O 1
ATOM 4867 N N . ASP B 2 339 ? 3.139 29.744 8.739 1.00 19.08 337 ASP B N 1
ATOM 4868 C CA . ASP B 2 339 ? 3.006 28.724 9.770 1.00 21.88 337 ASP B CA 1
ATOM 4869 C C . ASP B 2 339 ? 4.037 27.648 9.510 1.00 22.30 337 ASP B C 1
ATOM 4870 O O . ASP B 2 339 ? 4.449 27.446 8.375 1.00 18.65 337 ASP B O 1
ATOM 4875 N N . PRO B 2 340 ? 4.450 26.952 10.570 1.00 21.46 338 PRO B N 1
ATOM 4876 C CA . PRO B 2 340 ? 5.396 25.848 10.416 1.00 25.77 338 PRO B CA 1
ATOM 4877 C C . PRO B 2 340 ? 4.775 24.786 9.533 1.00 29.21 338 PRO B C 1
ATOM 4878 O O . PRO B 2 340 ? 3.569 24.541 9.600 1.00 23.88 338 PRO B O 1
ATOM 4882 N N . LEU B 2 341 ? 5.592 24.175 8.692 1.00 23.01 339 LEU B N 1
ATOM 4883 C CA . LEU B 2 341 ? 5.112 23.136 7.802 1.00 29.35 339 LEU B CA 1
ATOM 4884 C C . LEU B 2 341 ? 4.903 21.841 8.574 1.00 29.90 339 LEU B C 1
ATOM 4885 O O . LEU B 2 341 ? 5.622 21.562 9.522 1.00 29.61 339 LEU B O 1
ATOM 4890 N N . PRO B 2 342 ? 3.915 21.045 8.156 1.00 40.10 340 PRO B N 1
ATOM 4891 C CA . PRO B 2 342 ? 3.610 19.748 8.768 1.00 50.06 340 PRO B CA 1
ATOM 4892 C C . PRO B 2 342 ? 4.817 18.821 8.737 1.00 52.46 340 PRO B C 1
ATOM 4893 O O . PRO B 2 342 ? 5.498 18.798 7.712 1.00 55.36 340 PRO B O 1
ATOM 4897 N N . ASP B 2 356 ? 15.643 24.775 -12.543 1.00 64.43 354 ASP B N 1
ATOM 4898 C CA . ASP B 2 356 ? 15.840 26.181 -12.874 1.00 66.64 354 ASP B CA 1
ATOM 4899 C C . ASP B 2 356 ? 14.587 27.013 -12.596 1.00 60.25 354 ASP B C 1
ATOM 4900 O O . ASP B 2 356 ? 13.670 27.076 -13.423 1.00 59.98 354 ASP B O 1
ATOM 4902 N N . TYR B 2 357 ? 14.563 27.659 -11.433 1.00 56.69 355 TYR B N 1
ATOM 4903 C CA . TYR B 2 357 ? 13.408 28.431 -10.992 1.00 52.62 355 TYR B CA 1
ATOM 4904 C C . TYR B 2 357 ? 13.461 29.878 -11.468 1.00 49.36 355 TYR B C 1
ATOM 4905 O O . TYR B 2 357 ? 12.530 30.653 -11.223 1.00 36.21 355 TYR B O 1
ATOM 4914 N N . THR B 2 358 ? 14.542 30.244 -12.152 1.00 37.40 356 THR B N 1
ATOM 4915 C CA . THR B 2 358 ? 14.855 31.654 -12.357 1.00 31.60 356 THR B CA 1
ATOM 4916 C C . THR B 2 358 ? 14.144 32.323 -13.537 1.00 34.87 356 THR B C 1
ATOM 4917 O O . THR B 2 358 ? 13.876 33.531 -13.502 1.00 35.42 356 THR B O 1
ATOM 4921 N N . VAL B 2 359 ? 13.837 31.569 -14.583 1.00 37.72 357 VAL B N 1
ATOM 4922 C CA . VAL B 2 359 ? 13.225 32.196 -15.756 1.00 39.38 357 VAL B CA 1
ATOM 4923 C C . VAL B 2 359 ? 11.705 32.213 -15.660 1.00 32.59 357 VAL B C 1
ATOM 4924 O O . VAL B 2 359 ? 11.073 31.173 -15.747 1.00 40.68 357 VAL B O 1
ATOM 4928 N N . GLN B 2 360 ? 11.140 33.408 -15.499 1.00 22.94 358 GLN B N 1
ATOM 4929 C CA . GLN B 2 360 ? 9.701 33.568 -15.320 1.00 26.45 358 GLN B CA 1
ATOM 4930 C C . GLN B 2 360 ? 8.987 33.731 -16.644 1.00 30.37 358 GLN B C 1
ATOM 4931 O O . GLN B 2 360 ? 7.951 33.126 -16.872 1.00 26.96 358 GLN B O 1
ATOM 4937 N N . ILE B 2 361 ? 9.530 34.574 -17.509 1.00 25.26 359 ILE B N 1
ATOM 4938 C CA . ILE B 2 361 ? 9.017 34.643 -18.870 1.00 33.55 359 ILE B CA 1
ATOM 4939 C C . ILE B 2 361 ? 10.142 34.478 -19.901 1.00 29.80 359 ILE B C 1
ATOM 4940 O O . ILE B 2 361 ? 11.292 34.823 -19.637 1.00 33.29 359 ILE B O 1
ATOM 4945 N N . PRO B 2 362 ? 9.803 33.937 -21.074 1.00 33.82 360 PRO B N 1
ATOM 4946 C CA . PRO B 2 362 ? 10.816 33.656 -22.094 1.00 32.64 360 PRO B CA 1
ATOM 4947 C C . PRO B 2 362 ? 11.586 34.921 -22.466 1.00 31.17 360 PRO B C 1
ATOM 4948 O O . PRO B 2 362 ? 11.002 36.005 -22.466 1.00 25.17 360 PRO B O 1
ATOM 4952 N N . PRO B 2 363 ? 12.889 34.790 -22.767 1.00 35.34 361 PRO B N 1
ATOM 4953 C CA . PRO B 2 363 ? 13.647 35.945 -23.254 1.00 30.07 361 PRO B CA 1
ATOM 4954 C C . PRO B 2 363 ? 13.033 36.499 -24.540 1.00 32.59 361 PRO B C 1
ATOM 4955 O O . PRO B 2 363 ? 12.337 35.773 -25.255 1.00 31.52 361 PRO B O 1
ATOM 4959 N N . SER B 2 364 ? 13.270 37.773 -24.820 1.00 31.48 362 SER B N 1
ATOM 4960 C CA . SER B 2 364 ? 12.691 38.406 -26.003 1.00 31.81 362 SER B CA 1
ATOM 4961 C C . SER B 2 364 ? 13.114 37.705 -27.290 1.00 42.65 362 SER B C 1
ATOM 4962 O O . SER B 2 364 ? 14.295 37.413 -27.489 1.00 39.21 362 SER B O 1
ATOM 4965 N N . THR B 2 365 ? 12.135 37.436 -28.151 1.00 38.86 363 THR B N 1
ATOM 4966 C CA . THR B 2 365 ? 12.406 36.946 -29.497 1.00 43.92 363 THR B CA 1
ATOM 4967 C C . THR B 2 365 ? 12.527 38.138 -30.448 1.00 36.60 363 THR B C 1
ATOM 4968 O O . THR B 2 365 ? 12.983 38.003 -31.583 1.00 46.25 363 THR B O 1
ATOM 4972 N N . THR B 2 366 ? 12.108 39.309 -29.976 1.00 37.94 364 THR B N 1
ATOM 4973 C CA . THR B 2 366 ? 12.152 40.529 -30.777 1.00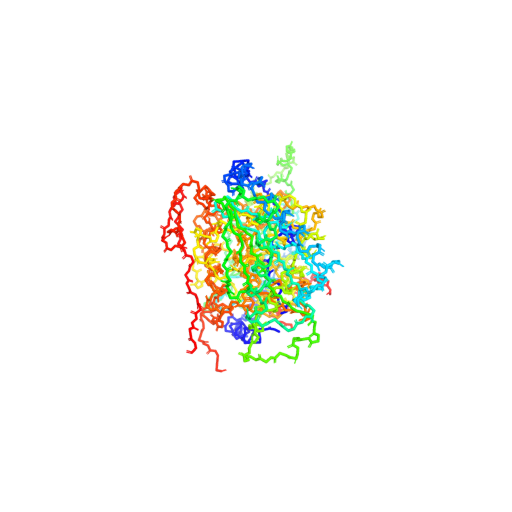 36.84 364 THR B CA 1
ATOM 4974 C C . THR B 2 366 ? 13.511 41.202 -30.651 1.00 40.30 364 THR B C 1
ATOM 4975 O O . THR B 2 366 ? 14.104 41.634 -31.652 1.00 31.17 364 THR B O 1
ATOM 4979 N N . TYR B 2 367 ? 13.999 41.289 -29.418 1.00 33.54 365 TYR B N 1
ATOM 4980 C CA . TYR B 2 367 ? 15.299 41.884 -29.122 1.00 42.38 365 TYR B CA 1
ATOM 4981 C C . TYR B 2 367 ? 16.181 40.866 -28.402 1.00 47.30 365 TYR B C 1
ATOM 4982 O O . TYR B 2 367 ? 16.473 41.003 -27.213 1.00 43.49 365 TYR B O 1
ATOM 4991 N N . ALA B 2 368 ? 16.593 39.837 -29.134 1.00 45.21 366 ALA B N 1
ATOM 4992 C CA . ALA B 2 368 ? 17.354 38.739 -28.556 1.00 49.35 366 ALA B CA 1
ATOM 4993 C C . ALA B 2 368 ? 18.750 39.194 -28.150 1.00 54.87 366 ALA B C 1
ATOM 4994 O O . ALA B 2 368 ? 19.497 39.741 -28.962 1.00 61.06 366 ALA B O 1
ATOM 4996 N N . ILE B 2 369 ? 19.092 38.971 -26.885 1.00 51.43 367 ILE B N 1
ATOM 4997 C CA . ILE B 2 369 ? 20.408 39.337 -26.365 1.00 57.20 367 ILE B CA 1
ATOM 4998 C C . ILE B 2 369 ? 21.281 38.099 -26.137 1.00 56.66 367 ILE B C 1
ATOM 4999 O O . ILE B 2 369 ? 20.775 36.992 -25.949 1.00 47.99 367 ILE B O 1
ATOM 5004 N N . THR B 2 370 ? 22.597 38.292 -26.165 1.00 61.24 368 THR B N 1
ATOM 5005 C CA . THR B 2 370 ? 23.535 37.212 -25.883 1.00 67.07 368 THR B CA 1
ATOM 5006 C C . THR B 2 370 ? 23.514 36.890 -24.390 1.00 56.94 368 THR B C 1
ATOM 5007 O O . THR B 2 370 ? 23.816 37.747 -23.562 1.00 60.36 368 THR B O 1
ATOM 5009 N N . PRO B 2 371 ? 23.142 35.648 -24.043 1.00 58.88 369 PRO B N 1
ATOM 5010 C CA . PRO B 2 371 ? 23.021 35.236 -22.636 1.00 59.48 369 PRO B CA 1
ATOM 5011 C C . PRO B 2 371 ? 24.364 35.033 -21.924 1.00 56.87 369 PRO B C 1
ATOM 5012 O O . PRO B 2 371 ? 25.128 34.126 -22.264 1.00 54.15 369 PRO B O 1
ATOM 5016 N N . MET B 2 372 ? 24.650 35.878 -20.938 1.00 41.70 370 MET B N 1
ATOM 5017 C CA . MET B 2 372 ? 25.819 35.665 -20.092 1.00 49.01 370 MET B CA 1
ATOM 5018 C C . MET B 2 372 ? 25.390 34.815 -18.907 1.00 46.35 370 MET B C 1
ATOM 5019 O O . MET B 2 372 ? 24.249 34.898 -18.455 1.00 41.86 370 MET B O 1
ATOM 5024 N N . LYS B 2 373 ? 26.301 33.982 -18.411 1.00 37.48 371 LYS B N 1
ATOM 5025 C CA . LYS B 2 373 ? 25.963 33.067 -17.323 1.00 40.23 371 LYS B CA 1
ATOM 5026 C C . LYS B 2 373 ? 27.074 33.017 -16.290 1.00 38.96 371 LYS B C 1
ATOM 5027 O O . LYS B 2 373 ? 28.258 32.873 -16.638 1.00 33.28 371 LYS B O 1
ATOM 5029 N N . ARG B 2 374 ? 26.697 33.126 -15.018 1.00 36.55 372 ARG B N 1
ATOM 5030 C CA . ARG B 2 374 ? 27.674 33.038 -13.947 1.00 34.01 372 ARG B CA 1
ATOM 5031 C C . ARG B 2 374 ? 28.423 31.723 -14.098 1.00 40.77 372 ARG B C 1
ATOM 5032 O O . ARG B 2 374 ? 27.802 30.658 -14.184 1.00 42.96 372 ARG B O 1
ATOM 5040 N N . PRO B 2 375 ? 29.757 31.796 -14.148 1.00 39.04 373 PRO B N 1
ATOM 5041 C CA . PRO B 2 375 ? 30.611 30.619 -14.334 1.00 36.58 373 PRO B CA 1
ATOM 5042 C C . PRO B 2 375 ? 30.283 29.443 -13.414 1.00 42.25 373 PRO B C 1
ATOM 5043 O O . PRO B 2 375 ? 30.079 29.639 -12.211 1.00 43.09 373 PRO B O 1
ATOM 5047 N N . MET B 2 376 ? 30.221 28.238 -13.988 1.00 44.04 374 MET B N 1
ATOM 5048 C CA . MET B 2 376 ? 30.052 27.003 -13.229 1.00 52.22 374 MET B CA 1
ATOM 5049 C C . MET B 2 376 ? 30.972 26.996 -12.015 1.00 54.01 374 MET B C 1
ATOM 5050 O O . MET B 2 376 ? 30.551 26.640 -10.914 1.00 63.99 374 MET B O 1
#

Solvent-accessible surface area: 28339 Å² total; per-residue (Å²): 116,9,91,7,2,6,9,12,73,19,63,181,33,2,52,80,37,148,119,54,74,122,40,91,58,6,39,80,5,0,107,65,36,17,130,81,16,24,20,83,89,72,26,104,60,24,5,101,44,2,0,58,61,0,19,78,5,0,61,85,18,55,120,72,35,70,144,36,82,5,61,6,85,63,19,64,52,1,13,42,46,83,24,31,2,15,31,48,72,120,16,31,1,34,0,0,0,15,0,88,59,58,0,33,114,125,11,2,43,43,0,0,77,70,0,1,78,27,7,81,85,122,54,115,98,50,120,7,74,37,119,71,45,135,29,0,0,50,0,24,21,114,95,5,26,0,57,0,21,0,0,0,28,95,81,21,29,161,56,35,45,132,97,49,29,7,81,62,109,12,0,83,63,1,32,15,20,29,88,22,7,108,32,3,102,85,69,0,62,76,82,33,0,69,18,0,2,20,3,8,50,18,5,61,121,46,0,84,14,3,96,11,4,49,102,28,2,6,5,5,1,0,38,27,0,0,59,69,13,78,76,218,48,58,14,58,21,20,41,0,2,26,0,0,1,19,3,6,0,0,2,11,5,3,31,25,1,41,10,20,58,8,65,16,71,106,57,127,84,84,3,1,52,86,7,78,84,84,53,8,0,48,1,3,44,3,0,0,0,0,5,0,0,7,18,30,48,2,30,100,37,0,1,17,61,88,52,100,1,37,79,4,23,91,98,109,16,91,43,124,67,4,88,0,49,7,4,117,116,6,35,100,85,164,92,40,115,76,10,40,106,7,0,46,28,19,5,72,70,15,44,7,59,121,130,54,12,103,29,5,55,75,2,0,17,18,0,2,98,0,0,82,24,0,10,64,95,4,48,134,97,101,121,73,36,9,94,12,3,32,31,0,14,28,9,38,18,5,0,5,17,95,56,40,62,90,1,52,0,0,1,26,1,48,131,19,0,18,44,65,20,0,63,76,0,5,84,8,0,52,108,20,8,104,87,39,20,180,79,63,32,96,41,118,70,31,69,110,62,2,1,0,42,0,46,14,97,71,103,86,51,12,20,0,25,0,44,0,0,0,53,45,2,57,77,19,80,50,68,86,82,85,73,50,100,82,117,51,112,60,61,149,47,23,2,60,103,68,91,0,40,63,5,12,15,33,9,63,23,10,120,38,2,61,29,82,0,36,43,20,118,13,0,2,19,0,1,0,0,0,49,20,5,7,113,85,47,111,45,2,28,36,0,51,18,30,14,1,3,0,0,0,13,31,0,4,26,26,18,146,115,95,6,22,6,1,7,0,0,11,14,0,0,2,0,0,0,3,5,6,0,1,52,20,24,6,2,0,57,7,62,14,58,154,138,55,50,34,11,0,44,111,7,81,110,56,65,24,2,55,0,0,38,28,0,0,66,8,1,0,20,2,11,24,49,10,4,29,98,12,0,46,39,121,82,53,144,140,124,27,97,18,12,74,97,13,130,35,38,86,104,80,114,125,80,48,105,185

Secondary structure (DSSP, 8-state):
-B----GGGSGGGS--SSPPPP-HHHHHHHHHHHHHHSPPHHHHHHHHHHHHHHHHHHHHHHH--TT-SS-EEEEEEEHHHHHT---TT--EEEEEEEESS--BHHHHHHHHHHHHHHHHHH-TTS--EEEEETTEEEEE-SS-EEEEEEEE-HHHHHT--TTTB--HHHHHHHHHHHHHHHHHHHH---HHHHHHHHHHHHHHHH-GGGTT--HHHHHHHHHHHHHSSTTSSPPPHHHHHHHHHHHHHTTTTSTTB---B-TTSSS--BGGGGS-HHHHHHHHHHHHHHHHHHHTT-HHHHHTSSS--GGGGTS-EEETTEEEPPP-------/--HHHHHHHHHHHHHHSPPHHHHHHHHHHHHHHHHHHHHHHHHHHHHH---EEEEEE-HHHHHT---TT--EEEEEEEESS--BHHHHHHHHHHHHHHHTTT-----EEEEEGGGTEEEEE-SSSSPPEEEEEEE-HHHHHHHHHHHTTPPP-----TTB--HHHHHHHHHHHHHHHHIIIIITTSTTHHHHHHHHHHHHHH-GGGGGGTTHHHHHHHHHHHHTSSS---HHHHHHHHHHHHHTTTTSTTS---B-TT-SS--BTTTT--HHHHHHHHHHHHHHHHHHHTT-HHHHTT-PPP-----SSPPPSSS---------

Nearest PDB structures (foldseek):
  4at8-assembly2_C  TM=9.996E-01  e=1.220E-56  Mus musculus
  4at8-assembly1_A  TM=9.946E-01  e=1.356E-56  Mus musculus
  4atb-assembly2_C  TM=9.981E-01  e=5.037E-56  Mus musculus
  4at9-assembly1_A  TM=1.000E+00  e=4.569E-55  Mus musculus
  4at8-assembly1_B  TM=8.084E-01  e=7.328E-20  Mus musculus

GO terms:
  GO:0005634 nucleus (C, IDA)
  GO:0005730 nucleolus (C, IDA)

B-factor: mean 30.75, std 12.96, range [10.37, 88.83]

InterPro domains:
  IPR006561 DZF domain [PS51703] (24-371)
  IPR006561 DZF domain [SM00572] (98-338)
  IPR043519 Nucleotidyltransferase superfamily [G3DSA:3.30.460.10] (66-217)
  IPR043519 Nucleotidyltransferase superfamily [SSF81301] (61-160)
  IPR049401 DZF domain, N-terminal [PF07528] (22-216)
  IPR049402 DZF domain, C-terminal [PF20965] (220-351)
  IPR052134 Interleukin enhancer-binding factor 2 [PTHR46447] (1-390)

Radius of gyration: 33.22 Å; Cα contacts (8 Å, |Δi|>4): 1172; chains: 2; bounding box: 74×71×102 Å

CATH classification: 1.10.1410.40 (+1 more: 3.30.460.10)

Foldseek 3Di:
DDAFDFCQAPVVVVDDPDDDPDCPVLLVLLVVLLVQWAADPVLLVVLVVVVVLLVVLVVCCAVPVDPPDFHWDDKAWFDCNLLVQHTYPASETEMETATQDFAFPVSLVVVQVVSVVVVCVVPVVFDWDWQADLQGIWIDGPRHIYHYGYAYDDVVLVVDDPPGGRDSVSNVVSVLRVLLSVCSVVQVPDPLLSSLLNQVVVLCVLAVLNVLQDSSNSSQLSSCLQQVGDVNHGDRNSRSNLSSLVCLLSQLLAPPHLRDFDPRDPDGDRVSVVDDNQSSQSSNQQSNQVNVCVVLPVSCLSSCNPDRNNCSQPDWDARPHRIGDGRDGDDDDD/DLPLLLVLLVVLLVVWAADPVVLVQVQVVVQLQQQLLVVLVVVVVVVVCQQWDHKAWFFCQLFVQHTYPAQEGEMETEGNDQDFPVNQVSSQVSSQVSSVVPDPFDWDWAGDLQLCWIWIWGDDVVIRIYIYHYAYPVLVVVVVCVVVVHDDDDPDDPTRGDSVSRVVSVLRVLLSVCSLQQQLQQALLSSLLNLVLVLVVVPVLNVLCHTPNSSQLLRVQSVVDPDRDRNSVSNLSSLVCLLVLCQAPPHPARFDPSDPPTDHPSVVDDRVSSVSSNVLSNVCNVCSVVPNVCVSSVHDRPCNPGNSHDDHPSRDDDRHHHDD

Sequence (658 aa):
SHIPFDFYLCEMAFPRVKPAPDETSFSEALLKRNQDLAPNSSAEQASILSLVTKINNVIDNNLIVAPGTFEVQIEEVRQVGSYKKGTMTTGHNVADLVVILKILPPTLEAVAALGNKVVESLRAQDPSEVLTMLTNETGFEISSSDATVKILITTVPPNLRKLDPELHLDIKVLQSALAAIRHARWFEENASQSTVKKVLIRLLKDLRIRRFPGFEPLTPWILDLLGHYAVMNNPTRQPLALNVAYRRCLQILAAGLFLPGSVGITDPCESGNFRVHTVMTLEQQDMVCYTAQTLVVRILSHGGFRKILGQEGDASYLASEISTTWDGVIVTPSEKAYEKPIFVNDDRHVMAKHSSSVYPTQEELEAVQNMVSSHTERALKAVSDWIDEQEKRTLRGVMRVGLVAKGLLLKGDLDLELVLLCKEKPTTALLDKVADNLAIQLTTVTEDKYEILQSVDDAAIVIKNTKEPPLSLTIHLTSPVVREEMEKVLAGETLSVNDPPDVLDRQKCCLAALASSLRHAKWFQARANGLKSCVIVIRVLRDLLCTRVPTWGPLRGWPLELLCEKSIGTANRPMGAGEALLRRVLLECLASGIVMPDGSGIYDPCEKEATDAIGHLDRQQREDITQSAQHALRLAAFGQLHKVLGMDPLPDYTVQIPPSTTYAITPMKRPM